Protein AF-A0A2C9M417-F1 (afdb_monomer)

Secondary structure (DSSP, 8-state):
----------------SS-----HHHHHHT-HHHHHHHHHHHHTT-HHHHHHHHHHHHHHHHHHHHTT-HHHHHHHHHHHHHHTTT-B-TTSSB-HHHHHHHHHHHHHHHHHHHHHTT-HHHHHHHHHHHHHHHHHHHH-TTS-HHHHHHHHHHHHHHHHHHHHTTTTHHHHHHHHHHTTT--S-GGGS-TTT--HHHHHHHHHHHHHHHHHHHHSTTTTTSTHHHHHHHHHHHHHHHHHHHB-TTSSBPHHHHHHHHHTHHHHT--TTS-HHHHHHHHHHHHHHHHT----HHHHHHHHHHHHHHHHHHHHHT---SS-HHHHHHHHHHHHHHHTTS-TTT-HHHHHHHHHHHHHHHHHHHT-HHHHHTTPPPPHHHHHIIIIIHHHTT---S-HHHHHHHHHTHHHHHHTS-TTT-HHHHHHHHHHHHHHHHHHHHSHHHHTTTPPPPHHHHHIIIIIGGGGSS-S--SSHHHHHHHHHHHHHHHHHHHHHHHHHTT-

Solvent-accessible surface area (backbone atoms only — not comparable to full-atom values): 27777 Å² total; per-residue (Å²): 145,86,90,86,85,88,88,81,89,88,81,89,81,88,81,92,85,66,85,83,69,83,49,62,67,41,52,63,43,68,29,70,71,51,52,54,48,44,50,56,31,52,74,71,65,38,53,67,63,35,12,46,52,49,28,56,31,49,52,46,24,52,58,39,24,76,75,72,30,48,72,62,25,54,54,50,50,54,51,54,40,57,75,50,51,58,23,44,39,92,85,20,40,65,28,76,54,23,47,53,51,52,56,29,50,54,32,51,53,50,30,53,50,23,51,75,66,70,35,52,81,68,19,35,67,34,44,55,53,27,44,54,41,42,53,54,50,66,71,37,84,86,43,37,66,70,58,46,50,55,41,50,54,51,43,53,47,47,51,48,51,34,19,54,71,28,54,72,40,72,37,29,24,52,46,22,59,34,40,63,88,59,72,68,57,66,94,74,47,52,75,88,74,54,62,46,54,61,49,21,44,52,50,48,50,21,52,50,45,46,53,51,37,66,76,30,80,70,23,52,95,46,82,59,37,59,56,50,51,52,49,49,52,52,50,59,60,56,41,57,62,51,17,40,98,86,31,36,47,12,73,37,47,50,50,50,47,60,31,39,51,58,50,74,70,57,52,98,78,53,52,64,60,59,53,33,34,27,52,43,49,26,51,56,47,54,40,65,54,82,50,55,77,70,52,42,52,55,53,49,50,53,45,51,52,47,55,52,48,43,68,74,65,67,49,61,87,51,69,56,57,66,58,57,49,53,57,36,49,54,45,54,68,52,50,75,75,37,36,65,88,80,37,45,72,60,27,35,52,51,46,52,38,32,49,44,30,49,54,51,50,66,72,30,73,65,24,58,72,65,66,66,76,83,47,75,65,60,50,46,40,65,61,59,50,23,61,78,53,73,43,76,62,74,50,65,66,51,49,48,49,61,35,45,52,38,55,60,62,42,70,72,38,55,55,86,85,38,45,66,62,28,37,52,46,48,51,50,38,51,48,37,49,50,53,52,54,67,33,75,82,30,56,73,68,68,70,78,85,48,73,53,59,51,42,46,60,71,62,49,45,62,72,56,71,60,82,91,71,88,83,60,59,71,62,57,53,52,52,52,54,51,55,60,52,45,52,73,53,48,56,62,51,52,59,53,63,75,73,109

Foldseek 3Di:
DPDDDDDDDDDDDDDDDDPPPPLVQLCVLVDPVLLVVLVVCVVVLVLLVSLVSLLSSLVSLVVSVVVVCVVSSVVSNVVSCVSSQVLHDNVSGGDPLVVLLSVLVVLLVVLVVCVVVVVLLVNLVSLVVSVVSLVVSLPDPSGRPVSNLVSVLSNLLSLLVNLCVQNVHQLSVQLSVLCVVVSDDVSPVPLQPDPLLVNLVSLVSSLVSLVVSLVDPRLPPDPCNVVSVVVSVVSVVVCVQQADPVSGGDQLSVQLNVLCVQVVPDDPPDDLQSNLLSLVSSLLSNLQGPGDDVVVVVSVVSNVVSLVVCVVSVHDDRDALVRLVVVLCVLVVVCVVDDCVNPVVVLLSSLLSSLSSVLSSVPRPRCVVVVHQDDPSNLCSLQPRCVSNVHDRPALVVLVVSLLSLVVVLVPDDCVVCVPVNQVSLVSSQSSVVSSCPPPRNVVVPDDQDPSNCCSVPPVNVSNPDPDDPPCVVVSVVVVVVVVVVVVVVVVVVVVVVVD

Mean predicted aligned error: 18.1 Å

pLDDT: mean 72.39, std 15.04, range [20.12, 96.06]

Structure (mmCIF, N/CA/C/O backbone):
data_AF-A0A2C9M417-F1
#
_entry.id   AF-A0A2C9M417-F1
#
loop_
_atom_site.group_PDB
_atom_site.id
_atom_site.type_symbol
_atom_site.label_atom_id
_atom_site.label_alt_id
_atom_site.label_comp_id
_atom_site.label_asym_id
_atom_site.label_entity_id
_atom_site.label_seq_id
_atom_site.pdbx_PDB_ins_code
_atom_site.Cartn_x
_atom_site.Cartn_y
_atom_site.Cartn_z
_atom_site.occupancy
_atom_site.B_iso_or_equiv
_atom_site.auth_seq_id
_atom_site.auth_comp_id
_atom_site.auth_asym_id
_atom_site.auth_atom_id
_atom_site.pdbx_PDB_model_num
ATOM 1 N N . MET A 1 1 ? -10.517 -16.502 7.198 1.00 24.38 1 MET A N 1
ATOM 2 C CA . MET A 1 1 ? -10.208 -17.843 6.632 1.00 24.38 1 MET A CA 1
ATOM 3 C C . MET A 1 1 ? -10.449 -17.921 5.109 1.00 24.38 1 MET A C 1
ATOM 5 O O . MET A 1 1 ? -10.807 -18.972 4.595 1.00 24.38 1 MET A O 1
ATOM 9 N N . LYS A 1 2 ? -10.212 -16.823 4.371 1.00 20.30 2 LYS A N 1
ATOM 10 C CA . LYS A 1 2 ? -10.256 -16.731 2.901 1.00 20.30 2 LYS A CA 1
ATOM 11 C C . LYS A 1 2 ? -9.278 -15.626 2.466 1.00 20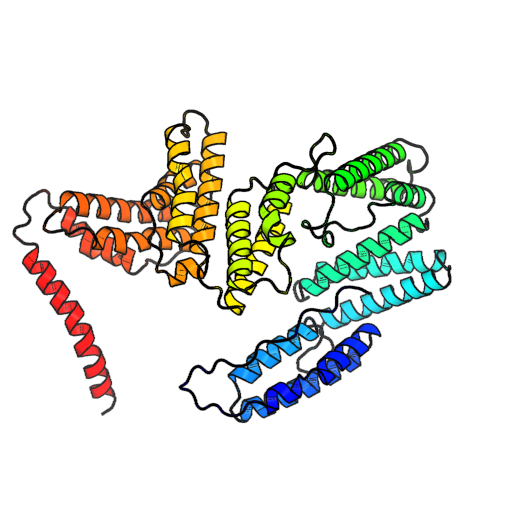.30 2 LYS A C 1
ATOM 13 O O . LYS A 1 2 ? -9.690 -14.486 2.347 1.00 20.30 2 LYS A O 1
ATOM 18 N N . ALA A 1 3 ? -7.986 -15.950 2.373 1.00 20.12 3 ALA A N 1
ATOM 19 C CA . ALA A 1 3 ? -6.925 -15.073 1.836 1.00 20.12 3 ALA A CA 1
ATOM 20 C C . ALA A 1 3 ? -5.618 -15.865 1.591 1.00 20.12 3 ALA A C 1
ATOM 22 O O . ALA A 1 3 ? -4.527 -15.404 1.896 1.00 20.12 3 ALA A O 1
ATOM 23 N N . PHE A 1 4 ? -5.718 -17.120 1.141 1.00 24.12 4 PHE A N 1
ATOM 24 C CA . PHE A 1 4 ? -4.565 -18.028 1.073 1.00 24.12 4 PHE A CA 1
ATOM 25 C C . PHE A 1 4 ? -4.633 -18.927 -0.163 1.00 24.12 4 PHE A C 1
ATOM 27 O O . PHE A 1 4 ? -4.678 -20.139 -0.037 1.00 24.12 4 PHE A O 1
ATOM 34 N N . PHE A 1 5 ? -4.697 -18.350 -1.362 1.00 24.25 5 PHE A N 1
ATOM 35 C CA . PHE A 1 5 ? -4.548 -19.104 -2.612 1.00 24.25 5 PHE A CA 1
ATOM 36 C C . PHE A 1 5 ? -4.200 -18.137 -3.745 1.00 24.25 5 PHE A C 1
ATOM 38 O O . PHE A 1 5 ? -5.106 -17.519 -4.284 1.00 24.25 5 PHE A O 1
ATOM 45 N N . LEU A 1 6 ? -2.905 -17.982 -4.056 1.00 22.14 6 LEU A N 1
ATOM 46 C CA . LEU A 1 6 ? -2.375 -17.535 -5.360 1.00 22.14 6 LEU A CA 1
ATOM 47 C C . LEU A 1 6 ? -0.840 -17.444 -5.301 1.00 22.14 6 LEU A C 1
ATOM 49 O O . LEU A 1 6 ? -0.272 -16.366 -5.270 1.00 22.14 6 LEU A O 1
ATOM 53 N N . LEU A 1 7 ? -0.161 -18.591 -5.247 1.00 21.53 7 LEU A N 1
ATOM 54 C CA . LEU A 1 7 ? 1.272 -18.707 -5.552 1.00 21.53 7 LEU A CA 1
ATOM 55 C C . LEU A 1 7 ? 1.539 -20.138 -6.031 1.00 21.53 7 LEU A C 1
ATOM 57 O O . LEU A 1 7 ? 2.024 -20.990 -5.291 1.00 21.53 7 LEU A O 1
ATOM 61 N N . ALA A 1 8 ? 1.160 -20.423 -7.272 1.00 21.44 8 ALA A N 1
ATOM 62 C CA . ALA A 1 8 ? 1.625 -21.606 -7.974 1.00 21.44 8 ALA A CA 1
ATOM 63 C C . ALA A 1 8 ? 1.770 -21.279 -9.463 1.00 21.44 8 ALA A C 1
ATOM 65 O O . ALA A 1 8 ? 0.874 -20.683 -10.045 1.00 21.44 8 ALA A O 1
ATOM 66 N N . THR A 1 9 ? 2.910 -21.719 -10.005 1.00 24.69 9 THR A N 1
ATOM 67 C CA . THR A 1 9 ? 3.371 -21.766 -11.404 1.00 24.69 9 THR A CA 1
ATOM 68 C C . THR A 1 9 ? 4.043 -20.519 -11.973 1.00 24.69 9 THR A C 1
ATOM 70 O O . THR A 1 9 ? 3.366 -19.623 -12.446 1.00 24.69 9 THR A O 1
ATOM 73 N N . PHE A 1 10 ? 5.381 -20.551 -12.053 1.00 23.00 10 PHE A N 1
ATOM 74 C CA . PHE A 1 10 ? 6.086 -20.400 -13.333 1.00 23.00 10 PHE A CA 1
ATOM 75 C C . PHE A 1 10 ? 7.415 -21.165 -13.323 1.00 23.00 10 PHE A C 1
ATOM 77 O O . PHE A 1 10 ? 8.277 -20.970 -12.467 1.00 23.00 10 PHE A O 1
ATOM 84 N N . ALA A 1 11 ? 7.529 -22.077 -14.286 1.00 23.00 11 ALA A N 1
ATOM 85 C CA . ALA A 1 11 ? 8.719 -22.825 -14.635 1.00 23.00 11 ALA A CA 1
ATOM 86 C C . ALA A 1 11 ? 9.490 -22.084 -15.742 1.00 23.00 11 ALA A C 1
ATOM 88 O O . ALA A 1 11 ? 8.888 -21.598 -16.693 1.00 23.00 11 ALA A O 1
ATOM 89 N N . VAL A 1 12 ? 10.818 -22.069 -15.592 1.00 28.91 12 VAL A N 1
ATOM 90 C CA . VAL A 1 12 ? 11.850 -22.237 -16.631 1.00 28.91 12 VAL A CA 1
ATOM 91 C C . VAL A 1 12 ? 11.709 -21.406 -17.916 1.00 28.91 12 VAL A C 1
ATOM 93 O O . VAL A 1 12 ? 11.075 -21.828 -18.876 1.00 28.91 12 VAL A O 1
ATOM 96 N N . VAL A 1 13 ? 12.493 -20.323 -18.002 1.00 24.86 13 VAL A N 1
ATOM 97 C CA . VAL A 1 13 ? 13.153 -19.925 -19.258 1.00 24.86 13 VAL A CA 1
ATOM 98 C C . VAL A 1 13 ? 14.623 -19.628 -18.964 1.00 24.86 13 VAL A C 1
ATOM 100 O O . VAL A 1 13 ? 14.970 -18.653 -18.301 1.00 24.86 13 VAL A O 1
ATOM 103 N N . CYS A 1 14 ? 15.480 -20.526 -19.448 1.00 25.39 14 CYS A N 1
ATOM 104 C CA . CYS A 1 14 ? 16.924 -20.370 -19.520 1.00 25.39 14 CYS A CA 1
ATOM 105 C C . CYS A 1 14 ? 17.295 -19.153 -20.378 1.00 25.39 14 CYS A C 1
ATOM 107 O O . CYS A 1 14 ? 16.946 -19.104 -21.555 1.00 25.39 14 CYS A O 1
ATOM 109 N N . VAL A 1 15 ? 18.105 -18.247 -19.828 1.00 28.05 15 VAL A N 1
ATOM 110 C CA . VAL A 1 15 ? 18.990 -17.392 -20.626 1.00 28.05 15 VAL A CA 1
ATOM 111 C C . VAL A 1 15 ? 20.409 -17.910 -20.431 1.00 28.05 15 VAL A C 1
ATOM 113 O O . VAL A 1 15 ? 21.020 -17.805 -19.371 1.00 28.05 15 VAL A O 1
ATOM 116 N N . THR A 1 16 ? 20.886 -18.563 -21.479 1.00 34.84 16 THR A N 1
ATOM 117 C CA . THR A 1 16 ? 22.217 -19.134 -21.659 1.00 34.84 16 THR A CA 1
ATOM 118 C C . THR A 1 16 ? 23.288 -18.044 -21.682 1.00 34.84 16 THR A C 1
ATOM 120 O O . THR A 1 16 ? 23.299 -17.268 -22.632 1.00 34.84 16 THR A O 1
ATOM 123 N N . TYR A 1 17 ? 24.164 -18.000 -20.668 1.00 30.88 17 TYR A N 1
ATOM 124 C CA . TYR A 1 17 ? 25.644 -17.908 -20.772 1.00 30.88 17 TYR A CA 1
ATOM 125 C C . TYR A 1 17 ? 26.335 -17.575 -19.428 1.00 30.88 17 TYR A C 1
ATOM 127 O O . TYR A 1 17 ? 27.280 -16.801 -19.370 1.00 30.88 17 TYR A O 1
ATOM 135 N N . ILE A 1 18 ? 25.912 -18.190 -18.324 1.00 34.50 18 ILE A N 1
ATOM 136 C CA . ILE A 1 18 ? 26.755 -18.395 -17.135 1.00 34.50 18 ILE A CA 1
ATOM 137 C C . ILE A 1 18 ? 26.418 -19.812 -16.682 1.00 34.50 18 ILE A C 1
ATOM 139 O O . ILE A 1 18 ? 25.244 -20.168 -16.680 1.00 34.50 18 ILE A O 1
ATOM 143 N N . GLN A 1 19 ? 27.426 -20.646 -16.431 1.00 37.09 19 GLN A N 1
ATOM 144 C CA . GLN A 1 19 ? 27.278 -22.058 -16.068 1.00 37.09 19 GLN A CA 1
ATOM 145 C C . GLN A 1 19 ? 26.049 -22.277 -15.167 1.00 37.09 19 GLN A C 1
ATOM 147 O O . GLN A 1 19 ? 26.009 -21.760 -14.053 1.00 37.09 19 GLN A O 1
ATOM 152 N N . CYS A 1 20 ? 25.037 -23.011 -15.651 1.00 41.44 20 CYS A N 1
ATOM 153 C CA . CYS A 1 20 ? 23.908 -23.449 -14.833 1.00 41.44 20 CYS A CA 1
ATOM 154 C C . CYS A 1 20 ? 24.423 -24.480 -13.825 1.00 41.44 20 CYS A C 1
ATOM 156 O O . CYS A 1 20 ? 24.275 -25.684 -14.018 1.00 41.44 20 CYS A O 1
ATOM 158 N N . GLN A 1 21 ? 25.083 -24.010 -12.770 1.00 57.06 21 GLN A N 1
ATOM 159 C CA . GLN A 1 21 ? 25.206 -24.786 -11.551 1.00 57.06 21 GLN A CA 1
ATOM 160 C C . GLN A 1 21 ? 23.784 -25.082 -11.079 1.00 57.06 21 GLN A C 1
ATOM 162 O O . GLN A 1 21 ? 22.958 -24.175 -10.957 1.00 57.06 21 GLN A O 1
ATOM 167 N N . ASP A 1 22 ? 23.482 -26.364 -10.892 1.00 68.88 22 ASP A N 1
ATOM 168 C CA . ASP A 1 22 ? 22.203 -26.801 -10.356 1.00 68.88 22 ASP A CA 1
ATOM 169 C C . ASP A 1 22 ? 22.069 -26.284 -8.917 1.00 68.88 22 ASP A C 1
ATOM 171 O O . ASP A 1 22 ? 22.584 -26.867 -7.964 1.00 68.88 22 ASP A O 1
ATOM 175 N N . CYS A 1 23 ? 21.400 -25.142 -8.770 1.00 77.31 23 CYS A N 1
ATOM 176 C CA . CYS A 1 23 ? 21.118 -24.521 -7.482 1.00 77.31 23 CYS A CA 1
ATOM 177 C C . CYS A 1 23 ? 19.840 -25.068 -6.828 1.00 77.31 23 CYS A C 1
ATOM 179 O O . CYS A 1 23 ? 19.308 -24.444 -5.908 1.00 77.31 23 CYS A O 1
ATOM 181 N N . SER A 1 24 ? 19.374 -26.254 -7.241 1.00 79.25 24 SER A N 1
ATOM 182 C CA . SER A 1 24 ? 18.340 -27.032 -6.547 1.00 79.25 24 SER A CA 1
ATOM 183 C C . SER A 1 24 ? 18.539 -27.117 -5.018 1.00 79.25 24 SER A C 1
ATOM 185 O O . SER A 1 24 ? 17.549 -26.947 -4.297 1.00 79.25 24 SER A O 1
ATOM 187 N N . PRO A 1 25 ? 19.774 -27.235 -4.471 1.00 79.31 25 PRO A N 1
ATOM 188 C CA . PRO A 1 25 ? 19.990 -27.211 -3.023 1.00 79.31 25 PRO A CA 1
ATOM 189 C C . PRO A 1 25 ? 19.482 -25.939 -2.324 1.00 79.31 25 PRO A C 1
ATOM 191 O O . PRO A 1 25 ? 18.963 -26.029 -1.217 1.00 79.31 25 PRO A O 1
ATOM 194 N N . VAL A 1 26 ? 19.558 -24.766 -2.969 1.00 79.00 26 VAL A N 1
ATOM 195 C CA . VAL A 1 26 ? 19.036 -23.505 -2.405 1.00 79.00 26 VAL A CA 1
ATOM 196 C C . VAL A 1 26 ? 17.510 -23.550 -2.300 1.00 79.00 26 VAL A C 1
ATOM 198 O O . VAL A 1 26 ? 16.939 -23.160 -1.282 1.00 79.00 26 VAL A O 1
ATOM 201 N N . ASN A 1 27 ? 16.839 -24.075 -3.328 1.00 76.75 27 ASN A N 1
ATOM 202 C CA . ASN A 1 27 ? 15.381 -24.207 -3.341 1.00 76.75 27 ASN A CA 1
ATOM 203 C C . ASN A 1 27 ? 14.887 -25.221 -2.301 1.00 76.75 27 ASN A C 1
ATOM 205 O O . ASN A 1 27 ? 13.821 -25.025 -1.718 1.00 76.75 27 ASN A O 1
ATOM 209 N N . ALA A 1 28 ? 15.672 -26.265 -2.019 1.00 83.75 28 ALA A N 1
ATOM 210 C CA . ALA A 1 28 ? 15.373 -27.218 -0.956 1.00 83.75 28 ALA A CA 1
ATOM 211 C C . ALA A 1 28 ? 15.391 -26.564 0.441 1.00 83.75 28 ALA A C 1
ATOM 213 O O . ALA A 1 28 ? 14.575 -26.931 1.287 1.00 83.75 28 ALA A O 1
ATOM 214 N N . CYS A 1 29 ? 16.242 -25.553 0.672 1.00 85.31 29 CYS A N 1
ATOM 215 C CA . CYS A 1 29 ? 16.312 -24.837 1.953 1.00 85.31 29 CYS A CA 1
ATOM 216 C C . CYS A 1 29 ? 15.024 -24.054 2.290 1.00 85.31 29 CYS A C 1
ATOM 218 O O . CYS A 1 29 ? 14.712 -23.873 3.464 1.00 85.31 29 CYS A O 1
ATOM 220 N N . ILE A 1 30 ? 14.274 -23.587 1.280 1.00 84.44 30 ILE A N 1
ATOM 221 C CA . ILE A 1 30 ? 13.048 -22.770 1.436 1.00 84.44 30 ILE A CA 1
ATOM 222 C C . ILE A 1 30 ? 11.840 -23.352 0.684 1.00 84.44 30 ILE A C 1
ATOM 224 O O . ILE A 1 30 ? 10.972 -22.619 0.185 1.00 84.44 30 ILE A O 1
ATOM 228 N N . GLY A 1 31 ? 11.792 -24.683 0.599 1.00 84.00 31 GLY A N 1
ATOM 229 C CA . GLY A 1 31 ? 10.712 -25.423 -0.048 1.00 84.00 31 GLY A CA 1
ATOM 230 C C . GLY A 1 31 ? 9.345 -25.228 0.622 1.00 84.00 31 GLY A C 1
ATOM 231 O O . GLY A 1 31 ? 9.222 -24.642 1.701 1.00 84.00 31 GLY A O 1
ATOM 232 N N . ASN A 1 32 ? 8.291 -25.745 -0.012 1.00 80.06 32 ASN A N 1
ATOM 233 C CA . ASN A 1 32 ? 6.907 -25.578 0.456 1.00 80.06 32 ASN A CA 1
ATOM 234 C C . ASN A 1 32 ? 6.691 -26.078 1.892 1.00 80.06 32 ASN A C 1
ATOM 236 O O . ASN A 1 32 ? 6.024 -25.405 2.676 1.00 80.06 32 ASN A O 1
ATOM 240 N N . ASP A 1 33 ? 7.317 -27.196 2.266 1.00 84.25 33 ASP A N 1
ATOM 241 C CA . ASP A 1 33 ? 7.216 -27.750 3.621 1.00 84.25 33 ASP A CA 1
ATOM 242 C C . ASP A 1 33 ? 7.772 -26.793 4.680 1.00 84.25 33 ASP A C 1
ATOM 244 O O . ASP A 1 33 ? 7.178 -26.627 5.749 1.00 84.25 33 ASP A O 1
ATOM 248 N N . PHE A 1 34 ? 8.884 -26.116 4.372 1.00 86.88 34 PHE A N 1
ATOM 249 C CA . PHE A 1 34 ? 9.465 -25.099 5.243 1.00 86.88 34 PHE A CA 1
ATOM 250 C C . PHE A 1 34 ? 8.529 -23.894 5.383 1.00 86.88 34 PHE A C 1
ATOM 252 O O . PHE A 1 34 ? 8.258 -23.446 6.496 1.00 86.88 34 PHE A O 1
ATOM 259 N N . ARG A 1 35 ? 7.968 -23.406 4.270 1.00 82.94 35 ARG A N 1
ATOM 260 C CA . ARG A 1 35 ? 7.026 -22.273 4.275 1.00 82.94 35 ARG A CA 1
ATOM 261 C C . ARG A 1 35 ? 5.786 -22.570 5.114 1.00 82.94 35 ARG A C 1
ATOM 263 O O . ARG A 1 35 ? 5.403 -21.759 5.955 1.00 82.94 35 ARG A O 1
ATOM 270 N N . GLU A 1 36 ? 5.198 -23.752 4.950 1.00 81.38 36 GLU A N 1
ATOM 271 C CA . GLU A 1 36 ? 4.053 -24.190 5.754 1.00 81.38 36 GLU A CA 1
ATOM 272 C C . GLU A 1 36 ? 4.429 -24.447 7.222 1.00 81.38 36 GLU A C 1
ATOM 274 O O . GLU A 1 36 ? 3.603 -24.274 8.121 1.00 81.38 36 GLU A O 1
ATOM 279 N N . LYS A 1 37 ? 5.677 -24.827 7.518 1.00 87.12 37 LYS A N 1
ATOM 280 C CA . LYS A 1 37 ? 6.178 -24.921 8.898 1.00 87.12 37 LYS A CA 1
ATOM 281 C C . LYS A 1 37 ? 6.259 -23.545 9.565 1.00 87.12 37 LYS A C 1
ATOM 283 O O . LYS A 1 37 ? 5.712 -23.392 10.657 1.00 87.12 37 LYS A O 1
ATOM 288 N N . ILE A 1 38 ? 6.879 -22.559 8.909 1.00 84.50 38 ILE A N 1
ATOM 289 C CA . ILE A 1 38 ? 6.964 -21.174 9.403 1.00 84.50 38 ILE A CA 1
ATOM 290 C C . ILE A 1 38 ? 5.561 -20.623 9.643 1.00 84.50 38 ILE A C 1
ATOM 292 O O . ILE A 1 38 ? 5.245 -20.210 10.753 1.00 84.50 38 ILE A O 1
ATOM 296 N N . LYS A 1 39 ? 4.679 -20.735 8.646 1.00 78.88 39 LYS A N 1
ATOM 297 C CA . LYS A 1 39 ? 3.292 -20.270 8.729 1.00 78.88 39 LYS A CA 1
ATOM 298 C C . LYS A 1 39 ? 2.526 -20.884 9.901 1.00 78.88 39 LYS A C 1
ATOM 300 O O . LYS A 1 39 ? 1.895 -20.148 10.655 1.00 78.88 39 LYS A O 1
ATOM 305 N N . ARG A 1 40 ? 2.594 -22.208 10.092 1.00 78.81 40 ARG A N 1
ATOM 306 C CA . ARG A 1 40 ? 1.922 -22.881 11.220 1.00 78.81 40 ARG A CA 1
ATOM 307 C C . ARG A 1 40 ? 2.427 -22.385 12.572 1.00 78.81 40 ARG A C 1
ATOM 309 O O . ARG A 1 40 ? 1.617 -22.160 13.464 1.00 78.81 40 ARG A O 1
ATOM 316 N N . LYS A 1 41 ? 3.739 -22.185 12.722 1.00 85.44 41 LYS A N 1
ATOM 317 C CA . LYS A 1 41 ? 4.331 -21.665 13.964 1.00 85.44 41 LYS A CA 1
ATOM 318 C C . LYS A 1 41 ? 3.961 -20.203 14.218 1.00 85.44 41 LYS A C 1
ATOM 320 O O . LYS A 1 41 ? 3.574 -19.866 15.332 1.00 85.44 41 LYS A O 1
ATOM 325 N N . SER A 1 42 ? 3.987 -19.359 13.185 1.00 79.06 42 SER A N 1
ATOM 326 C CA . SER A 1 42 ? 3.528 -17.968 13.273 1.00 79.06 42 SER A CA 1
ATOM 327 C C . SER A 1 42 ? 2.053 -17.878 13.681 1.00 79.06 42 SER A C 1
ATOM 329 O O . SER A 1 42 ? 1.700 -17.044 14.508 1.00 79.06 42 SER A O 1
ATOM 331 N N . GLN A 1 43 ? 1.192 -18.769 13.172 1.00 75.31 43 GLN A N 1
ATOM 332 C CA . GLN A 1 43 ? -0.237 -18.809 13.523 1.00 75.31 43 GLN A CA 1
ATOM 333 C C . GLN A 1 43 ? -0.502 -19.126 15.001 1.00 75.31 43 GLN A C 1
ATOM 335 O O . GLN A 1 43 ? -1.503 -18.669 15.549 1.00 75.31 43 GLN A O 1
ATOM 340 N N . VAL A 1 44 ? 0.384 -19.880 15.654 1.00 78.62 44 VAL A N 1
ATOM 341 C CA . VAL A 1 44 ? 0.312 -20.157 17.100 1.00 78.62 44 VAL A CA 1
ATOM 342 C C . VAL A 1 44 ? 1.199 -19.219 17.926 1.00 78.62 44 VAL A C 1
ATOM 344 O O . VAL A 1 44 ? 1.390 -19.455 19.113 1.00 78.62 44 VAL A O 1
ATOM 347 N N . ALA A 1 45 ? 1.709 -18.144 17.315 1.00 81.00 45 ALA A N 1
ATOM 348 C CA . ALA A 1 45 ? 2.599 -17.154 17.921 1.00 81.00 45 ALA A CA 1
ATOM 349 C C . ALA A 1 45 ? 3.917 -17.713 18.491 1.00 81.00 45 ALA A C 1
ATOM 351 O O . ALA A 1 45 ? 4.526 -17.095 19.360 1.00 81.00 45 ALA A O 1
ATOM 352 N N . ASP A 1 46 ? 4.420 -18.835 17.970 1.00 86.94 46 ASP A N 1
ATOM 353 C CA . ASP A 1 46 ? 5.728 -19.384 18.354 1.00 86.94 46 ASP A CA 1
ATOM 354 C C . ASP A 1 46 ? 6.863 -18.728 17.545 1.00 86.94 46 ASP A C 1
ATOM 356 O O . ASP A 1 46 ? 7.583 -19.356 16.761 1.00 86.94 46 ASP A O 1
ATOM 360 N N . PHE A 1 47 ? 6.985 -17.408 17.699 1.00 88.38 47 PHE A N 1
ATOM 361 C CA . PHE A 1 47 ? 7.982 -16.583 17.017 1.00 88.38 47 PHE A CA 1
ATOM 362 C C . PHE A 1 47 ? 9.438 -16.982 17.328 1.00 88.38 47 PHE A C 1
ATOM 364 O O . PHE A 1 47 ? 10.249 -17.003 16.397 1.00 88.38 47 PHE A O 1
ATOM 371 N N . PRO A 1 48 ? 9.810 -17.373 18.565 1.00 92.06 48 PRO A N 1
ATOM 372 C CA . PRO A 1 48 ? 11.141 -17.915 18.829 1.00 92.06 48 PRO A CA 1
ATOM 373 C C . PRO A 1 48 ? 11.457 -19.152 17.978 1.00 92.06 48 PRO A C 1
ATOM 375 O O . PRO A 1 48 ? 12.528 -19.225 17.372 1.00 92.06 48 PRO A O 1
ATOM 378 N N . ALA A 1 49 ? 10.524 -20.104 17.852 1.00 90.94 49 ALA A N 1
ATOM 379 C CA . ALA A 1 49 ? 10.753 -21.282 17.021 1.00 90.94 49 ALA A CA 1
ATOM 380 C C . ALA A 1 49 ? 10.730 -20.978 15.515 1.00 90.94 49 ALA A C 1
ATOM 382 O O . ALA A 1 49 ? 11.363 -21.715 14.753 1.00 90.94 49 ALA A O 1
ATOM 383 N N . VAL A 1 50 ? 10.024 -19.925 15.082 1.00 90.75 50 VAL A N 1
ATOM 384 C CA . VAL A 1 50 ? 10.116 -19.377 13.716 1.00 90.75 50 VAL A CA 1
ATOM 385 C C . VAL A 1 50 ? 11.528 -18.861 13.446 1.00 90.75 50 VAL A C 1
ATOM 387 O O . VAL A 1 50 ? 12.097 -19.196 12.411 1.00 90.75 50 VAL A O 1
ATOM 390 N N . CYS A 1 51 ? 12.132 -18.112 14.373 1.00 94.44 51 CYS A N 1
ATOM 391 C CA . CYS A 1 51 ? 13.473 -17.563 14.162 1.00 94.44 51 CYS A CA 1
ATOM 392 C C . CYS A 1 51 ? 14.585 -18.623 14.214 1.00 94.44 51 CYS A C 1
ATOM 394 O O . CYS A 1 51 ? 15.565 -18.521 13.475 1.00 94.44 51 CYS A O 1
ATOM 396 N N . ILE A 1 52 ? 14.399 -19.703 14.978 1.00 95.06 52 ILE A N 1
ATOM 397 C CA . ILE A 1 52 ? 15.282 -20.878 14.907 1.00 95.06 52 ILE A CA 1
ATOM 398 C C . ILE A 1 52 ? 15.208 -21.530 13.517 1.00 95.06 52 ILE A C 1
ATOM 400 O O . ILE A 1 52 ? 16.237 -21.820 12.908 1.00 95.06 52 ILE A O 1
ATOM 404 N N . ASP A 1 53 ? 14.001 -21.738 12.984 1.00 91.50 53 ASP A N 1
ATOM 405 C CA . ASP A 1 53 ? 13.829 -22.297 11.638 1.00 91.50 53 ASP A CA 1
ATOM 406 C C . ASP A 1 53 ? 14.385 -21.359 10.556 1.00 91.50 53 ASP A C 1
ATOM 408 O O . ASP A 1 53 ? 15.045 -21.822 9.625 1.00 91.50 53 ASP A O 1
ATOM 412 N N . TYR A 1 54 ? 14.191 -20.046 10.712 1.00 93.62 54 TYR A N 1
ATOM 413 C CA . TYR A 1 54 ? 14.800 -19.017 9.870 1.00 93.62 54 TYR A CA 1
ATOM 414 C C . TYR A 1 54 ? 16.325 -19.154 9.839 1.00 93.62 54 TYR A C 1
ATOM 416 O O . TYR A 1 54 ? 16.909 -19.195 8.760 1.00 93.62 54 TYR A O 1
ATOM 424 N N . LYS A 1 55 ? 16.975 -19.294 11.001 1.00 96.06 55 LYS A N 1
ATOM 425 C CA . LYS A 1 55 ? 18.431 -19.468 11.081 1.00 96.06 55 LYS A CA 1
ATOM 426 C C . LYS A 1 55 ? 18.905 -20.721 10.362 1.00 96.06 55 LYS A C 1
ATOM 428 O O . LYS A 1 55 ? 19.856 -20.650 9.592 1.00 96.06 55 LYS A O 1
ATOM 433 N N . ASN A 1 56 ? 18.220 -21.843 10.571 1.00 93.69 56 ASN A N 1
ATOM 434 C CA . ASN A 1 56 ? 18.564 -23.105 9.918 1.00 93.69 56 ASN A CA 1
ATOM 435 C C . ASN A 1 56 ? 18.460 -22.998 8.387 1.00 93.69 56 ASN A C 1
ATOM 437 O O . ASN A 1 56 ? 19.337 -23.481 7.670 1.00 93.69 56 ASN A O 1
ATOM 441 N N . ALA A 1 57 ? 17.419 -22.331 7.877 1.00 92.69 57 ALA A N 1
ATOM 442 C CA . ALA A 1 57 ? 17.276 -22.073 6.446 1.00 92.69 57 ALA A CA 1
ATOM 443 C C . ALA A 1 57 ? 18.346 -21.102 5.927 1.00 92.69 57 ALA A C 1
ATOM 445 O O . ALA A 1 57 ? 18.919 -21.339 4.866 1.00 92.69 57 ALA A O 1
ATOM 446 N N . LEU A 1 58 ? 18.663 -20.048 6.683 1.00 93.56 58 LEU A N 1
ATOM 447 C CA . LEU A 1 58 ? 19.706 -19.087 6.330 1.00 93.56 58 LEU A CA 1
ATOM 448 C C . LEU A 1 58 ? 21.089 -19.753 6.253 1.00 93.56 58 LEU A C 1
ATOM 450 O O . LEU A 1 58 ? 21.823 -19.523 5.295 1.00 93.56 58 LEU A O 1
ATOM 454 N N . ASP A 1 59 ? 21.425 -20.621 7.208 1.00 94.06 59 ASP A N 1
ATOM 455 C CA . ASP A 1 59 ? 22.675 -21.390 7.203 1.00 94.06 59 ASP A CA 1
ATOM 456 C C . ASP A 1 59 ? 22.754 -22.340 6.005 1.00 94.06 59 ASP A C 1
ATOM 458 O O . ASP A 1 59 ? 23.791 -22.419 5.346 1.00 94.06 59 ASP A O 1
ATOM 462 N N . CYS A 1 60 ? 21.641 -23.003 5.674 1.00 92.19 60 CYS A N 1
ATOM 463 C CA . CYS A 1 60 ? 21.516 -23.841 4.481 1.00 92.19 60 CYS A CA 1
ATOM 464 C C . CYS A 1 60 ? 21.763 -23.033 3.192 1.00 92.19 60 CYS A C 1
ATOM 466 O O . CYS A 1 60 ? 22.565 -23.439 2.347 1.00 92.19 60 CYS A O 1
ATOM 468 N N . ILE A 1 61 ? 21.143 -21.852 3.061 1.00 90.44 61 ILE A N 1
ATOM 469 C CA . ILE A 1 61 ? 21.320 -20.971 1.897 1.00 90.44 61 ILE A CA 1
ATOM 470 C C . ILE A 1 61 ? 22.762 -20.460 1.803 1.00 90.44 61 ILE A C 1
ATOM 472 O O . ILE A 1 61 ? 23.344 -20.459 0.716 1.00 90.44 61 ILE A O 1
ATOM 476 N N . ASN A 1 62 ? 23.359 -20.046 2.922 1.00 91.62 62 ASN A N 1
ATOM 477 C CA . ASN A 1 62 ? 24.737 -19.559 2.956 1.00 91.62 62 ASN A CA 1
ATOM 478 C C . ASN A 1 62 ? 25.725 -20.659 2.548 1.00 91.62 62 ASN A C 1
ATOM 480 O O . ASN A 1 62 ? 26.611 -20.409 1.730 1.00 91.62 62 ASN A O 1
ATOM 484 N N . ALA A 1 63 ? 25.533 -21.889 3.035 1.00 89.69 63 ALA A N 1
ATOM 485 C CA . ALA A 1 63 ? 26.348 -23.037 2.643 1.00 89.69 63 ALA A CA 1
ATOM 486 C C . ALA A 1 63 ? 26.251 -23.324 1.133 1.00 89.69 63 ALA A C 1
ATOM 488 O O . ALA A 1 63 ? 27.272 -23.510 0.470 1.00 89.69 63 ALA A O 1
ATOM 489 N N . ALA A 1 64 ? 25.043 -23.285 0.563 1.00 85.06 64 ALA A N 1
ATOM 490 C CA . ALA A 1 64 ? 24.840 -23.459 -0.875 1.00 85.06 64 ALA A CA 1
ATOM 491 C C . ALA A 1 64 ? 25.404 -22.287 -1.708 1.00 85.06 64 ALA A C 1
ATOM 493 O O . ALA A 1 64 ? 25.917 -22.490 -2.808 1.00 85.06 64 ALA A O 1
ATOM 494 N N . SER A 1 65 ? 25.369 -21.061 -1.180 1.00 85.75 65 SER A N 1
ATOM 495 C CA . SER A 1 65 ? 25.907 -19.869 -1.854 1.00 85.75 65 SER A CA 1
ATOM 496 C C . SER A 1 65 ? 27.430 -19.917 -1.984 1.00 85.75 65 SER A C 1
ATOM 498 O O . SER A 1 65 ? 27.966 -19.561 -3.034 1.00 85.75 65 SER A O 1
ATOM 500 N N . VAL A 1 66 ? 28.128 -20.421 -0.958 1.00 85.50 66 VAL A N 1
ATOM 501 C CA . VAL A 1 66 ? 29.581 -20.673 -1.002 1.00 85.50 66 VAL A CA 1
ATOM 502 C C . VAL A 1 66 ? 29.937 -21.715 -2.070 1.00 85.50 66 VAL A C 1
ATOM 504 O O . VAL A 1 66 ? 31.005 -21.631 -2.670 1.00 85.50 66 VAL A O 1
ATOM 507 N N . ALA A 1 67 ? 29.027 -22.642 -2.383 1.00 80.69 67 ALA A N 1
ATOM 508 C CA . ALA A 1 67 ? 29.201 -23.641 -3.439 1.00 80.69 67 ALA A CA 1
ATOM 509 C C . ALA A 1 67 ? 28.962 -23.107 -4.873 1.00 80.69 67 ALA A C 1
ATOM 511 O O . ALA A 1 67 ? 28.969 -23.892 -5.819 1.00 80.69 67 ALA A O 1
ATOM 512 N N . GLY A 1 68 ? 28.776 -21.791 -5.050 1.00 82.69 68 GLY A N 1
ATOM 513 C CA . GLY A 1 68 ? 28.640 -21.127 -6.356 1.00 82.69 68 GLY A CA 1
ATOM 514 C C . GLY A 1 68 ? 27.229 -20.624 -6.689 1.00 82.69 68 GLY A C 1
ATOM 515 O O . GLY A 1 68 ? 27.031 -19.956 -7.699 1.00 82.69 68 GLY A O 1
ATOM 516 N N . CYS A 1 69 ? 26.246 -20.838 -5.810 1.00 85.31 69 CYS A N 1
ATOM 517 C CA . CYS A 1 69 ? 24.851 -20.431 -6.024 1.00 85.31 69 CYS A CA 1
ATOM 518 C C . CYS A 1 69 ? 24.511 -19.015 -5.530 1.00 85.31 69 CYS A C 1
ATOM 520 O O . CYS A 1 69 ? 23.429 -18.788 -4.996 1.00 85.31 69 CYS A O 1
ATOM 522 N N . GLN A 1 70 ? 25.410 -18.046 -5.702 1.00 83.25 70 GLN A N 1
ATOM 523 C CA . GLN A 1 70 ? 25.301 -16.711 -5.090 1.00 83.25 70 GLN A CA 1
ATOM 524 C C . GLN A 1 70 ? 24.012 -15.961 -5.473 1.00 83.25 70 GLN A C 1
ATOM 526 O O . GLN A 1 70 ? 23.306 -15.471 -4.596 1.00 83.25 70 GLN A O 1
ATOM 531 N N . VAL A 1 71 ? 23.661 -15.921 -6.766 1.00 75.31 71 VAL A N 1
ATOM 532 C CA . VAL A 1 71 ? 22.459 -15.214 -7.258 1.00 75.31 71 VAL A CA 1
ATOM 533 C C . VAL A 1 71 ? 21.173 -15.849 -6.714 1.00 75.31 71 VAL A C 1
ATOM 535 O O . VAL A 1 71 ? 20.291 -15.147 -6.220 1.00 75.31 71 VAL A O 1
ATOM 538 N N . ALA A 1 72 ? 21.084 -17.184 -6.753 1.00 77.06 72 ALA A N 1
ATOM 539 C CA . ALA A 1 72 ? 19.951 -17.923 -6.195 1.00 77.06 72 ALA A CA 1
ATOM 540 C C . ALA A 1 72 ? 19.869 -17.760 -4.668 1.00 77.06 72 ALA A C 1
ATOM 542 O O . ALA A 1 72 ? 18.780 -17.601 -4.117 1.00 77.06 7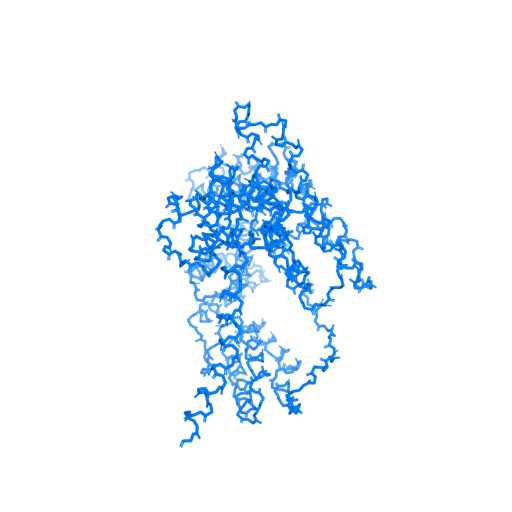2 ALA A O 1
ATOM 543 N N . GLY A 1 73 ? 21.020 -17.743 -3.993 1.00 82.88 73 GLY A N 1
ATOM 544 C CA . GLY A 1 73 ? 21.134 -17.532 -2.558 1.00 82.88 73 GLY A CA 1
ATOM 545 C C . GLY A 1 73 ? 20.607 -16.172 -2.117 1.00 82.88 73 GLY A C 1
ATOM 546 O O . GLY A 1 73 ? 19.784 -16.110 -1.209 1.00 82.88 73 GLY A O 1
ATOM 547 N N . SER A 1 74 ? 20.988 -15.086 -2.796 1.00 82.75 74 SER A N 1
ATOM 548 C CA . SER A 1 74 ? 20.474 -13.744 -2.487 1.00 82.75 74 SER A CA 1
ATOM 549 C C . SER A 1 74 ? 18.949 -13.661 -2.616 1.00 82.75 74 SER A C 1
ATOM 551 O O . SER A 1 74 ? 18.289 -13.167 -1.704 1.00 82.75 74 SER A O 1
ATOM 553 N N . ALA A 1 75 ? 18.370 -14.205 -3.693 1.00 79.31 75 ALA A N 1
ATOM 554 C CA . ALA A 1 75 ? 16.916 -14.235 -3.875 1.00 79.31 75 ALA A CA 1
ATOM 555 C C . ALA A 1 75 ? 16.202 -15.077 -2.796 1.00 79.31 75 ALA A C 1
ATOM 557 O O . ALA A 1 75 ? 15.135 -14.698 -2.297 1.00 79.31 75 ALA A O 1
ATOM 558 N N . ALA A 1 76 ? 16.800 -16.206 -2.400 1.00 85.31 76 ALA A N 1
ATOM 559 C CA . ALA A 1 76 ? 16.284 -17.056 -1.334 1.00 85.31 76 ALA A CA 1
ATOM 560 C C . ALA A 1 76 ? 16.342 -16.370 0.039 1.00 85.31 76 ALA A C 1
ATOM 562 O O . ALA A 1 76 ? 15.371 -16.459 0.790 1.00 85.31 76 ALA A O 1
ATOM 563 N N . ILE A 1 77 ? 17.416 -15.630 0.341 1.00 89.19 77 ILE A N 1
ATOM 564 C CA . ILE A 1 77 ? 17.533 -14.819 1.563 1.00 89.19 77 ILE A CA 1
ATOM 565 C C . ILE A 1 77 ? 16.438 -13.754 1.592 1.00 89.19 77 ILE A C 1
ATOM 567 O O . ILE A 1 77 ? 15.707 -13.682 2.574 1.00 89.19 77 ILE A O 1
ATOM 571 N N . THR A 1 78 ? 16.249 -12.986 0.512 1.00 86.62 78 THR A N 1
ATOM 572 C CA . THR A 1 78 ? 15.162 -11.993 0.434 1.00 86.62 78 THR A CA 1
ATOM 573 C C . THR A 1 78 ? 13.798 -12.636 0.671 1.00 86.62 78 THR A C 1
ATOM 575 O O . THR A 1 78 ? 12.990 -12.121 1.440 1.00 86.62 78 THR A O 1
ATOM 578 N N . THR A 1 79 ? 13.548 -13.799 0.065 1.00 85.25 79 THR A N 1
ATOM 579 C CA . THR A 1 79 ? 12.294 -14.534 0.261 1.00 85.25 79 THR A CA 1
ATOM 580 C C . THR A 1 79 ? 12.113 -14.974 1.712 1.00 85.25 79 THR A C 1
ATOM 582 O O . THR A 1 79 ? 11.029 -14.828 2.270 1.00 85.25 79 THR A O 1
ATOM 585 N N . LEU A 1 80 ? 13.171 -15.492 2.334 1.00 87.38 80 LEU A N 1
ATOM 586 C CA . LEU A 1 80 ? 13.172 -15.931 3.723 1.00 87.38 80 LEU A CA 1
ATOM 587 C C . LEU A 1 80 ? 12.937 -14.757 4.691 1.00 87.38 80 LEU A C 1
ATOM 589 O O . LEU A 1 80 ? 12.142 -14.883 5.619 1.00 87.38 80 LEU A O 1
ATOM 593 N N . THR A 1 81 ? 13.573 -13.609 4.449 1.00 86.69 81 THR A N 1
ATOM 594 C CA . THR A 1 81 ? 13.377 -12.366 5.211 1.00 86.69 81 THR A CA 1
ATOM 595 C C . THR A 1 81 ? 11.956 -11.817 5.067 1.00 86.69 81 THR A C 1
ATOM 597 O O . THR A 1 81 ? 11.374 -11.368 6.053 1.00 86.69 81 THR A O 1
ATOM 600 N N . ASN A 1 82 ? 11.369 -11.890 3.869 1.00 83.19 82 ASN A N 1
ATOM 601 C CA . ASN A 1 82 ? 9.989 -11.464 3.636 1.00 83.19 82 ASN A CA 1
ATOM 602 C C . ASN A 1 82 ? 8.976 -12.416 4.291 1.00 83.19 82 ASN A C 1
ATOM 604 O O . ASN A 1 82 ? 7.993 -11.953 4.857 1.00 83.19 82 ASN A O 1
ATOM 608 N N . LEU A 1 83 ? 9.225 -13.733 4.280 1.00 84.31 83 LEU A N 1
ATOM 609 C CA . LEU A 1 83 ? 8.362 -14.726 4.939 1.00 84.31 83 LEU A CA 1
ATOM 610 C C . LEU A 1 83 ? 8.246 -14.509 6.450 1.00 84.31 83 LEU A C 1
ATOM 612 O O . LEU A 1 83 ? 7.222 -14.844 7.039 1.00 84.31 83 LEU A O 1
ATOM 616 N N . THR A 1 84 ? 9.295 -13.979 7.077 1.00 87.81 84 T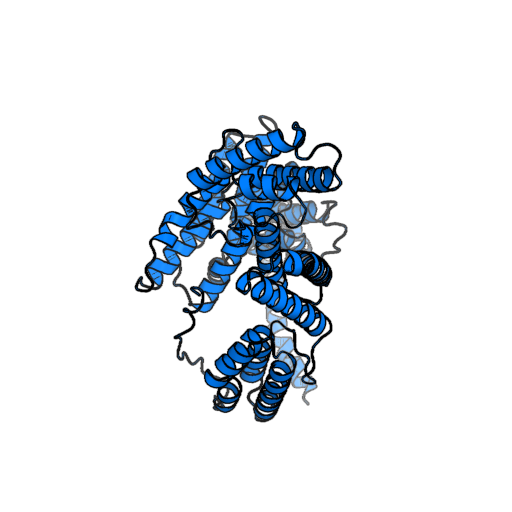HR A N 1
ATOM 617 C CA . THR A 1 84 ? 9.287 -13.625 8.498 1.00 87.81 84 THR A CA 1
ATOM 618 C C . THR A 1 84 ? 8.981 -12.152 8.735 1.00 87.81 84 THR A C 1
ATOM 620 O O . THR A 1 84 ? 9.068 -11.715 9.872 1.00 87.81 84 THR A O 1
ATOM 623 N N . HIS A 1 85 ? 8.649 -11.360 7.707 1.00 84.81 85 HIS A N 1
ATOM 624 C CA . HIS A 1 85 ? 8.429 -9.912 7.828 1.00 84.81 85 HIS A CA 1
ATOM 625 C C . HIS A 1 85 ? 9.543 -9.193 8.611 1.00 84.81 85 HIS A C 1
ATOM 627 O O . HIS A 1 85 ? 9.280 -8.292 9.406 1.00 84.81 85 HIS A O 1
ATOM 633 N N . LYS A 1 86 ? 10.801 -9.632 8.441 1.00 86.88 86 LYS A N 1
ATOM 634 C CA . LYS A 1 86 ? 11.975 -9.111 9.171 1.00 86.88 86 LYS A CA 1
ATOM 635 C C . LYS A 1 86 ? 11.889 -9.223 10.705 1.00 86.88 86 LYS A C 1
ATOM 637 O O . LYS A 1 86 ? 12.669 -8.586 11.415 1.00 86.88 86 LYS A O 1
ATOM 642 N N . THR A 1 87 ? 11.007 -10.063 11.250 1.00 89.62 87 THR A N 1
ATOM 643 C CA . THR A 1 87 ? 10.931 -10.283 12.704 1.00 89.62 87 THR A CA 1
ATOM 644 C C . THR A 1 87 ? 12.118 -11.085 13.230 1.00 89.62 87 THR A C 1
ATOM 646 O O . THR A 1 87 ? 12.382 -11.059 14.427 1.00 89.62 87 THR A O 1
ATOM 649 N N . CYS A 1 88 ? 12.836 -11.801 12.361 1.00 93.19 88 CYS A N 1
ATOM 650 C CA . CYS A 1 88 ? 13.967 -12.646 12.735 1.00 93.19 88 CYS A CA 1
ATOM 651 C C . CYS A 1 88 ? 15.297 -12.082 12.231 1.00 93.19 88 CYS A C 1
ATOM 653 O O . CYS A 1 88 ? 15.442 -11.748 11.054 1.00 93.19 88 CYS A O 1
ATOM 655 N N . GLY A 1 89 ? 16.273 -12.010 13.132 1.00 92.94 89 GLY A N 1
ATOM 656 C CA . GLY A 1 89 ? 17.646 -11.629 12.844 1.00 92.94 89 GLY A CA 1
ATOM 657 C C . GLY A 1 89 ? 18.470 -12.783 12.262 1.00 92.94 89 GLY A C 1
ATOM 658 O O . GLY A 1 89 ? 18.088 -13.954 12.358 1.00 92.94 89 GLY A O 1
ATOM 659 N N . PRO A 1 90 ? 19.642 -12.482 11.674 1.00 92.81 90 PRO A N 1
ATOM 660 C CA . PRO A 1 90 ? 20.545 -13.489 11.113 1.00 92.81 90 PRO A CA 1
ATOM 661 C C . PRO A 1 90 ? 21.145 -14.432 12.166 1.00 92.81 90 PRO A C 1
ATOM 663 O O . PRO A 1 90 ? 21.721 -15.454 11.810 1.00 92.81 90 PRO A O 1
ATOM 666 N N . ASP A 1 91 ? 21.017 -14.114 13.453 1.00 94.31 91 ASP A N 1
ATOM 667 C CA . ASP A 1 91 ? 21.412 -14.956 14.583 1.00 94.31 91 ASP A CA 1
ATOM 668 C C . ASP A 1 91 ? 20.316 -15.950 15.012 1.00 94.31 91 ASP A C 1
ATOM 670 O O . ASP A 1 91 ? 20.543 -16.764 15.907 1.00 94.31 91 ASP A O 1
ATOM 674 N N . GLY A 1 92 ? 19.142 -15.911 14.373 1.00 93.62 92 GLY A N 1
ATOM 675 C CA . GLY A 1 92 ? 17.999 -16.751 14.722 1.00 93.62 92 GLY A CA 1
ATOM 676 C C . GLY A 1 92 ? 17.201 -16.264 15.922 1.00 93.62 92 GLY A C 1
ATOM 677 O O . GLY A 1 92 ? 16.397 -17.025 16.460 1.00 93.62 92 GLY A O 1
ATOM 678 N N . LYS A 1 93 ? 17.408 -15.017 16.353 1.00 95.62 93 LYS A N 1
ATOM 679 C CA . LYS A 1 93 ? 16.627 -14.386 17.419 1.00 95.62 93 LYS A CA 1
ATOM 680 C C . LYS A 1 93 ? 15.635 -13.386 16.848 1.00 95.62 93 LYS A C 1
ATOM 682 O O . LYS A 1 93 ? 15.694 -13.026 15.674 1.00 95.62 93 LYS A O 1
ATOM 687 N N . LEU A 1 94 ? 14.708 -12.946 17.693 1.00 92.56 94 LEU A N 1
ATOM 688 C CA . LEU A 1 94 ? 13.813 -11.852 17.346 1.00 92.56 94 LEU A CA 1
ATOM 689 C C . LEU A 1 94 ? 14.605 -10.548 17.235 1.00 92.56 94 LEU A C 1
ATOM 691 O O . LEU A 1 94 ? 15.461 -10.262 18.072 1.00 92.56 94 LEU A O 1
ATOM 695 N N . THR A 1 95 ? 14.300 -9.763 16.207 1.00 92.19 95 THR A N 1
ATOM 696 C CA . THR A 1 95 ? 14.728 -8.362 16.120 1.00 92.19 95 THR A CA 1
ATOM 697 C C . THR A 1 95 ? 13.973 -7.519 17.154 1.00 92.19 95 THR A C 1
ATOM 699 O O . THR A 1 95 ? 13.041 -8.015 17.790 1.00 92.19 95 THR A O 1
ATOM 702 N N . GLY A 1 96 ? 14.336 -6.240 17.321 1.00 88.06 96 GLY A N 1
ATOM 703 C CA . GLY A 1 96 ? 13.564 -5.316 18.166 1.00 88.06 96 GLY A CA 1
ATOM 704 C C . GLY A 1 96 ? 12.089 -5.289 17.753 1.00 88.06 96 GLY A C 1
ATOM 705 O O . GLY A 1 96 ? 11.217 -5.627 18.549 1.00 88.06 96 GLY A O 1
ATOM 706 N N . CYS A 1 97 ? 11.837 -5.064 16.459 1.00 87.81 97 CYS A N 1
ATOM 707 C CA . CYS A 1 97 ? 10.498 -5.174 15.884 1.00 87.81 97 CYS A CA 1
ATOM 708 C C . CYS A 1 97 ? 9.860 -6.556 16.118 1.00 87.81 97 CYS A C 1
ATOM 710 O O . CYS A 1 97 ? 8.701 -6.652 16.510 1.00 87.81 97 CYS A O 1
ATOM 712 N N . GLY A 1 98 ? 10.610 -7.645 15.912 1.00 88.88 98 GLY A N 1
ATOM 713 C CA . GLY A 1 98 ? 10.102 -9.000 16.129 1.00 88.88 98 GLY A CA 1
ATOM 714 C C . GLY A 1 98 ? 9.648 -9.261 17.566 1.00 88.88 98 GLY A C 1
ATOM 715 O O . GLY A 1 98 ? 8.657 -9.962 17.775 1.00 88.88 98 GLY A O 1
ATOM 716 N N . TYR A 1 99 ? 10.334 -8.680 18.552 1.00 89.69 99 TYR A N 1
ATOM 717 C CA . TYR A 1 99 ? 9.944 -8.770 19.956 1.00 89.69 99 TYR A CA 1
ATOM 718 C C . TYR A 1 99 ? 8.654 -7.995 20.234 1.00 89.69 99 TYR A C 1
ATOM 720 O O . TYR A 1 99 ? 7.739 -8.545 20.850 1.00 89.69 99 TYR A O 1
ATOM 728 N N . ASP A 1 100 ? 8.548 -6.763 19.737 1.00 87.56 100 ASP A N 1
ATOM 729 C CA . ASP A 1 100 ? 7.353 -5.932 19.914 1.00 87.56 100 ASP A CA 1
ATOM 730 C C . ASP A 1 100 ? 6.122 -6.595 19.277 1.00 87.56 100 ASP A C 1
ATOM 732 O O . ASP A 1 100 ? 5.075 -6.736 19.913 1.00 87.56 100 ASP A O 1
ATOM 736 N N . VAL A 1 101 ? 6.272 -7.105 18.051 1.00 86.56 101 VAL A N 1
ATOM 737 C CA . VAL A 1 101 ? 5.222 -7.838 17.326 1.00 86.56 101 VAL A CA 1
ATOM 738 C C . VAL A 1 101 ? 4.787 -9.069 18.109 1.00 86.56 101 VAL A C 1
ATOM 740 O O . VAL A 1 101 ? 3.590 -9.303 18.272 1.00 86.56 101 VAL A O 1
ATOM 743 N N . TYR A 1 102 ? 5.737 -9.846 18.630 1.00 86.69 102 TYR A N 1
ATOM 744 C CA . TYR A 1 102 ? 5.429 -11.013 19.448 1.00 86.69 102 TYR A CA 1
ATOM 745 C C . TYR A 1 102 ? 4.586 -10.640 20.678 1.00 86.69 102 TYR A C 1
ATOM 747 O O . TYR A 1 102 ? 3.568 -11.284 20.939 1.00 86.69 102 TYR A O 1
ATOM 755 N N . GLN A 1 103 ? 4.942 -9.565 21.389 1.00 86.75 103 GLN A N 1
ATOM 756 C CA . GLN A 1 103 ? 4.157 -9.086 22.531 1.00 86.75 103 GLN A CA 1
ATOM 757 C C . GLN A 1 103 ? 2.742 -8.658 22.120 1.00 86.75 103 GLN A C 1
ATOM 759 O O . GLN A 1 103 ? 1.777 -9.023 22.797 1.00 86.75 103 GLN A O 1
ATOM 764 N N . CYS A 1 104 ? 2.598 -7.945 21.001 1.00 87.81 104 CYS A N 1
ATOM 765 C CA . CYS A 1 104 ? 1.297 -7.566 20.445 1.00 87.81 104 CYS A CA 1
ATOM 766 C C . CYS A 1 104 ? 0.438 -8.794 20.120 1.00 87.81 104 CYS A C 1
ATOM 768 O O . CYS A 1 104 ? -0.727 -8.854 20.512 1.00 87.81 104 CYS A O 1
ATOM 770 N N . VAL A 1 105 ? 1.002 -9.799 19.445 1.00 85.12 105 VAL A N 1
ATOM 771 C CA . VAL A 1 105 ? 0.266 -11.014 19.066 1.00 85.12 105 VAL A CA 1
ATOM 772 C C . VAL A 1 105 ? -0.210 -11.786 20.300 1.00 85.12 105 VAL A C 1
ATOM 774 O O . VAL A 1 105 ? -1.337 -12.281 20.304 1.00 85.12 105 VAL A O 1
ATOM 777 N N . LEU A 1 106 ? 0.579 -11.834 21.379 1.00 84.88 106 LEU A N 1
ATOM 778 C CA . LEU A 1 106 ? 0.124 -12.421 22.644 1.00 84.88 106 LEU A CA 1
ATOM 779 C C . LEU A 1 106 ? -1.082 -11.671 23.233 1.00 84.88 106 LEU A C 1
ATOM 781 O O . LEU A 1 106 ? -2.020 -12.308 23.714 1.00 84.88 106 LEU A O 1
ATOM 785 N N . GLN A 1 107 ? -1.102 -10.332 23.174 1.00 84.81 107 GLN A N 1
ATOM 786 C CA . GLN A 1 107 ? -2.282 -9.566 23.601 1.00 84.81 107 GLN A CA 1
ATOM 787 C C . GLN A 1 107 ? -3.500 -9.893 22.722 1.00 84.81 107 GLN A C 1
ATOM 789 O O . GLN A 1 107 ? -4.577 -10.141 23.256 1.00 84.81 107 GLN A O 1
ATOM 794 N N . ALA A 1 108 ? -3.327 -9.975 21.398 1.00 82.25 108 ALA A N 1
ATOM 795 C CA . ALA A 1 108 ? -4.394 -10.354 20.468 1.00 82.25 108 ALA A CA 1
ATOM 796 C C . ALA A 1 108 ? -4.986 -11.739 20.778 1.00 82.25 108 ALA A C 1
ATOM 798 O O . ALA A 1 108 ? -6.204 -11.907 20.795 1.00 82.25 108 ALA A O 1
ATOM 799 N N . GLN A 1 109 ? -4.142 -12.734 21.064 1.00 83.25 109 GLN A N 1
ATOM 800 C CA . GLN A 1 109 ? -4.598 -14.076 21.436 1.00 83.25 109 GLN A CA 1
ATOM 801 C C . GLN A 1 109 ? -5.405 -14.074 22.738 1.00 83.25 109 GLN A C 1
ATOM 803 O O . GLN A 1 109 ? -6.434 -14.745 22.810 1.00 83.25 109 GLN A O 1
ATOM 808 N N . ASN A 1 110 ? -4.977 -13.298 23.737 1.00 84.88 110 ASN A N 1
ATOM 809 C CA . ASN A 1 110 ? -5.714 -13.151 24.992 1.00 84.88 110 ASN A CA 1
ATOM 810 C C . ASN A 1 110 ? -7.085 -12.497 24.767 1.00 84.88 110 ASN A C 1
ATOM 812 O O . ASN A 1 110 ? -8.080 -13.012 25.267 1.00 84.88 110 ASN A O 1
ATOM 816 N N . ILE A 1 111 ? -7.159 -11.443 23.942 1.00 79.62 111 ILE A N 1
ATOM 817 C CA . ILE A 1 111 ? -8.431 -10.804 23.555 1.00 79.62 111 ILE A CA 1
ATOM 818 C C . ILE A 1 111 ? -9.371 -11.828 22.909 1.00 79.62 111 ILE A C 1
ATOM 820 O O . ILE A 1 111 ? -10.518 -11.975 23.327 1.00 79.62 111 ILE A O 1
ATOM 824 N N . LEU A 1 112 ? -8.881 -12.575 21.913 1.00 79.12 112 LEU A N 1
ATOM 825 C CA . LEU A 1 112 ? -9.672 -13.588 21.210 1.00 79.12 112 LEU A CA 1
ATOM 826 C C . LEU A 1 112 ? -10.148 -14.709 22.143 1.00 79.12 112 LEU A C 1
ATOM 828 O O . LEU A 1 112 ? -11.274 -15.189 22.004 1.00 79.12 112 LEU A O 1
ATOM 832 N N . LEU A 1 113 ? -9.305 -15.136 23.086 1.00 83.69 113 LEU A N 1
ATOM 833 C CA . LEU A 1 113 ? -9.658 -16.150 24.076 1.00 83.69 113 LEU A CA 1
ATOM 834 C C . LEU A 1 113 ? -10.740 -15.642 25.037 1.00 83.69 113 LEU A C 1
ATOM 836 O O . LEU A 1 113 ? -11.713 -16.356 25.284 1.00 83.69 113 LEU A O 1
ATOM 840 N N . ASP A 1 114 ? -10.602 -14.416 25.539 1.00 84.56 114 ASP A N 1
ATOM 841 C CA . ASP A 1 114 ? -11.578 -13.797 26.435 1.00 84.56 114 ASP A CA 1
ATOM 842 C C . ASP A 1 114 ? -12.925 -13.587 25.735 1.00 84.56 114 ASP A C 1
ATOM 844 O O . ASP A 1 114 ? -13.964 -13.951 26.292 1.00 84.56 114 ASP A O 1
ATOM 848 N N . TYR A 1 115 ? -12.927 -13.112 24.483 1.00 75.62 115 TYR A N 1
ATOM 849 C CA . TYR A 1 115 ? -14.149 -13.015 23.681 1.00 75.62 115 TYR A CA 1
ATOM 850 C C . TYR A 1 115 ? -14.792 -14.378 23.431 1.00 75.62 115 TYR A C 1
ATOM 852 O O . TYR A 1 115 ? -15.998 -14.526 23.624 1.00 75.62 115 TYR A O 1
ATOM 860 N N . LYS A 1 116 ? -14.007 -15.405 23.080 1.00 80.12 116 LYS A N 1
ATOM 861 C CA . LYS A 1 116 ? -14.516 -16.775 22.895 1.00 80.12 116 LYS A CA 1
ATOM 862 C C . LYS A 1 116 ? -15.171 -17.330 24.165 1.00 80.12 116 LYS A C 1
ATOM 864 O O . LYS A 1 116 ? -16.116 -18.111 24.074 1.00 80.12 116 LYS A O 1
ATOM 869 N N . ASN A 1 117 ? -14.686 -16.920 25.333 1.00 85.12 117 ASN A N 1
ATOM 870 C CA . ASN A 1 117 ? -15.216 -17.321 26.633 1.00 85.12 117 ASN A CA 1
ATOM 871 C C . ASN A 1 117 ? -16.331 -16.392 27.151 1.00 85.12 117 ASN A C 1
ATOM 873 O O . ASN A 1 117 ? -16.736 -16.525 28.305 1.00 85.12 117 ASN A O 1
ATOM 877 N N . ASN A 1 118 ? -16.832 -15.459 26.328 1.00 80.50 118 ASN A N 1
ATOM 878 C CA . ASN A 1 118 ? -17.802 -14.422 26.704 1.00 80.50 118 ASN A CA 1
ATOM 879 C C . ASN A 1 118 ? -17.356 -13.548 27.895 1.00 80.50 118 ASN A C 1
ATOM 881 O O . ASN A 1 118 ? -18.185 -12.944 28.574 1.00 80.50 118 ASN A O 1
ATOM 885 N N . ASN A 1 119 ? -16.050 -13.447 28.154 1.00 84.25 119 ASN A N 1
ATOM 886 C CA . ASN A 1 119 ? -15.482 -12.653 29.240 1.00 84.25 119 ASN A CA 1
ATOM 887 C C . ASN A 1 119 ? -15.076 -11.256 28.750 1.00 84.25 119 ASN A C 1
ATOM 889 O O . ASN A 1 119 ? -13.930 -10.827 28.877 1.00 84.25 119 ASN A O 1
ATOM 893 N N . VAL A 1 120 ? -16.040 -10.544 28.166 1.00 75.50 120 VAL A N 1
ATOM 894 C CA . VAL A 1 120 ? -15.851 -9.221 27.552 1.00 75.50 120 VAL A CA 1
ATOM 895 C C . VAL A 1 120 ? -15.109 -8.258 28.478 1.00 75.50 120 VAL A C 1
ATOM 897 O O . VAL A 1 120 ? -14.145 -7.627 28.061 1.00 75.50 120 VAL A O 1
ATOM 900 N N . THR A 1 121 ? -15.515 -8.169 29.746 1.00 76.56 121 THR A N 1
ATOM 901 C CA . THR A 1 121 ? -14.914 -7.259 30.733 1.00 76.56 121 THR A CA 1
ATOM 902 C C . THR A 1 121 ? -13.428 -7.522 30.979 1.00 76.56 121 THR A C 1
ATOM 904 O O . THR A 1 121 ? -12.699 -6.583 31.292 1.00 76.56 121 THR A O 1
ATOM 907 N N . ALA A 1 122 ? -12.963 -8.766 30.820 1.00 79.69 122 ALA A N 1
ATOM 908 C CA . ALA A 1 122 ? -11.541 -9.093 30.899 1.00 79.69 122 ALA A CA 1
ATOM 909 C C . ALA A 1 122 ? -10.783 -8.733 29.610 1.00 79.69 122 ALA A C 1
ATOM 911 O O . ALA A 1 122 ? -9.638 -8.292 29.700 1.00 79.69 122 ALA A O 1
ATOM 912 N N . ALA A 1 123 ? -11.434 -8.816 28.443 1.00 78.38 123 ALA A N 1
ATOM 913 C CA . ALA A 1 123 ? -10.838 -8.452 27.156 1.00 78.38 123 ALA A CA 1
ATOM 914 C C . ALA A 1 123 ? -10.546 -6.942 27.045 1.00 78.38 123 ALA A C 1
ATOM 916 O O . ALA A 1 123 ? -9.523 -6.542 26.490 1.00 78.38 123 ALA A O 1
ATOM 917 N N . CYS A 1 124 ? -11.405 -6.089 27.612 1.00 79.00 124 CYS A N 1
ATOM 918 C CA . CYS A 1 124 ? -11.324 -4.626 27.497 1.00 79.00 124 CYS A CA 1
ATOM 919 C C . CYS A 1 124 ? -9.946 -4.009 27.841 1.00 79.00 124 CYS A C 1
ATOM 921 O O . CYS A 1 124 ? -9.393 -3.277 27.015 1.00 79.00 124 CYS A O 1
ATOM 923 N N . PRO A 1 125 ? -9.328 -4.286 29.009 1.00 80.31 125 PRO A N 1
ATOM 924 C CA . PRO A 1 125 ? -7.986 -3.781 29.311 1.00 80.31 125 PRO A CA 1
ATOM 925 C C . PRO A 1 125 ? -6.899 -4.360 28.392 1.00 80.31 125 PRO A C 1
ATOM 927 O O . PRO A 1 125 ? -5.855 -3.730 28.211 1.00 80.31 125 PRO A O 1
ATOM 930 N N . VAL A 1 126 ? -7.118 -5.542 27.808 1.00 82.75 126 VAL A N 1
ATOM 931 C CA . VAL A 1 126 ? -6.175 -6.179 26.879 1.00 82.75 126 VAL A CA 1
ATOM 932 C C . VAL A 1 126 ? -6.221 -5.499 25.506 1.00 82.75 126 VAL A C 1
ATOM 934 O O . VAL A 1 126 ? -5.163 -5.272 24.924 1.00 82.75 126 VAL A O 1
ATOM 937 N N . VAL A 1 127 ? -7.394 -5.057 25.034 1.00 80.69 127 VAL A N 1
ATOM 938 C CA . VAL A 1 127 ? -7.537 -4.250 23.800 1.00 80.69 127 VAL A CA 1
ATOM 939 C C . VAL A 1 127 ? -6.741 -2.946 23.887 1.00 80.69 127 VAL A C 1
ATOM 941 O O . VAL A 1 127 ? -6.035 -2.579 22.944 1.00 80.69 127 VAL A O 1
ATOM 944 N N . THR A 1 128 ? -6.772 -2.271 25.039 1.00 80.88 128 THR A N 1
ATOM 945 C CA . THR A 1 128 ? -5.958 -1.066 25.261 1.00 80.88 128 THR A CA 1
ATOM 946 C C . THR A 1 128 ? -4.461 -1.382 25.216 1.00 80.88 128 THR A C 1
ATOM 948 O O . THR A 1 128 ? -3.703 -0.656 24.579 1.00 80.88 128 THR A O 1
ATOM 951 N N . LYS A 1 129 ? -4.019 -2.489 25.833 1.00 83.50 129 LYS A N 1
ATOM 952 C CA . LYS A 1 129 ? -2.612 -2.930 25.765 1.00 83.50 129 LYS A CA 1
ATOM 953 C C . LYS A 1 129 ? -2.186 -3.275 24.339 1.00 83.50 129 LYS A C 1
ATOM 955 O O . LYS A 1 129 ? -1.086 -2.898 23.939 1.00 83.50 129 LYS A O 1
ATOM 960 N N . PHE A 1 130 ? -3.050 -3.949 23.580 1.00 86.25 130 PHE A N 1
ATOM 961 C CA . PHE A 1 130 ? -2.821 -4.234 22.166 1.00 86.25 130 PHE A CA 1
ATOM 962 C C . PHE A 1 130 ? -2.667 -2.937 21.368 1.00 86.25 130 PHE A C 1
ATOM 964 O O . PHE A 1 130 ? -1.683 -2.787 20.656 1.00 86.25 130 PHE A O 1
ATOM 971 N N . SER A 1 131 ? -3.566 -1.969 21.563 1.00 82.00 131 SER A N 1
ATOM 972 C CA . SER A 1 131 ? -3.510 -0.665 20.887 1.00 82.00 131 SER A CA 1
ATOM 973 C C . SER A 1 131 ? -2.215 0.089 21.202 1.00 82.00 131 SER A C 1
ATOM 975 O O . SER A 1 131 ? -1.552 0.601 20.304 1.00 82.00 131 SER A O 1
ATOM 977 N N . THR A 1 132 ? -1.792 0.132 22.468 1.00 84.19 132 THR A N 1
ATOM 978 C CA . THR A 1 132 ? -0.508 0.746 22.848 1.00 84.19 132 THR A CA 1
ATOM 979 C C . THR A 1 132 ? 0.669 0.062 22.155 1.00 84.19 132 THR A C 1
ATOM 981 O O . THR A 1 132 ? 1.562 0.736 21.645 1.00 84.19 132 THR A O 1
ATOM 984 N N . CYS A 1 133 ? 0.655 -1.270 22.106 1.00 87.56 133 CYS A N 1
ATOM 985 C CA . CYS A 1 133 ? 1.688 -2.051 21.439 1.00 87.56 133 CYS A CA 1
ATOM 986 C C . CYS A 1 133 ? 1.704 -1.800 19.915 1.00 87.56 133 CYS A C 1
ATOM 988 O O . CYS A 1 133 ? 2.762 -1.527 19.351 1.00 87.56 133 CYS A O 1
ATOM 990 N N . ALA A 1 134 ? 0.540 -1.789 19.259 1.00 83.69 134 ALA A N 1
ATOM 991 C CA . ALA A 1 134 ? 0.412 -1.514 17.828 1.00 83.69 134 ALA A CA 1
ATOM 992 C C . ALA A 1 134 ? 0.915 -0.105 17.465 1.00 83.69 134 ALA A C 1
ATOM 994 O O . ALA A 1 134 ? 1.663 0.056 16.502 1.00 83.69 134 ALA A O 1
ATOM 995 N N . ASN A 1 135 ? 0.598 0.907 18.281 1.00 81.38 135 ASN A N 1
ATOM 996 C CA . ASN A 1 135 ? 1.094 2.272 18.080 1.00 81.38 135 ASN A CA 1
ATOM 997 C C . ASN A 1 135 ? 2.616 2.386 18.256 1.00 81.38 135 ASN A C 1
ATOM 999 O O . ASN A 1 135 ? 3.260 3.119 17.506 1.00 81.38 135 ASN A O 1
ATOM 1003 N N . ALA A 1 136 ? 3.204 1.647 19.203 1.00 82.50 136 ALA A N 1
ATOM 1004 C CA . ALA A 1 136 ? 4.657 1.593 19.364 1.00 82.50 136 ALA A CA 1
ATOM 1005 C C . ALA A 1 136 ? 5.341 0.983 18.126 1.00 82.50 136 ALA A C 1
ATOM 1007 O O . ALA A 1 136 ? 6.323 1.536 17.637 1.00 82.50 136 ALA A O 1
ATOM 1008 N N . ILE A 1 137 ? 4.772 -0.091 17.567 1.00 84.69 137 ILE A N 1
ATOM 1009 C CA . ILE A 1 137 ? 5.256 -0.713 16.325 1.00 84.69 137 ILE A CA 1
ATOM 1010 C C . ILE A 1 137 ? 5.089 0.222 15.126 1.00 84.69 137 ILE A C 1
ATOM 1012 O O . ILE A 1 137 ? 6.004 0.350 14.320 1.00 84.69 137 ILE A O 1
ATOM 1016 N N . LYS A 1 138 ? 3.958 0.926 15.019 1.00 82.31 138 LYS A N 1
ATOM 1017 C CA . LYS A 1 138 ? 3.709 1.901 13.947 1.00 82.31 138 LYS A CA 1
ATOM 1018 C C . LYS A 1 138 ? 4.727 3.045 13.952 1.00 82.31 138 LYS A C 1
ATOM 1020 O O . LYS A 1 138 ? 5.096 3.542 12.893 1.00 82.31 138 LYS A O 1
ATOM 1025 N N . ALA A 1 139 ? 5.176 3.464 15.134 1.00 81.19 139 ALA A N 1
ATOM 1026 C CA . ALA A 1 139 ? 6.221 4.472 15.282 1.00 81.19 139 ALA A CA 1
ATOM 1027 C C . ALA A 1 139 ? 7.636 3.924 15.007 1.00 81.19 139 ALA A C 1
ATOM 1029 O O . ALA A 1 139 ? 8.568 4.709 14.827 1.00 81.19 139 ALA A O 1
ATOM 1030 N N . ASN A 1 140 ? 7.808 2.599 14.971 1.00 81.88 140 ASN A N 1
ATOM 1031 C CA . ASN A 1 140 ? 9.085 1.949 14.724 1.00 81.88 140 ASN A CA 1
ATOM 1032 C C . ASN A 1 140 ? 9.332 1.785 13.213 1.00 81.88 140 ASN A C 1
ATOM 1034 O O . ASN A 1 140 ? 8.756 0.920 12.553 1.00 81.88 140 ASN A O 1
ATOM 1038 N N . THR A 1 141 ? 10.239 2.595 12.666 1.00 80.00 141 THR A N 1
ATOM 1039 C CA . THR A 1 141 ? 10.602 2.578 11.239 1.00 80.00 141 THR A CA 1
ATOM 1040 C C . THR A 1 141 ? 11.391 1.338 10.809 1.00 80.00 141 THR A C 1
ATOM 1042 O O . THR A 1 141 ? 11.586 1.130 9.612 1.00 80.00 141 THR A O 1
ATOM 1045 N N . GLU A 1 142 ? 11.842 0.504 11.749 1.00 81.69 142 GLU A N 1
ATOM 1046 C CA . GLU A 1 142 ? 12.524 -0.760 11.451 1.00 81.69 142 GLU A CA 1
ATOM 1047 C C . GLU A 1 142 ? 11.546 -1.890 11.093 1.00 81.69 142 GLU A C 1
ATOM 1049 O O . GLU A 1 142 ? 11.956 -2.910 10.530 1.00 81.69 142 GLU A O 1
ATOM 1054 N N . CYS A 1 143 ? 10.260 -1.726 11.412 1.00 81.69 143 CYS A N 1
ATOM 1055 C CA . CYS A 1 143 ? 9.242 -2.731 11.152 1.00 81.69 143 CYS A CA 1
ATOM 1056 C C . CYS A 1 143 ? 8.822 -2.789 9.679 1.00 81.69 143 CYS A C 1
ATOM 1058 O O . CYS A 1 143 ? 8.749 -1.783 8.975 1.00 81.69 143 CYS A O 1
ATOM 1060 N N . ASP A 1 144 ? 8.519 -4.001 9.208 1.00 82.88 144 ASP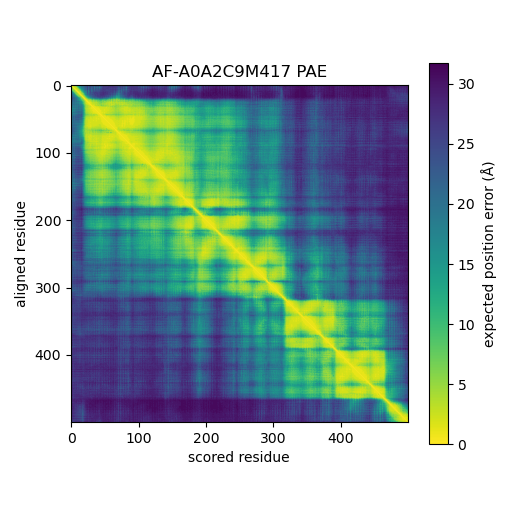 A N 1
ATOM 1061 C CA . ASP A 1 144 ? 7.997 -4.225 7.862 1.00 82.88 144 ASP A CA 1
ATOM 1062 C C . ASP A 1 144 ? 6.633 -3.542 7.674 1.00 82.88 144 ASP A C 1
ATOM 1064 O O . ASP A 1 144 ? 5.721 -3.724 8.480 1.00 82.88 144 ASP A O 1
ATOM 1068 N N . ALA A 1 145 ? 6.471 -2.780 6.589 1.00 74.00 145 ALA A N 1
ATOM 1069 C CA . ALA A 1 145 ? 5.254 -2.004 6.345 1.00 74.00 145 ALA A CA 1
ATOM 1070 C C . ALA A 1 145 ? 4.000 -2.888 6.213 1.00 74.00 145 ALA A C 1
ATOM 1072 O O . ALA A 1 145 ? 2.932 -2.507 6.688 1.00 74.00 145 ALA A O 1
ATOM 1073 N N . GLY A 1 146 ? 4.127 -4.088 5.631 1.00 71.31 146 GLY A N 1
ATOM 1074 C CA . GLY A 1 146 ? 3.013 -5.035 5.517 1.00 71.31 146 GLY A CA 1
ATOM 1075 C C . GLY A 1 146 ? 2.565 -5.585 6.875 1.00 71.31 146 GLY A C 1
ATOM 1076 O O . GLY A 1 146 ? 1.370 -5.767 7.121 1.00 71.31 146 GLY A O 1
ATOM 1077 N N . LEU A 1 147 ? 3.517 -5.791 7.787 1.00 76.06 147 LEU A N 1
ATOM 1078 C CA . LEU A 1 147 ? 3.236 -6.177 9.168 1.00 76.06 147 LEU A CA 1
ATOM 1079 C C . LEU A 1 147 ? 2.570 -5.044 9.957 1.00 76.06 147 LEU A C 1
ATOM 1081 O O . LEU A 1 147 ? 1.597 -5.293 10.667 1.00 76.06 147 LEU A O 1
ATOM 1085 N N . VAL A 1 148 ? 3.054 -3.807 9.800 1.00 74.62 148 VAL A N 1
ATOM 1086 C CA . VAL A 1 148 ? 2.438 -2.615 10.406 1.00 74.62 148 VAL A CA 1
ATOM 1087 C C . VAL A 1 148 ? 0.993 -2.458 9.928 1.00 74.62 148 VAL A C 1
ATOM 1089 O O . VAL A 1 148 ? 0.107 -2.276 10.758 1.00 74.62 148 VAL A O 1
ATOM 1092 N N . ALA A 1 149 ? 0.735 -2.600 8.625 1.00 69.12 149 ALA A N 1
ATOM 1093 C CA . ALA A 1 149 ? -0.619 -2.552 8.070 1.00 69.12 149 ALA A CA 1
ATOM 1094 C C . ALA A 1 149 ? -1.531 -3.631 8.683 1.00 69.12 149 ALA A C 1
ATOM 1096 O O . ALA A 1 149 ? -2.605 -3.319 9.187 1.00 69.12 149 ALA A O 1
ATOM 1097 N N . SER A 1 150 ? -1.056 -4.880 8.760 1.00 73.19 150 SER A N 1
ATOM 1098 C CA . SER A 1 150 ? -1.824 -5.987 9.356 1.00 73.19 150 SER A CA 1
ATOM 1099 C C . SER A 1 150 ? -2.146 -5.765 10.844 1.00 73.19 150 SER A C 1
ATOM 1101 O O . SER A 1 150 ? -3.189 -6.200 11.332 1.00 73.19 150 SER A O 1
ATOM 1103 N N . LEU A 1 151 ? -1.247 -5.111 11.588 1.00 75.56 151 LEU A N 1
ATOM 1104 C CA . LEU A 1 151 ? -1.466 -4.759 12.994 1.00 75.56 151 LEU A CA 1
ATOM 1105 C C . LEU A 1 151 ? -2.481 -3.628 13.159 1.00 75.56 151 LEU A C 1
ATOM 1107 O O . LEU A 1 151 ? -3.274 -3.683 14.095 1.00 75.56 151 LEU A O 1
ATOM 1111 N N . ILE A 1 152 ? -2.473 -2.642 12.258 1.00 69.62 152 ILE A N 1
ATOM 1112 C CA . ILE A 1 152 ? -3.478 -1.572 12.220 1.00 69.62 152 ILE A CA 1
ATOM 1113 C C . ILE A 1 152 ? -4.863 -2.178 11.980 1.00 69.62 152 ILE A C 1
ATOM 1115 O O . ILE A 1 152 ? -5.777 -1.903 12.755 1.00 69.62 152 ILE A O 1
ATOM 1119 N N . ASP A 1 153 ? -4.996 -3.078 11.002 1.00 67.31 153 ASP A N 1
ATOM 1120 C CA . ASP A 1 153 ? -6.267 -3.752 10.715 1.00 67.31 153 ASP A CA 1
ATOM 1121 C C . ASP A 1 153 ? -6.783 -4.520 11.947 1.00 67.31 153 ASP A C 1
ATOM 1123 O O . ASP A 1 153 ? -7.953 -4.418 12.328 1.00 67.31 153 ASP A O 1
ATOM 1127 N N . ALA A 1 154 ? -5.898 -5.262 12.625 1.00 71.81 154 ALA A N 1
ATOM 1128 C CA . ALA A 1 154 ? -6.241 -5.982 13.849 1.00 71.81 154 ALA A CA 1
ATOM 1129 C C . ALA A 1 154 ? -6.626 -5.036 15.003 1.00 71.81 154 ALA A C 1
ATOM 1131 O O . ALA A 1 154 ? -7.561 -5.325 15.751 1.00 71.81 154 ALA A O 1
ATOM 1132 N N . GLU A 1 155 ? -5.936 -3.901 15.152 1.00 78.81 155 GLU A N 1
ATOM 1133 C CA . GLU A 1 155 ? -6.244 -2.885 16.165 1.00 78.81 155 GLU A CA 1
ATOM 1134 C C . GLU A 1 155 ? -7.637 -2.302 15.941 1.00 78.81 155 GLU A C 1
ATOM 1136 O O . GLU A 1 155 ? -8.424 -2.216 16.886 1.00 78.81 155 GLU A O 1
ATOM 1141 N N . THR A 1 156 ? -7.958 -1.952 14.695 1.00 70.44 156 THR A N 1
ATOM 1142 C CA . THR A 1 156 ? -9.277 -1.458 14.298 1.00 70.44 156 THR A CA 1
ATOM 1143 C C . THR A 1 156 ? -10.362 -2.478 14.637 1.00 70.44 156 THR A C 1
ATOM 1145 O O . THR A 1 156 ? -11.353 -2.120 15.279 1.00 70.44 156 THR A O 1
ATOM 1148 N N . MET A 1 157 ? -10.159 -3.754 14.285 1.00 71.81 157 MET A N 1
ATOM 1149 C CA . MET A 1 157 ? -11.105 -4.827 14.609 1.00 71.81 157 MET A CA 1
ATOM 1150 C C . MET A 1 157 ? -11.343 -4.946 16.118 1.00 71.81 157 MET A C 1
ATOM 1152 O O . MET A 1 157 ? -12.489 -4.911 16.563 1.00 71.81 157 MET A O 1
ATOM 1156 N N . PHE A 1 158 ? -10.279 -5.024 16.924 1.00 76.94 158 PHE A N 1
ATOM 1157 C CA . PHE A 1 158 ? -10.421 -5.155 18.376 1.00 76.94 158 PHE A CA 1
ATOM 1158 C C . PHE A 1 158 ? -11.043 -3.920 19.029 1.00 76.94 158 PHE A C 1
ATOM 1160 O O . PHE A 1 158 ? -11.817 -4.055 19.975 1.00 76.94 158 PHE A O 1
ATOM 1167 N N . LYS A 1 159 ? -10.747 -2.715 18.529 1.00 76.50 159 LYS A N 1
ATOM 1168 C CA . LYS A 1 159 ? -11.410 -1.486 18.979 1.00 76.50 159 LYS A CA 1
ATOM 1169 C C . LYS A 1 159 ? -12.900 -1.517 18.668 1.00 76.50 159 LYS A C 1
ATOM 1171 O O . LYS A 1 159 ? -13.698 -1.178 19.536 1.00 76.50 159 LYS A O 1
ATOM 1176 N N . GLN A 1 160 ? -13.280 -1.941 17.466 1.00 73.38 160 GLN A N 1
ATOM 1177 C CA . GLN A 1 160 ? -14.681 -2.039 17.073 1.00 73.38 160 GLN A CA 1
ATOM 1178 C C . GLN A 1 160 ? -15.433 -3.077 17.916 1.00 73.38 160 GLN A C 1
ATOM 1180 O O . GLN A 1 160 ? -16.526 -2.781 18.401 1.00 73.38 160 GLN A O 1
ATOM 1185 N N . ASP A 1 161 ? -14.836 -4.243 18.161 1.00 74.38 161 ASP A N 1
ATOM 1186 C CA . ASP A 1 161 ? -15.407 -5.251 19.057 1.00 74.38 161 ASP A CA 1
ATOM 1187 C C . ASP A 1 161 ? -15.548 -4.699 20.480 1.00 74.38 161 ASP A C 1
ATOM 1189 O O . ASP A 1 161 ? -16.619 -4.796 21.074 1.00 74.38 161 ASP A O 1
ATOM 1193 N N . ALA A 1 162 ? -14.521 -4.026 21.006 1.00 76.00 162 ALA A N 1
ATOM 1194 C CA . ALA A 1 162 ? -14.574 -3.396 22.323 1.00 76.00 162 ALA A CA 1
ATOM 1195 C C . ALA A 1 162 ? -15.683 -2.335 22.428 1.00 76.00 162 ALA A C 1
ATOM 1197 O O . ALA A 1 162 ? -16.371 -2.260 23.451 1.00 76.00 162 ALA A O 1
ATOM 1198 N N . LEU A 1 163 ? -15.885 -1.528 21.381 1.00 77.00 163 LEU A N 1
ATOM 1199 C CA . LEU A 1 163 ? -16.993 -0.578 21.309 1.00 77.00 163 LEU A CA 1
ATOM 1200 C C . LEU A 1 163 ? -18.334 -1.317 21.345 1.00 77.00 163 LEU A C 1
ATOM 1202 O O . LEU A 1 163 ? -19.153 -1.027 22.211 1.00 77.00 163 LEU A O 1
ATOM 1206 N N . LEU A 1 164 ? -18.539 -2.313 20.478 1.00 75.06 164 LEU A N 1
ATOM 1207 C CA . LEU A 1 164 ? -19.782 -3.092 20.403 1.00 75.06 164 LEU A CA 1
ATOM 1208 C C . LEU A 1 164 ? -20.127 -3.797 21.714 1.00 75.06 164 LEU A C 1
ATOM 1210 O O . LEU A 1 164 ? -21.292 -3.868 22.103 1.00 75.06 164 LEU A O 1
ATOM 1214 N N . THR A 1 165 ? -19.117 -4.292 22.419 1.00 75.75 165 THR A N 1
ATOM 1215 C CA . THR A 1 165 ? -19.304 -4.992 23.685 1.00 75.75 165 THR A CA 1
ATOM 1216 C C . THR A 1 165 ? -19.392 -4.050 24.892 1.00 75.75 165 THR A C 1
ATOM 1218 O O . THR A 1 165 ? -19.552 -4.515 26.018 1.00 75.75 165 THR A O 1
ATOM 1221 N N . GLY A 1 166 ? -19.284 -2.731 24.689 1.00 74.00 166 GLY A N 1
ATOM 1222 C CA . GLY A 1 166 ? -19.408 -1.723 25.745 1.00 74.00 166 GLY A CA 1
ATOM 1223 C C . GLY A 1 166 ? -18.217 -1.658 26.702 1.00 74.00 166 GLY A C 1
ATOM 1224 O O . GLY A 1 166 ? -18.374 -1.253 27.853 1.00 74.00 166 GLY A O 1
ATOM 1225 N N . CYS A 1 167 ? -17.023 -2.036 26.242 1.00 75.12 167 CYS A N 1
ATOM 1226 C CA . CYS A 1 167 ? -15.816 -2.114 27.067 1.00 75.12 167 CYS A CA 1
ATOM 1227 C C . CYS A 1 167 ? -15.433 -0.809 27.767 1.00 75.12 167 CYS A C 1
ATOM 1229 O O . CYS A 1 167 ? -14.832 -0.835 28.839 1.00 75.12 167 CYS A O 1
ATOM 1231 N N . TYR A 1 168 ? -15.793 0.324 27.169 1.00 73.62 168 TYR A N 1
ATOM 1232 C CA . TYR A 1 168 ? -15.530 1.659 27.707 1.00 73.62 168 TYR A CA 1
ATOM 1233 C C . TYR A 1 168 ? -16.826 2.339 28.175 1.00 73.62 168 TYR A C 1
ATOM 1235 O O . TYR A 1 168 ? -16.977 3.555 28.121 1.00 73.62 168 TYR A O 1
ATOM 1243 N N . GLY A 1 169 ? -17.799 1.534 28.611 1.00 79.50 169 GLY A N 1
ATOM 1244 C CA . GLY A 1 169 ? -19.062 2.002 29.162 1.00 79.50 169 GLY A CA 1
ATOM 1245 C C . GLY A 1 169 ? -20.151 2.299 28.120 1.00 79.50 169 GLY A C 1
ATOM 1246 O O . GLY A 1 169 ? -20.019 1.973 26.936 1.00 79.50 169 GLY A O 1
ATOM 1247 N N . PRO A 1 170 ? -21.267 2.912 28.561 1.00 82.25 170 PRO A N 1
ATOM 1248 C CA . PRO A 1 170 ? -22.463 3.101 27.737 1.00 82.25 170 PRO A CA 1
ATOM 1249 C C . PRO A 1 170 ? -22.244 3.970 26.494 1.00 82.25 170 PRO A C 1
ATOM 1251 O O . PRO A 1 170 ? -22.828 3.689 25.449 1.00 82.25 170 PRO A O 1
ATOM 1254 N N . CYS A 1 171 ? -21.390 4.997 26.582 1.00 82.19 171 CYS A N 1
ATOM 1255 C CA . CYS A 1 171 ? -21.045 5.828 25.429 1.00 82.19 171 CYS A CA 1
ATOM 1256 C C . CYS A 1 171 ? -20.359 5.000 24.336 1.00 82.19 171 CYS A C 1
ATOM 1258 O O . CYS A 1 171 ? -20.771 5.044 23.181 1.00 82.19 171 CYS A O 1
ATOM 1260 N N . ALA A 1 172 ? -19.378 4.173 24.698 1.00 78.94 172 ALA A N 1
ATOM 1261 C CA . ALA A 1 172 ? -18.689 3.303 23.752 1.00 78.94 172 ALA A CA 1
ATOM 1262 C C . ALA A 1 172 ? -19.609 2.258 23.114 1.00 78.94 172 ALA A C 1
ATOM 1264 O O . ALA A 1 172 ? -19.547 2.074 21.901 1.00 78.94 172 ALA A O 1
ATOM 1265 N N . ALA A 1 173 ? -20.513 1.660 23.897 1.00 82.56 173 ALA A N 1
ATOM 1266 C CA . ALA A 1 173 ? -21.560 0.781 23.372 1.00 82.56 173 ALA A CA 1
ATOM 1267 C C . ALA A 1 173 ? -22.436 1.494 22.332 1.00 82.56 173 ALA A C 1
ATOM 1269 O O . ALA A 1 173 ? -22.726 0.951 21.266 1.00 82.56 173 ALA A O 1
ATOM 1270 N N . ALA A 1 174 ? -22.837 2.735 22.615 1.00 84.38 174 ALA A N 1
ATOM 1271 C CA . ALA A 1 174 ? -23.633 3.530 21.692 1.00 84.38 174 ALA A CA 1
ATOM 1272 C C . ALA A 1 174 ? -22.862 3.865 20.403 1.00 84.38 174 ALA A C 1
ATOM 1274 O O . ALA A 1 174 ? -23.428 3.758 19.317 1.00 84.38 174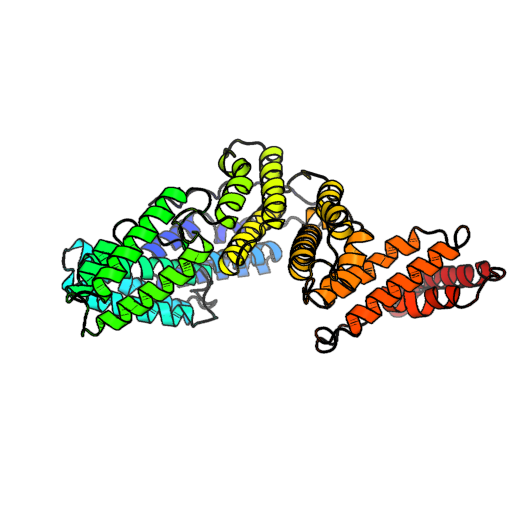 ALA A O 1
ATOM 1275 N N . ILE A 1 175 ? -21.572 4.201 20.505 1.00 80.75 175 ILE A N 1
ATOM 1276 C CA . ILE A 1 175 ? -20.701 4.435 19.343 1.00 80.75 175 ILE A CA 1
ATOM 1277 C C . ILE A 1 175 ? -20.568 3.159 18.512 1.00 80.75 175 ILE A C 1
ATOM 1279 O O . ILE A 1 175 ? -20.786 3.207 17.305 1.00 80.75 175 ILE A O 1
ATOM 1283 N N . GLY A 1 176 ? -20.281 2.020 19.149 1.00 77.94 176 GLY A N 1
ATOM 1284 C CA . GLY A 1 176 ? -20.188 0.724 18.477 1.00 77.94 176 GLY A CA 1
ATOM 1285 C C . GLY A 1 176 ? -21.472 0.370 17.732 1.00 77.94 176 GLY A C 1
ATOM 1286 O O . GLY A 1 176 ? -21.420 -0.063 16.586 1.00 77.94 176 GLY A O 1
ATOM 1287 N N . ASN A 1 177 ? -22.633 0.626 18.340 1.00 83.75 177 ASN A N 1
ATOM 1288 C CA . ASN A 1 177 ? -23.930 0.436 17.689 1.00 83.75 177 ASN A CA 1
ATOM 1289 C C . ASN A 1 177 ? -24.137 1.380 16.497 1.00 83.75 177 ASN A C 1
ATOM 1291 O O . ASN A 1 177 ? -24.694 0.958 15.487 1.00 83.75 177 ASN A O 1
ATOM 1295 N N . CYS A 1 178 ? -23.682 2.635 16.583 1.00 83.38 178 CYS A N 1
ATOM 1296 C CA . CYS A 1 178 ? -23.719 3.559 15.448 1.00 83.38 178 CYS A CA 1
ATOM 1297 C C . CYS A 1 178 ? -22.834 3.089 14.288 1.00 83.38 178 CYS A C 1
ATOM 1299 O O . CYS A 1 178 ? -23.188 3.318 13.135 1.00 83.38 178 CYS A O 1
ATOM 1301 N N . THR A 1 179 ? -21.697 2.451 14.576 1.00 76.31 179 THR A N 1
ATOM 1302 C CA . THR A 1 179 ? -20.747 1.952 13.568 1.00 76.31 179 THR A CA 1
ATOM 1303 C C . THR A 1 179 ? -20.973 0.484 13.193 1.00 76.31 179 THR A C 1
ATOM 1305 O O . THR A 1 179 ? -20.218 -0.079 12.397 1.00 76.31 179 THR A O 1
ATOM 1308 N N . LEU A 1 180 ? -22.025 -0.151 13.719 1.00 72.56 180 LEU A N 1
ATOM 1309 C CA . LEU A 1 180 ? -22.387 -1.526 13.399 1.00 72.56 180 LEU A CA 1
ATOM 1310 C C . LEU A 1 180 ? -22.714 -1.636 11.900 1.00 72.56 180 LEU A C 1
ATOM 1312 O O . LEU A 1 180 ? -23.668 -1.036 11.415 1.00 72.56 180 LEU A O 1
ATOM 1316 N N . GLY A 1 181 ? -21.905 -2.399 11.163 1.00 61.41 181 GLY A N 1
ATOM 1317 C CA . GLY A 1 181 ? -22.007 -2.529 9.701 1.00 61.41 181 GLY A CA 1
ATOM 1318 C C . GLY A 1 181 ? -20.988 -1.703 8.905 1.00 61.41 181 GLY A C 1
ATOM 1319 O O . GLY A 1 181 ? -20.775 -1.997 7.736 1.00 61.41 181 GLY A O 1
ATOM 1320 N N . LEU A 1 182 ? -20.286 -0.761 9.546 1.00 66.50 182 LEU A N 1
ATOM 1321 C CA . LEU A 1 182 ? -19.084 -0.099 9.004 1.00 66.50 182 LEU A CA 1
ATOM 1322 C C . LEU A 1 182 ? -17.784 -0.747 9.475 1.00 66.50 182 LEU A C 1
ATOM 1324 O O . LEU A 1 182 ? -16.706 -0.251 9.178 1.00 66.50 182 LEU A O 1
ATOM 1328 N N . ALA A 1 183 ? -17.893 -1.838 10.232 1.00 48.38 183 ALA A N 1
ATOM 1329 C CA . ALA A 1 183 ? -16.785 -2.511 10.902 1.00 48.38 183 ALA A CA 1
ATOM 1330 C C . ALA A 1 183 ? -15.671 -3.019 9.965 1.00 48.38 183 ALA A C 1
ATOM 1332 O O . ALA A 1 183 ? -14.624 -3.442 10.444 1.00 48.38 183 ALA A O 1
ATOM 1333 N N . THR A 1 184 ? -15.869 -3.000 8.647 1.00 48.16 184 THR A N 1
ATOM 1334 C CA . THR A 1 184 ? -14.767 -3.169 7.699 1.00 48.16 184 THR A CA 1
ATOM 1335 C C . THR A 1 184 ? -13.965 -1.878 7.594 1.00 48.16 184 THR A C 1
ATOM 1337 O O . THR A 1 184 ? -14.452 -0.889 7.045 1.00 48.16 184 THR A O 1
ATOM 1340 N N . ASP A 1 185 ? -12.726 -1.925 8.080 1.00 47.97 185 ASP A N 1
ATOM 1341 C CA . ASP A 1 185 ? -11.701 -0.938 7.752 1.00 47.97 185 ASP A CA 1
ATOM 1342 C C . ASP A 1 185 ? -11.622 -0.772 6.226 1.00 47.97 185 ASP A C 1
ATOM 1344 O O . ASP A 1 185 ? -11.595 -1.764 5.488 1.00 47.97 185 ASP A O 1
ATOM 1348 N N . ILE A 1 186 ? -11.614 0.473 5.747 1.00 47.59 186 ILE A N 1
ATOM 1349 C CA . ILE A 1 186 ? -11.458 0.747 4.317 1.00 47.59 186 ILE A CA 1
ATOM 1350 C C . ILE A 1 186 ? -10.042 0.369 3.856 1.00 47.59 186 ILE A C 1
ATOM 1352 O O . ILE A 1 186 ? -9.883 0.012 2.691 1.00 47.59 186 ILE A O 1
ATOM 1356 N N . SER A 1 187 ? -9.042 0.320 4.753 1.00 40.62 187 SER A N 1
ATOM 1357 C CA . SER A 1 187 ? -7.711 -0.240 4.444 1.00 40.62 187 SER A CA 1
ATOM 1358 C C . SER A 1 187 ? -7.788 -1.672 3.889 1.00 40.62 187 SER A C 1
ATOM 1360 O O . SER A 1 187 ? -6.983 -2.055 3.040 1.00 40.62 187 SER A O 1
ATOM 1362 N N . GLY A 1 188 ? -8.789 -2.446 4.328 1.00 43.69 188 GLY A N 1
ATOM 1363 C CA . GLY A 1 188 ? -9.089 -3.800 3.863 1.00 43.69 188 GLY A CA 1
ATOM 1364 C C . GLY A 1 188 ? -10.233 -3.878 2.849 1.00 43.69 188 GLY A C 1
ATOM 1365 O O . GLY A 1 188 ? -10.527 -4.964 2.335 1.00 43.69 188 GLY A O 1
ATOM 1366 N N . LEU A 1 189 ? -10.894 -2.756 2.542 1.00 55.34 189 LEU A N 1
ATOM 1367 C CA . LEU A 1 189 ? -11.877 -2.703 1.471 1.00 55.34 189 LEU A CA 1
ATOM 1368 C C . LEU A 1 189 ? -11.137 -2.735 0.141 1.00 55.34 189 LEU A C 1
ATOM 1370 O O . LEU A 1 189 ? -10.520 -1.766 -0.297 1.00 55.34 189 LEU A O 1
ATOM 1374 N N . TYR A 1 190 ? -11.267 -3.860 -0.553 1.00 58.91 190 TYR A N 1
ATOM 1375 C CA . TYR A 1 190 ? -10.921 -3.924 -1.960 1.00 58.91 190 TYR A CA 1
ATOM 1376 C C . TYR A 1 190 ? -11.778 -2.895 -2.688 1.00 58.91 190 TYR A C 1
ATOM 1378 O O . TYR A 1 190 ? -12.967 -3.121 -2.908 1.00 58.91 190 TYR A O 1
ATOM 1386 N N . ILE A 1 191 ? -11.165 -1.775 -3.085 1.00 61.16 191 ILE A N 1
ATOM 1387 C CA . ILE A 1 191 ? -11.821 -0.690 -3.829 1.00 61.16 191 ILE A CA 1
ATOM 1388 C C . ILE A 1 191 ? -12.642 -1.224 -5.009 1.00 61.16 191 ILE A C 1
ATOM 1390 O O . ILE A 1 191 ? -13.662 -0.661 -5.399 1.00 61.16 191 ILE A O 1
ATOM 1394 N N . THR A 1 192 ? -12.188 -2.349 -5.545 1.00 57.38 192 THR A N 1
ATOM 1395 C CA . THR A 1 192 ? -12.719 -3.074 -6.687 1.00 57.38 192 THR A CA 1
ATOM 1396 C C . THR A 1 192 ? -13.976 -3.905 -6.393 1.00 57.38 192 THR A C 1
ATOM 1398 O O . THR A 1 192 ? -14.696 -4.250 -7.325 1.00 57.38 192 THR A O 1
ATOM 1401 N N . GLN A 1 193 ? -14.254 -4.236 -5.129 1.00 60.97 193 GLN A N 1
ATOM 1402 C CA . GLN A 1 193 ? -15.362 -5.106 -4.699 1.00 60.97 193 GLN A CA 1
ATOM 1403 C C . GLN A 1 193 ? -16.358 -4.401 -3.770 1.00 60.97 193 GLN A C 1
ATOM 1405 O O . GLN A 1 193 ? -17.432 -4.935 -3.484 1.00 60.97 193 GLN A O 1
ATOM 1410 N N . THR A 1 194 ? -16.027 -3.201 -3.302 1.00 68.44 194 THR A N 1
ATOM 1411 C CA . THR A 1 194 ? -16.895 -2.415 -2.429 1.00 68.44 194 THR A CA 1
ATOM 1412 C C . THR A 1 194 ? -18.062 -1.824 -3.213 1.00 68.44 194 THR A C 1
ATOM 1414 O O . THR A 1 194 ? -17.881 -1.102 -4.194 1.00 68.44 194 THR A O 1
ATOM 1417 N N . ASN A 1 195 ? -19.291 -2.057 -2.742 1.00 81.00 195 ASN A N 1
ATOM 1418 C CA . ASN A 1 195 ? -20.438 -1.266 -3.179 1.00 81.00 195 ASN A CA 1
ATOM 1419 C C . ASN A 1 195 ? -20.355 0.119 -2.526 1.00 81.00 195 ASN A C 1
ATOM 1421 O O . ASN A 1 195 ? -20.897 0.349 -1.444 1.00 81.00 195 ASN A O 1
ATOM 1425 N N . TRP A 1 196 ? -19.648 1.030 -3.191 1.00 82.44 196 TRP A N 1
ATOM 1426 C CA . TRP A 1 196 ? -19.365 2.367 -2.679 1.00 82.44 196 TRP A CA 1
ATOM 1427 C C . TRP A 1 196 ? -20.616 3.184 -2.370 1.00 82.44 196 TRP A C 1
ATOM 1429 O O . TRP A 1 196 ? -20.608 3.989 -1.444 1.00 82.44 196 TRP A O 1
ATOM 1439 N N . THR A 1 197 ? -21.708 2.974 -3.109 1.00 84.31 197 THR A N 1
ATOM 1440 C CA . THR A 1 197 ? -22.974 3.659 -2.834 1.00 84.31 197 THR A CA 1
ATOM 1441 C C . THR A 1 197 ? -23.527 3.254 -1.474 1.00 84.31 197 THR A C 1
ATOM 1443 O O . THR A 1 197 ? -23.830 4.125 -0.663 1.00 84.31 197 THR A O 1
ATOM 1446 N N . ASN A 1 198 ? -23.613 1.951 -1.195 1.00 82.19 198 ASN A N 1
ATOM 1447 C CA . ASN A 1 198 ? -24.072 1.469 0.109 1.00 82.19 198 ASN A CA 1
ATOM 1448 C C . ASN A 1 198 ? -23.098 1.867 1.219 1.00 82.19 198 ASN A C 1
ATOM 1450 O O . ASN A 1 198 ? -23.536 2.349 2.259 1.00 82.19 198 ASN A O 1
ATOM 1454 N N . PHE A 1 199 ? -21.792 1.748 0.959 1.00 83.56 199 PHE A N 1
ATOM 1455 C CA . PHE A 1 199 ? -20.751 2.172 1.889 1.00 83.56 199 PHE A CA 1
ATOM 1456 C C . PHE A 1 199 ? -20.931 3.640 2.310 1.00 83.56 199 PHE A C 1
ATOM 1458 O O . PHE A 1 199 ? -21.027 3.924 3.500 1.00 83.56 199 PHE A O 1
ATOM 1465 N N . CYS A 1 200 ? -21.052 4.568 1.353 1.00 86.06 200 CYS A N 1
ATOM 1466 C CA . CYS A 1 200 ? -21.218 5.988 1.660 1.00 86.06 200 CYS A CA 1
ATOM 1467 C C . CYS A 1 200 ? -22.535 6.276 2.390 1.00 86.06 200 CYS A C 1
ATOM 1469 O O . CYS A 1 200 ? -22.551 7.058 3.340 1.00 86.06 200 CYS A O 1
ATOM 1471 N N . ILE A 1 201 ? -23.631 5.616 2.007 1.00 85.31 201 ILE A N 1
ATOM 1472 C CA . ILE A 1 201 ? -24.915 5.750 2.705 1.00 85.31 201 ILE A CA 1
ATOM 1473 C C . ILE A 1 201 ? -24.779 5.326 4.172 1.00 85.31 201 ILE A C 1
ATOM 1475 O O . ILE A 1 201 ? -25.210 6.055 5.068 1.00 85.31 201 ILE A O 1
ATOM 1479 N N . ASP A 1 202 ? -24.190 4.162 4.430 1.00 82.19 202 ASP A N 1
ATOM 1480 C CA . ASP A 1 202 ? -24.074 3.624 5.783 1.00 82.19 202 ASP A CA 1
ATOM 1481 C C . ASP A 1 202 ? -23.060 4.416 6.618 1.00 82.19 202 ASP A C 1
ATOM 1483 O O . ASP A 1 202 ? -23.323 4.706 7.787 1.00 82.19 202 ASP A O 1
ATOM 1487 N N . ALA A 1 203 ? -21.984 4.902 5.998 1.00 82.44 203 ALA A N 1
ATOM 1488 C CA . ALA A 1 203 ? -21.005 5.775 6.632 1.00 82.44 203 ALA A CA 1
ATOM 1489 C C . ALA A 1 203 ? -21.621 7.096 7.108 1.00 82.44 203 ALA A C 1
ATOM 1491 O O . ALA A 1 203 ? -21.446 7.492 8.262 1.00 82.44 203 ALA A O 1
ATOM 1492 N N . TYR A 1 204 ? -22.417 7.756 6.262 1.00 84.69 204 TYR A N 1
ATOM 1493 C CA . TYR A 1 204 ? -23.108 8.987 6.650 1.00 84.69 204 TYR A CA 1
ATOM 1494 C C . TYR A 1 204 ? -24.192 8.750 7.710 1.00 84.69 204 TYR A C 1
ATOM 1496 O O . TYR A 1 204 ? -24.385 9.607 8.580 1.00 84.69 204 TYR A O 1
ATOM 1504 N N . LYS A 1 205 ? -24.877 7.596 7.696 1.00 84.81 205 LYS A N 1
ATOM 1505 C CA . LYS A 1 205 ? -25.806 7.218 8.777 1.00 84.81 205 LYS A CA 1
ATOM 1506 C C . LYS A 1 205 ? -25.078 7.080 10.111 1.00 84.81 205 LYS A C 1
ATOM 1508 O O . LYS A 1 205 ? -25.543 7.642 11.102 1.00 84.81 205 LYS A O 1
ATOM 1513 N N . ALA A 1 206 ? -23.937 6.396 10.142 1.00 83.19 206 ALA A N 1
ATOM 1514 C CA . ALA A 1 206 ? -23.153 6.256 11.365 1.00 83.19 206 ALA A CA 1
ATOM 1515 C C . ALA A 1 206 ? -22.587 7.588 11.846 1.00 83.19 206 ALA A C 1
ATOM 1517 O O . ALA A 1 206 ? -22.678 7.893 13.034 1.00 83.19 206 ALA A O 1
ATOM 1518 N N . LEU A 1 207 ? -22.084 8.423 10.932 1.00 83.62 207 LEU A N 1
ATOM 1519 C CA . LEU A 1 207 ? -21.622 9.771 11.253 1.00 83.62 207 LEU A CA 1
ATOM 1520 C C . LEU A 1 207 ? -22.748 10.608 11.877 1.00 83.62 207 LEU A C 1
ATOM 1522 O O . LEU A 1 207 ? -22.533 11.300 12.871 1.00 83.62 207 LEU A O 1
ATOM 1526 N N . SER A 1 208 ? -23.963 10.525 11.326 1.00 86.12 208 SER A N 1
ATOM 1527 C CA . SER A 1 208 ? -25.144 11.190 11.884 1.00 86.12 208 SER A CA 1
ATOM 1528 C C . SER A 1 208 ? -25.503 10.652 13.274 1.00 86.12 208 SER A C 1
ATOM 1530 O O . SER A 1 208 ? -25.692 11.436 14.204 1.00 86.12 208 SER A O 1
ATOM 1532 N N . CYS A 1 209 ? -25.510 9.328 13.445 1.00 87.25 209 CYS A N 1
ATOM 1533 C CA . CYS A 1 209 ? -25.746 8.662 14.727 1.00 87.25 209 CYS A CA 1
ATOM 1534 C C . CYS A 1 209 ? -24.731 9.115 15.792 1.00 87.25 209 CYS A C 1
ATOM 1536 O O . CYS A 1 209 ? -25.116 9.582 16.862 1.00 87.25 209 CYS A O 1
ATOM 1538 N N . MET A 1 210 ? -23.433 9.110 15.472 1.00 83.31 210 MET A N 1
ATOM 1539 C CA . MET A 1 210 ? -22.370 9.580 16.366 1.00 83.31 210 MET A CA 1
ATOM 1540 C C . MET A 1 210 ? -22.490 11.076 16.704 1.00 83.31 210 MET A C 1
ATOM 1542 O O . MET A 1 210 ? -22.279 11.467 17.853 1.00 83.31 210 MET A O 1
ATOM 1546 N N . LYS A 1 211 ? -22.879 11.929 15.743 1.00 85.06 211 LYS A N 1
ATOM 1547 C CA . LYS A 1 211 ? -23.142 13.360 15.997 1.00 85.06 211 LYS A CA 1
ATOM 1548 C C . LYS A 1 211 ? -24.285 13.556 17.001 1.00 85.06 211 LYS A C 1
ATOM 1550 O O . LYS A 1 211 ? -24.185 14.431 17.860 1.00 85.06 211 LYS A O 1
ATOM 1555 N N . GLN A 1 212 ? -25.328 12.725 16.943 1.00 87.25 212 GLN A N 1
ATOM 1556 C CA . GLN A 1 212 ? -26.420 12.745 17.923 1.00 87.25 212 GLN A CA 1
ATOM 1557 C C . GLN A 1 212 ? -25.959 12.300 19.316 1.00 87.25 212 GLN A C 1
ATOM 1559 O O . GLN A 1 212 ? -26.401 12.880 20.304 1.00 87.25 212 GLN A O 1
ATOM 1564 N N . LEU A 1 213 ? -25.032 11.338 19.412 1.00 84.19 213 LEU A N 1
ATOM 1565 C CA . LEU A 1 213 ? -24.444 10.934 20.696 1.00 84.19 213 LEU A CA 1
ATOM 1566 C C . LEU A 1 213 ? -23.617 12.051 21.337 1.00 84.19 213 LEU A C 1
ATOM 1568 O O . LEU A 1 213 ? -23.697 12.242 22.547 1.00 84.19 213 LEU A O 1
ATOM 1572 N N . ASN A 1 214 ? -22.867 12.812 20.532 1.00 77.06 214 ASN A N 1
ATOM 1573 C CA . ASN A 1 214 ? -22.086 13.958 21.006 1.00 77.06 214 ASN A CA 1
ATOM 1574 C C . ASN A 1 214 ? -22.984 15.114 21.489 1.00 77.06 214 ASN A C 1
ATOM 1576 O O . ASN A 1 214 ? -22.621 15.836 22.412 1.00 77.06 214 ASN A O 1
ATOM 1580 N N . ALA A 1 215 ? -24.160 15.285 20.878 1.00 75.00 215 ALA A N 1
ATOM 1581 C CA . ALA A 1 215 ? -25.162 16.262 21.308 1.00 75.00 215 ALA A CA 1
ATOM 1582 C C . ALA A 1 215 ? -26.046 15.766 22.475 1.00 75.00 215 ALA A C 1
ATOM 1584 O O . ALA A 1 215 ? -26.716 16.570 23.123 1.00 75.00 215 ALA A O 1
ATOM 1585 N N . GLY A 1 216 ? -26.081 14.454 22.722 1.00 76.81 216 GLY A N 1
ATOM 1586 C CA . GLY A 1 216 ? -26.930 13.803 23.717 1.00 76.81 216 GLY A CA 1
ATOM 1587 C C . GLY A 1 216 ? -26.239 13.531 25.057 1.00 76.81 216 GLY A C 1
ATOM 1588 O O . GLY A 1 216 ? -25.022 13.619 25.200 1.00 76.81 216 GLY A O 1
ATOM 1589 N N . SER A 1 217 ? -27.027 13.136 26.061 1.00 72.62 217 SER A N 1
ATOM 1590 C CA . SER A 1 217 ? -26.545 12.864 27.427 1.00 72.62 217 SER A CA 1
ATOM 1591 C C . SER A 1 217 ? -25.734 11.571 27.581 1.00 72.62 217 SER A C 1
ATOM 1593 O O . SER A 1 217 ? -25.113 11.376 28.619 1.00 72.62 217 SER A O 1
ATOM 1595 N N . VAL A 1 218 ? -25.737 10.683 26.580 1.00 79.69 218 VAL A N 1
ATOM 1596 C CA . VAL A 1 218 ? -25.095 9.357 26.664 1.00 79.69 218 VAL A CA 1
ATOM 1597 C C . VAL A 1 218 ? -23.568 9.461 26.688 1.00 79.69 218 VAL A C 1
ATOM 1599 O O . VAL A 1 218 ? -22.916 8.692 27.388 1.00 79.69 218 VAL A O 1
ATOM 1602 N N . CYS A 1 219 ? -23.006 10.416 25.943 1.00 78.44 219 CYS A N 1
ATOM 1603 C CA . CYS A 1 219 ? -21.562 10.648 25.870 1.00 78.44 219 CYS A CA 1
ATOM 1604 C C . CYS A 1 219 ? -21.127 11.972 26.514 1.00 78.44 219 CYS A C 1
ATOM 1606 O O . CYS A 1 219 ? -19.949 12.134 26.831 1.00 78.44 219 CYS A O 1
ATOM 1608 N N . ALA A 1 220 ? -22.046 12.916 26.736 1.00 74.19 220 ALA A N 1
ATOM 1609 C CA . ALA A 1 220 ? -21.720 14.224 27.296 1.00 74.19 220 ALA A CA 1
ATOM 1610 C C . ALA A 1 220 ? -21.095 14.132 28.703 1.00 74.19 220 ALA A C 1
ATOM 1612 O O . ALA A 1 220 ? -21.627 13.478 29.595 1.00 74.19 220 ALA A O 1
ATOM 1613 N N . GLY A 1 221 ? -19.973 14.834 28.909 1.00 68.12 221 GLY A N 1
ATOM 1614 C CA . GLY A 1 221 ? -19.301 14.946 30.214 1.00 68.12 221 GLY A CA 1
ATOM 1615 C C . GLY A 1 221 ? -18.442 13.743 30.620 1.00 68.12 221 GLY A C 1
ATOM 1616 O O . GLY A 1 221 ? -17.930 13.718 31.737 1.00 68.12 221 GLY A O 1
ATOM 1617 N N . THR A 1 222 ? -18.269 12.768 29.729 1.00 71.50 222 THR A N 1
ATOM 1618 C CA . THR A 1 222 ? -17.438 11.578 29.951 1.00 71.50 222 THR A CA 1
ATOM 1619 C C . THR A 1 222 ? -16.061 11.733 29.289 1.00 71.50 222 THR A C 1
ATOM 1621 O O . THR A 1 222 ? -15.911 12.525 28.353 1.00 71.50 222 THR A O 1
ATOM 1624 N N . SER A 1 223 ? -15.041 10.995 29.744 1.00 68.38 223 SER A N 1
ATOM 1625 C CA . SER A 1 223 ? -13.724 10.940 29.074 1.00 68.38 223 SER A CA 1
ATOM 1626 C C . SER A 1 223 ? -13.839 10.457 27.625 1.00 68.38 223 SER A C 1
ATOM 1628 O O . SER A 1 223 ? -13.054 10.834 26.756 1.00 68.38 223 SER A O 1
ATOM 1630 N N . GLU A 1 224 ? -14.876 9.676 27.345 1.00 67.19 224 GLU A N 1
ATOM 1631 C CA . GLU A 1 224 ? -15.193 9.076 26.059 1.00 67.19 224 GLU A CA 1
ATOM 1632 C C . GLU A 1 224 ? -15.762 10.100 25.060 1.00 67.19 224 GLU A C 1
ATOM 1634 O O . GLU A 1 224 ? -15.738 9.851 23.856 1.00 67.19 224 GLU A O 1
ATOM 1639 N N . ALA A 1 225 ? -16.187 11.290 25.510 1.00 68.31 225 ALA A N 1
ATOM 1640 C CA . ALA A 1 225 ? -16.584 12.386 24.620 1.00 68.31 225 ALA A CA 1
ATOM 1641 C C . ALA A 1 225 ? -15.424 12.853 23.725 1.00 68.31 225 ALA A C 1
ATOM 1643 O O . ALA A 1 225 ? -15.626 13.166 22.552 1.00 68.31 225 ALA A O 1
ATOM 1644 N N . GLN A 1 226 ? -14.196 12.871 24.257 1.00 68.00 226 GLN A N 1
ATOM 1645 C CA . GLN A 1 226 ? -13.002 13.216 23.478 1.00 68.00 226 GLN A CA 1
ATOM 1646 C C . GLN A 1 226 ? -12.669 12.128 22.454 1.00 68.00 226 GLN A C 1
ATOM 1648 O O . GLN A 1 226 ? -12.319 12.440 21.317 1.00 68.00 226 GLN A O 1
ATOM 1653 N N . VAL A 1 227 ? -12.846 10.856 22.829 1.00 66.44 227 VAL A N 1
ATOM 1654 C CA . VAL A 1 227 ? -12.682 9.711 21.921 1.00 66.44 227 VAL A CA 1
ATOM 1655 C C . VAL A 1 227 ? -13.705 9.783 20.786 1.00 66.44 227 VAL A C 1
ATOM 1657 O O . VAL A 1 227 ? -13.338 9.638 19.623 1.00 66.44 227 VAL A O 1
ATOM 1660 N N . LEU A 1 228 ? -14.967 10.099 21.096 1.00 70.00 228 LEU A N 1
ATOM 1661 C CA . LEU A 1 228 ? -16.020 10.308 20.101 1.00 70.00 228 LEU A CA 1
ATOM 1662 C C . LEU A 1 228 ? -15.702 11.467 19.150 1.00 70.00 228 LEU A C 1
ATOM 1664 O O . LEU A 1 228 ? -15.888 11.335 17.945 1.00 70.00 228 LEU A O 1
ATOM 1668 N N . GLN A 1 229 ? -15.208 12.597 19.660 1.00 69.38 229 GLN A N 1
ATOM 1669 C CA . GLN A 1 229 ? -14.830 13.735 18.817 1.00 69.38 229 GLN A CA 1
ATOM 1670 C C . GLN A 1 229 ? -13.646 13.417 17.901 1.00 69.38 229 GLN A C 1
ATOM 1672 O O . GLN A 1 229 ? -13.683 13.774 16.724 1.00 69.38 229 GLN A O 1
ATOM 1677 N N . ALA A 1 230 ? -12.632 12.709 18.406 1.00 68.62 230 ALA A N 1
ATOM 1678 C CA . ALA A 1 230 ? -11.515 12.241 17.591 1.00 68.62 230 ALA A CA 1
ATOM 1679 C C . ALA A 1 230 ? -11.986 11.261 16.502 1.00 68.62 230 ALA A C 1
ATOM 1681 O O . ALA A 1 230 ? -11.597 11.401 15.343 1.00 68.62 230 ALA A O 1
ATOM 1682 N N . GLN A 1 231 ? -12.885 10.333 16.845 1.00 68.94 231 GLN A N 1
ATOM 1683 C CA . GLN A 1 231 ? -13.466 9.381 15.898 1.00 68.94 231 GLN A CA 1
ATOM 1684 C C . GLN A 1 231 ? -14.315 10.083 14.828 1.00 68.94 231 GLN A C 1
ATOM 1686 O O . GLN A 1 231 ? -14.205 9.765 13.647 1.00 68.94 231 GLN A O 1
ATOM 1691 N N . LEU A 1 232 ? -15.124 11.072 15.222 1.00 72.00 232 LEU A N 1
ATOM 1692 C CA . LEU A 1 232 ? -15.913 11.903 14.310 1.00 72.00 232 LEU A CA 1
ATOM 1693 C C . LEU A 1 232 ? -15.021 12.690 13.349 1.00 72.00 232 LEU A C 1
ATOM 1695 O O . LEU A 1 232 ? -15.306 12.717 12.158 1.00 72.00 232 LEU A O 1
ATOM 1699 N N . ALA A 1 233 ? -13.954 13.320 13.847 1.00 72.00 233 ALA A N 1
ATOM 1700 C CA . ALA A 1 233 ? -13.025 14.080 13.015 1.00 72.00 233 ALA A CA 1
ATOM 1701 C C . ALA A 1 233 ? -12.265 13.171 12.041 1.00 72.00 233 ALA A C 1
ATOM 1703 O O . ALA A 1 233 ? -12.134 13.511 10.868 1.00 72.00 233 ALA A O 1
ATOM 1704 N N . SER A 1 234 ? -11.815 12.003 12.511 1.00 69.38 234 SER A N 1
ATOM 1705 C CA . SER A 1 234 ? -11.153 11.002 11.675 1.00 69.38 234 SER A CA 1
ATOM 1706 C C . SER A 1 234 ? -12.089 10.475 10.587 1.00 69.38 234 SER A C 1
ATOM 1708 O O . SER A 1 234 ? -11.713 10.507 9.421 1.00 69.38 234 SER A O 1
ATOM 1710 N N . GLN A 1 235 ? -13.324 10.084 10.924 1.00 71.56 235 GLN A N 1
ATOM 1711 C CA . GLN A 1 235 ? -14.287 9.635 9.915 1.00 71.56 235 GLN A CA 1
ATOM 1712 C C . GLN A 1 235 ? -14.710 10.754 8.957 1.00 71.56 235 GLN A C 1
ATOM 1714 O O . GLN A 1 235 ? -14.846 10.497 7.770 1.00 71.56 235 GLN A O 1
ATOM 1719 N N . ASP A 1 236 ? -14.905 11.991 9.422 1.00 71.94 236 ASP A N 1
ATOM 1720 C CA . ASP A 1 236 ? -15.306 13.110 8.554 1.00 71.94 236 ASP A CA 1
ATOM 1721 C C . ASP A 1 236 ? -14.184 13.540 7.598 1.00 71.94 236 ASP A C 1
ATOM 1723 O O . ASP A 1 236 ? -14.462 13.912 6.461 1.00 71.94 236 ASP A O 1
ATOM 1727 N N . ALA A 1 237 ? -12.921 13.489 8.036 1.00 71.00 237 ALA A N 1
ATOM 1728 C CA . ALA A 1 237 ? -11.773 13.695 7.156 1.00 71.00 237 ALA A CA 1
ATOM 1729 C C . ALA A 1 237 ? -11.688 12.576 6.114 1.00 71.00 237 ALA A C 1
ATOM 1731 O O . ALA A 1 237 ? -11.631 12.854 4.924 1.00 71.00 237 ALA A O 1
ATOM 1732 N N . TYR A 1 238 ? -11.784 11.329 6.567 1.00 70.69 238 TYR A N 1
ATOM 1733 C CA . TYR A 1 238 ? -11.621 10.156 5.722 1.00 70.69 238 TYR A CA 1
ATOM 1734 C C . TYR A 1 238 ? -12.751 9.978 4.702 1.00 70.69 238 TYR A C 1
ATOM 1736 O O . TYR A 1 238 ? -12.518 9.643 3.546 1.00 70.69 238 TYR A O 1
ATOM 1744 N N . LEU A 1 239 ? -14.001 10.252 5.088 1.00 77.56 239 LEU A N 1
ATOM 1745 C CA . LEU A 1 239 ? -15.139 10.127 4.179 1.00 77.56 239 LEU A CA 1
ATOM 1746 C C . LEU A 1 239 ? -15.109 11.136 3.037 1.00 77.56 239 LEU A C 1
ATOM 1748 O O . LEU A 1 239 ? -15.738 10.854 2.027 1.00 77.56 239 LEU A O 1
ATOM 1752 N N . LYS A 1 240 ? -14.391 12.259 3.146 1.00 76.81 240 LYS A N 1
ATOM 1753 C CA . LYS A 1 240 ? -14.294 13.239 2.048 1.00 76.81 240 LYS A CA 1
ATOM 1754 C C . LYS A 1 240 ? -13.575 12.676 0.828 1.00 76.81 240 LYS A C 1
ATOM 1756 O O . LYS A 1 240 ? -13.953 13.002 -0.295 1.00 76.81 240 LYS A O 1
ATOM 1761 N N . ASP A 1 241 ? -12.613 11.783 1.044 1.00 72.69 241 ASP A N 1
ATOM 1762 C CA . ASP A 1 241 ? -11.888 11.124 -0.039 1.00 72.69 241 ASP A CA 1
ATOM 1763 C C . ASP A 1 241 ? -12.800 10.151 -0.809 1.00 72.69 241 ASP A C 1
ATOM 1765 O O . ASP A 1 241 ? -12.813 10.119 -2.045 1.00 72.69 241 ASP A O 1
ATOM 1769 N N . TYR A 1 242 ? -13.629 9.386 -0.092 1.00 79.75 242 TYR A N 1
ATOM 1770 C CA . TYR A 1 242 ? -14.432 8.303 -0.674 1.00 79.75 242 TYR A CA 1
ATOM 1771 C C . TYR A 1 242 ? -15.860 8.694 -1.042 1.00 79.75 242 TYR A C 1
ATOM 1773 O O . TYR A 1 242 ? -16.456 8.090 -1.937 1.00 79.75 242 TYR A O 1
ATOM 1781 N N . CYS A 1 243 ? -16.414 9.692 -0.366 1.00 86.19 243 CYS A N 1
ATOM 1782 C CA . CYS A 1 243 ? -17.812 10.068 -0.437 1.00 86.19 243 CYS A CA 1
ATOM 1783 C C . CYS A 1 243 ? -17.964 11.587 -0.572 1.00 86.19 243 CYS A C 1
ATOM 1785 O O . CYS A 1 243 ? -17.275 12.374 0.070 1.00 86.19 243 CYS A O 1
ATOM 1787 N N . ASP A 1 244 ? -18.902 12.021 -1.405 1.00 85.44 244 ASP A N 1
ATOM 1788 C CA . ASP A 1 244 ? -19.289 13.421 -1.474 1.00 85.44 244 ASP A CA 1
ATOM 1789 C C . ASP A 1 244 ? -20.197 13.817 -0.300 1.00 85.44 244 ASP A C 1
ATOM 1791 O O . ASP A 1 244 ? -20.756 12.980 0.413 1.00 85.44 244 ASP A O 1
ATOM 1795 N N . ALA A 1 245 ? -20.408 15.126 -0.138 1.00 80.81 245 ALA A N 1
ATOM 1796 C CA . ALA A 1 245 ? -21.238 15.692 0.927 1.00 80.81 245 ALA A CA 1
ATOM 1797 C C . ALA A 1 245 ? -22.705 15.210 0.925 1.00 80.81 245 ALA A C 1
ATOM 1799 O O . ALA A 1 245 ? -23.421 15.440 1.899 1.00 80.81 245 ALA A O 1
ATOM 1800 N N . SER A 1 246 ? -23.167 14.571 -0.155 1.00 82.12 246 SER A N 1
ATOM 1801 C CA . SER A 1 246 ? -24.512 14.004 -0.275 1.00 82.12 246 SER A CA 1
ATOM 1802 C C . SER A 1 246 ? -24.583 12.516 0.088 1.00 82.12 246 SER A C 1
ATOM 1804 O O . SER A 1 246 ? -25.651 11.913 -0.027 1.00 82.12 246 SER A O 1
ATOM 1806 N N . GLY A 1 247 ? -23.471 11.921 0.532 1.00 80.81 247 GLY A N 1
ATOM 1807 C CA . GLY A 1 247 ? -23.385 10.500 0.858 1.00 80.81 247 GLY A CA 1
ATOM 1808 C C . GLY A 1 247 ? -23.339 9.594 -0.367 1.00 80.81 247 GLY A C 1
ATOM 1809 O O . GLY A 1 247 ? -23.730 8.430 -0.285 1.00 80.81 247 GLY A O 1
ATOM 1810 N N . ARG A 1 248 ? -22.878 10.111 -1.510 1.00 87.31 248 ARG A N 1
ATOM 1811 C CA . ARG A 1 248 ? -22.612 9.324 -2.723 1.00 87.31 248 ARG A CA 1
ATOM 1812 C C . ARG A 1 248 ? -21.111 9.091 -2.875 1.00 87.31 248 ARG A C 1
ATOM 1814 O O . ARG A 1 248 ? -20.344 9.846 -2.291 1.00 87.31 248 ARG A O 1
ATOM 1821 N N . PRO A 1 249 ? -20.669 8.101 -3.667 1.00 86.12 249 PRO A N 1
ATOM 1822 C CA . PRO A 1 249 ? -19.249 7.927 -3.953 1.00 86.12 249 PRO A CA 1
ATOM 1823 C C . PRO A 1 249 ? -18.646 9.195 -4.564 1.00 86.12 249 PRO A C 1
ATOM 1825 O O . PRO A 1 249 ? -19.271 9.832 -5.417 1.00 86.12 249 PRO A O 1
ATOM 1828 N N . SER A 1 250 ? -17.434 9.552 -4.146 1.00 86.19 250 SER A N 1
ATOM 1829 C CA . SER A 1 250 ? -16.708 10.693 -4.700 1.00 86.19 250 SER A CA 1
ATOM 1830 C C . SER A 1 250 ? -16.424 10.485 -6.193 1.00 86.19 250 SER A C 1
ATOM 1832 O O . SER A 1 250 ? -16.390 9.360 -6.696 1.00 86.19 250 SER A O 1
ATOM 1834 N N . GLN A 1 251 ? -16.180 11.573 -6.930 1.00 82.38 251 GLN A N 1
ATOM 1835 C CA . GLN A 1 251 ? -15.865 11.486 -8.365 1.00 82.38 251 GLN A CA 1
ATOM 1836 C C . GLN A 1 251 ? -14.602 10.655 -8.637 1.00 82.38 251 GLN A C 1
ATOM 1838 O O . GLN A 1 251 ? -14.539 9.957 -9.647 1.00 82.38 251 GLN A O 1
ATOM 1843 N N . CYS A 1 252 ? -13.620 10.686 -7.728 1.00 82.25 252 CYS A N 1
ATOM 1844 C CA . CYS A 1 252 ? -12.434 9.835 -7.822 1.00 82.25 252 CYS A CA 1
ATOM 1845 C C . CYS A 1 252 ? -12.807 8.353 -7.668 1.00 82.25 252 CYS A C 1
ATOM 1847 O O . CYS A 1 252 ? -12.406 7.554 -8.506 1.00 82.25 252 CYS A O 1
ATOM 1849 N N . VAL A 1 253 ? -13.621 7.983 -6.672 1.00 82.75 253 VAL A N 1
ATOM 1850 C CA . VAL A 1 253 ? -14.057 6.589 -6.472 1.00 82.75 253 VAL A CA 1
ATOM 1851 C C . VAL A 1 253 ? -14.894 6.077 -7.645 1.00 82.75 253 VAL A C 1
ATOM 1853 O O . VAL A 1 253 ? -14.683 4.956 -8.108 1.00 82.75 253 VAL A O 1
ATOM 1856 N N . VAL A 1 254 ? -15.810 6.898 -8.171 1.00 83.50 254 VAL A N 1
ATOM 1857 C CA . VAL A 1 254 ? -16.582 6.554 -9.378 1.00 83.50 254 VAL A CA 1
ATOM 1858 C C . VAL A 1 254 ? -15.643 6.320 -10.560 1.00 83.50 254 VAL A C 1
ATOM 1860 O O . VAL A 1 254 ? -15.730 5.280 -11.208 1.00 83.50 254 VAL A O 1
ATOM 1863 N N . GLY A 1 255 ? -14.716 7.249 -10.811 1.00 81.75 255 GLY A N 1
ATOM 1864 C CA . GLY A 1 255 ? -13.744 7.121 -11.893 1.00 81.75 255 GLY A CA 1
ATOM 1865 C C . GLY A 1 255 ? -12.837 5.901 -11.730 1.00 81.75 255 GLY A C 1
ATOM 1866 O O . GLY A 1 255 ? -12.614 5.175 -12.691 1.00 81.75 255 GLY A O 1
ATOM 1867 N N . LEU A 1 256 ? -12.383 5.609 -10.512 1.00 81.00 256 LEU A N 1
ATOM 1868 C CA . LEU A 1 256 ? -11.549 4.447 -10.210 1.00 81.00 256 LEU A CA 1
ATOM 1869 C C . LEU A 1 256 ? -12.300 3.129 -10.426 1.00 81.00 256 LEU A C 1
ATOM 1871 O O . LEU A 1 256 ? -11.751 2.203 -11.020 1.00 81.00 256 LEU A O 1
ATOM 1875 N N . SER A 1 257 ? -13.570 3.061 -10.018 1.00 79.75 257 SER A N 1
ATOM 1876 C CA . SER A 1 257 ? -14.446 1.919 -10.303 1.00 79.75 257 SER A CA 1
ATOM 1877 C C . SER A 1 257 ? -14.610 1.699 -11.812 1.00 79.75 257 SER A C 1
ATOM 1879 O O . SER A 1 257 ? -14.497 0.569 -12.287 1.00 79.75 257 SER A O 1
ATOM 1881 N N . MET A 1 258 ? -14.773 2.781 -12.584 1.00 82.00 258 MET A N 1
ATOM 1882 C CA . MET A 1 258 ? -14.822 2.714 -14.048 1.00 82.00 258 MET A CA 1
ATOM 1883 C C . MET A 1 258 ? -13.498 2.233 -14.653 1.00 82.00 258 MET A C 1
ATOM 1885 O O . MET A 1 258 ? -13.515 1.346 -15.501 1.00 82.00 258 MET A O 1
ATOM 1889 N N . CYS A 1 259 ? -12.357 2.754 -14.190 1.00 80.69 259 CYS A N 1
ATOM 1890 C CA . CYS A 1 259 ? -11.031 2.326 -14.652 1.00 80.69 259 CYS A CA 1
ATOM 1891 C C . CYS A 1 259 ? -10.758 0.846 -14.386 1.00 80.69 259 CYS A C 1
ATOM 1893 O O . CYS A 1 259 ? -10.005 0.199 -15.107 1.00 80.69 259 CYS A O 1
ATOM 1895 N N . ASN A 1 260 ? -11.358 0.314 -13.329 1.00 76.69 260 ASN A N 1
ATOM 1896 C CA . ASN A 1 260 ? -11.149 -1.041 -12.862 1.00 76.69 260 ASN A CA 1
ATOM 1897 C C . ASN A 1 260 ? -12.137 -2.059 -13.462 1.00 76.69 260 ASN A C 1
ATOM 1899 O O . ASN A 1 260 ? -12.010 -3.257 -13.208 1.00 76.69 260 ASN A O 1
ATOM 1903 N N . ALA A 1 261 ? -13.105 -1.616 -14.270 1.00 80.12 261 ALA A N 1
ATOM 1904 C CA . ALA A 1 261 ? -14.132 -2.486 -14.840 1.00 80.12 261 ALA A CA 1
ATOM 1905 C C . ALA A 1 261 ? -13.536 -3.662 -15.636 1.00 80.12 261 ALA A C 1
ATOM 1907 O O . ALA A 1 261 ? -13.975 -4.800 -15.473 1.00 80.12 261 ALA A O 1
ATOM 1908 N N . ASP A 1 262 ? -12.495 -3.415 -16.435 1.00 77.50 262 ASP A N 1
ATOM 1909 C CA . ASP A 1 262 ? -11.832 -4.456 -17.230 1.00 77.50 262 ASP A CA 1
ATOM 1910 C C . ASP A 1 262 ? -11.107 -5.481 -16.347 1.00 77.50 262 ASP A C 1
ATOM 1912 O O . ASP A 1 262 ? -11.124 -6.675 -16.638 1.00 77.50 262 ASP A O 1
ATOM 1916 N N . ILE A 1 263 ? -10.522 -5.030 -15.234 1.00 76.25 263 ILE A N 1
ATOM 1917 C CA . ILE A 1 263 ? -9.760 -5.877 -14.309 1.00 76.25 263 ILE A CA 1
ATOM 1918 C C . ILE A 1 263 ? -10.668 -6.815 -13.521 1.00 76.25 263 ILE A C 1
ATOM 1920 O O . ILE A 1 263 ? -10.349 -7.991 -13.375 1.00 76.25 263 ILE A O 1
ATOM 1924 N N . VAL A 1 264 ? -11.815 -6.333 -13.036 1.00 75.50 264 VAL A N 1
ATOM 1925 C CA . VAL A 1 264 ? -12.762 -7.170 -12.267 1.00 75.50 264 VAL A CA 1
ATOM 1926 C C . VAL A 1 264 ? -13.354 -8.283 -13.127 1.00 75.50 264 VAL A C 1
ATOM 1928 O O . VAL A 1 264 ? -13.707 -9.342 -12.613 1.00 75.50 264 VAL A O 1
ATOM 1931 N N . ASN A 1 265 ? -13.428 -8.060 -14.438 1.00 76.38 265 ASN A N 1
ATOM 1932 C CA . ASN A 1 265 ? -13.917 -9.044 -15.394 1.00 76.38 265 ASN A CA 1
ATOM 1933 C C . ASN A 1 265 ? -12.837 -10.043 -15.846 1.00 76.38 265 ASN A C 1
ATOM 1935 O O . ASN A 1 265 ? -13.149 -10.973 -16.595 1.00 76.38 265 ASN A O 1
ATOM 1939 N N . LEU A 1 266 ? -11.582 -9.895 -15.402 1.00 74.62 266 LEU A N 1
ATOM 1940 C CA . LEU A 1 266 ? -10.545 -10.884 -15.676 1.00 74.62 266 LEU A CA 1
ATOM 1941 C C . LEU A 1 266 ? -10.822 -12.175 -14.906 1.00 74.62 266 LEU A C 1
ATOM 1943 O O . LEU A 1 266 ? -11.004 -12.188 -13.689 1.00 74.62 266 LEU A O 1
ATOM 1947 N N . SER A 1 267 ? -10.783 -13.292 -15.626 1.00 72.75 267 SER A N 1
ATOM 1948 C CA . SER A 1 267 ? -10.761 -14.617 -15.020 1.00 72.75 267 SER A CA 1
ATOM 1949 C C . SER A 1 267 ? -9.312 -15.091 -14.865 1.00 72.75 267 SER A C 1
ATOM 1951 O O . SER A 1 267 ? -8.464 -14.723 -15.681 1.00 72.75 267 SER A O 1
ATOM 1953 N N . PRO A 1 268 ? -9.002 -15.972 -13.897 1.00 60.22 268 PRO A N 1
ATOM 1954 C CA . PRO A 1 268 ? -7.695 -16.633 -13.827 1.00 60.22 268 PRO A CA 1
ATOM 1955 C C . PRO A 1 268 ? -7.313 -17.403 -15.107 1.00 60.22 268 PRO A C 1
ATOM 1957 O O . PRO A 1 268 ? -6.149 -17.733 -15.304 1.00 60.22 268 PRO A O 1
ATOM 1960 N N . GLN A 1 269 ? -8.294 -17.717 -15.959 1.00 68.19 269 GLN A N 1
ATOM 1961 C CA . GLN A 1 269 ? -8.140 -18.410 -17.237 1.00 68.19 269 GLN A CA 1
ATOM 1962 C C . GLN A 1 269 ? -7.960 -17.456 -18.424 1.00 68.19 269 GLN A C 1
ATOM 1964 O O . GLN A 1 269 ? -7.705 -17.925 -19.533 1.00 68.19 269 GLN A O 1
ATOM 1969 N N . SER A 1 270 ? -8.112 -16.143 -18.221 1.00 76.00 270 SER A N 1
ATOM 1970 C CA . SER A 1 270 ? -7.897 -15.152 -19.273 1.00 76.00 270 SER A CA 1
ATOM 1971 C C . SER A 1 270 ? -6.462 -15.266 -19.780 1.00 76.00 270 SER A C 1
ATOM 1973 O O . SER A 1 270 ? -5.536 -15.457 -18.993 1.00 76.00 270 SER A O 1
ATOM 1975 N N . ASP A 1 271 ? -6.257 -15.167 -21.089 1.00 77.31 271 ASP A N 1
ATOM 1976 C CA . ASP A 1 271 ? -4.913 -15.245 -21.647 1.00 77.31 271 ASP A CA 1
ATOM 1977 C C . ASP A 1 271 ? -4.066 -14.040 -21.205 1.00 77.31 271 ASP A C 1
ATOM 1979 O O . ASP A 1 271 ? -4.589 -12.967 -20.887 1.00 77.31 271 ASP A O 1
ATOM 1983 N N . ILE A 1 272 ? -2.742 -14.218 -21.200 1.00 67.06 272 ILE A N 1
ATOM 1984 C CA . ILE A 1 272 ? -1.815 -13.198 -20.705 1.00 67.06 272 ILE A CA 1
ATOM 1985 C C . ILE A 1 272 ? -1.989 -11.861 -21.432 1.00 67.06 272 ILE A C 1
ATOM 1987 O O . ILE A 1 272 ? -1.949 -10.818 -20.796 1.00 67.06 272 ILE A O 1
ATOM 1991 N N . LYS A 1 273 ? -2.276 -11.861 -22.740 1.00 67.75 273 LYS A N 1
ATOM 1992 C CA . LYS A 1 273 ? -2.451 -10.624 -23.508 1.00 67.75 273 LYS A CA 1
ATOM 1993 C C . LYS A 1 273 ? -3.692 -9.862 -23.044 1.00 67.75 273 LYS A C 1
ATOM 1995 O O . LYS A 1 273 ? -3.622 -8.648 -22.893 1.00 67.75 273 LYS A O 1
ATOM 2000 N N . THR A 1 274 ? -4.794 -10.555 -22.767 1.00 72.44 274 THR A N 1
ATOM 2001 C CA . THR A 1 274 ? -6.008 -9.949 -22.198 1.00 72.44 274 THR A CA 1
ATOM 2002 C C . THR A 1 274 ? -5.769 -9.396 -20.789 1.00 72.44 274 THR A C 1
ATOM 2004 O O . THR A 1 274 ? -6.211 -8.290 -20.485 1.00 72.44 274 THR A O 1
ATOM 2007 N N . GLN A 1 275 ? -5.026 -10.115 -19.941 1.00 65.38 275 GLN A N 1
ATOM 2008 C CA . GLN A 1 275 ? -4.676 -9.630 -18.598 1.00 65.38 275 GLN A CA 1
ATOM 2009 C C . GLN A 1 275 ? -3.819 -8.356 -18.657 1.00 65.38 275 GLN A C 1
ATOM 2011 O O . GLN A 1 275 ? -4.119 -7.374 -17.979 1.00 65.38 275 GLN A O 1
ATOM 2016 N N . CYS A 1 276 ? -2.802 -8.337 -19.523 1.00 66.12 276 CYS A N 1
ATOM 2017 C CA . CYS A 1 276 ? -1.941 -7.172 -19.727 1.00 66.12 276 CYS A CA 1
ATOM 2018 C C . CYS A 1 276 ? -2.705 -5.990 -20.347 1.00 66.12 276 CYS A C 1
ATOM 2020 O O . CYS A 1 276 ? -2.446 -4.843 -20.003 1.00 66.12 276 CYS A O 1
ATOM 2022 N N . ALA A 1 277 ? -3.681 -6.250 -21.224 1.00 72.50 277 ALA A N 1
ATOM 2023 C CA . ALA A 1 277 ? -4.545 -5.216 -21.797 1.00 72.50 277 ALA A CA 1
ATOM 2024 C C . ALA A 1 277 ? -5.356 -4.484 -20.728 1.00 72.50 277 ALA A C 1
ATOM 2026 O O . ALA A 1 277 ? -5.394 -3.258 -20.693 1.00 72.50 277 ALA A O 1
ATOM 2027 N N . ALA A 1 278 ? -5.983 -5.250 -19.839 1.00 75.56 278 ALA A N 1
ATOM 2028 C CA . ALA A 1 278 ? -6.780 -4.704 -18.756 1.00 75.56 278 ALA A CA 1
ATOM 2029 C C . ALA A 1 278 ? -5.910 -3.952 -17.732 1.00 75.56 278 ALA A C 1
ATOM 2031 O O . ALA A 1 278 ? -6.308 -2.884 -17.271 1.00 75.56 278 ALA A O 1
ATOM 2032 N N . ALA A 1 279 ? -4.705 -4.453 -17.429 1.00 70.25 279 ALA A N 1
ATOM 2033 C CA . ALA A 1 279 ? -3.734 -3.747 -16.590 1.00 70.25 279 ALA A CA 1
ATOM 2034 C C . ALA A 1 279 ? -3.302 -2.409 -17.218 1.00 70.25 279 ALA A C 1
ATOM 2036 O O . ALA A 1 279 ? -3.369 -1.373 -16.558 1.00 70.25 279 ALA A O 1
ATOM 2037 N N . ALA A 1 280 ? -2.948 -2.405 -18.505 1.00 67.44 280 ALA A N 1
ATOM 2038 C CA . ALA A 1 280 ? -2.604 -1.202 -19.260 1.00 67.44 280 ALA A CA 1
ATOM 2039 C C . ALA A 1 280 ? -3.731 -0.155 -19.252 1.00 67.44 280 ALA A C 1
ATOM 2041 O O . ALA A 1 280 ? -3.492 1.004 -18.907 1.00 67.44 280 ALA A O 1
ATOM 2042 N N . ASN A 1 281 ? -4.961 -0.569 -19.572 1.00 75.19 281 ASN A N 1
ATOM 2043 C CA . ASN A 1 281 ? -6.137 0.304 -19.567 1.00 75.19 281 ASN A CA 1
ATOM 2044 C C . ASN A 1 281 ? -6.405 0.887 -18.176 1.00 75.19 281 ASN A C 1
ATOM 2046 O O . ASN A 1 281 ? -6.711 2.072 -18.045 1.00 75.19 281 ASN A O 1
ATOM 2050 N N . PHE A 1 282 ? -6.270 0.071 -17.127 1.00 78.62 282 PHE A N 1
ATOM 2051 C CA . PHE A 1 282 ? -6.423 0.523 -15.749 1.00 78.62 282 PHE A CA 1
ATOM 2052 C C . PHE A 1 282 ? -5.376 1.579 -15.388 1.00 78.62 282 PHE A C 1
ATOM 2054 O O . PHE A 1 282 ? -5.707 2.638 -14.850 1.00 78.62 282 PHE A O 1
ATOM 2061 N N . LEU A 1 283 ? -4.109 1.316 -15.702 1.00 69.94 283 LEU A N 1
ATOM 2062 C CA . LEU A 1 283 ? -3.020 2.239 -15.415 1.00 69.94 283 LEU A CA 1
ATOM 2063 C C . LEU A 1 283 ? -3.209 3.581 -16.138 1.00 69.94 283 LEU A C 1
ATOM 2065 O O . LEU A 1 283 ? -3.108 4.644 -15.521 1.00 69.94 283 LEU A O 1
ATOM 2069 N N . GLU A 1 284 ? -3.563 3.530 -17.420 1.00 70.81 284 GLU A N 1
ATOM 2070 C CA . GLU A 1 284 ? -3.848 4.713 -18.223 1.00 70.81 284 GLU A CA 1
ATOM 2071 C C . GLU A 1 284 ? -5.048 5.491 -17.670 1.00 70.81 284 GLU A C 1
ATOM 2073 O O . GLU A 1 284 ? -4.944 6.686 -17.390 1.00 70.81 284 GLU A O 1
ATOM 2078 N N . CYS A 1 285 ? -6.170 4.815 -17.433 1.00 77.12 285 CYS A N 1
ATOM 2079 C CA . CYS A 1 285 ? -7.379 5.444 -16.918 1.00 77.12 285 CYS A CA 1
ATOM 2080 C C . CYS A 1 285 ? -7.122 6.106 -15.557 1.00 77.12 285 CYS A C 1
ATOM 2082 O O . CYS A 1 285 ? -7.448 7.282 -15.364 1.00 77.12 285 CYS A O 1
ATOM 2084 N N . THR A 1 286 ? -6.439 5.411 -14.639 1.00 75.56 286 THR A N 1
ATOM 2085 C CA . THR A 1 286 ? -6.121 5.966 -13.317 1.00 75.56 286 THR A CA 1
ATOM 2086 C C . THR A 1 286 ? -5.162 7.150 -13.373 1.00 75.56 286 THR A C 1
ATOM 2088 O O . THR A 1 286 ? -5.210 7.985 -12.469 1.00 75.56 286 THR A O 1
ATOM 2091 N N . SER A 1 287 ? -4.300 7.269 -14.392 1.00 68.06 287 SER A N 1
ATOM 2092 C CA . SER A 1 287 ? -3.374 8.409 -14.567 1.00 68.06 287 SER A CA 1
ATOM 2093 C C . SER A 1 287 ? -4.089 9.758 -14.716 1.00 68.06 287 SER A C 1
ATOM 2095 O O . SER A 1 287 ? -3.553 10.793 -14.318 1.00 68.06 287 SER A O 1
ATOM 2097 N N . SER A 1 288 ? -5.331 9.728 -15.202 1.00 70.38 288 SER A N 1
ATOM 2098 C CA . SER A 1 288 ? -6.161 10.907 -15.466 1.00 70.38 288 SER A CA 1
ATOM 2099 C C . SER A 1 288 ? -7.125 11.278 -14.328 1.00 70.38 288 SER A C 1
ATOM 2101 O O . SER A 1 288 ? -7.817 12.297 -14.409 1.00 70.38 288 SER A O 1
ATOM 2103 N N . LEU A 1 289 ? -7.192 10.479 -13.255 1.00 73.62 289 LEU A N 1
ATOM 2104 C CA . LEU A 1 289 ? -8.177 10.688 -12.194 1.00 73.62 289 LEU A CA 1
ATOM 2105 C C . LEU A 1 289 ? -7.818 11.890 -11.298 1.00 73.62 289 LEU A C 1
ATOM 2107 O O . LEU A 1 289 ? -6.695 11.983 -10.788 1.00 73.62 289 LEU A O 1
ATOM 2111 N N . PRO A 1 290 ? -8.772 12.801 -11.028 1.00 66.88 290 PRO A N 1
ATOM 2112 C CA . PRO A 1 290 ? -8.578 13.928 -10.123 1.00 66.88 290 PRO A CA 1
ATOM 2113 C C . PRO A 1 290 ? -8.768 13.484 -8.662 1.00 66.88 290 PRO A C 1
ATOM 2115 O O . PRO A 1 290 ? -9.724 13.892 -8.009 1.00 66.88 290 PRO A O 1
ATOM 2118 N N . CYS A 1 291 ? -7.893 12.610 -8.168 1.00 67.75 291 CYS A N 1
ATOM 2119 C CA . CYS A 1 291 ? -7.961 12.098 -6.798 1.00 67.75 291 CYS A CA 1
ATOM 2120 C C . CYS A 1 291 ? -7.259 13.021 -5.787 1.00 67.75 291 CYS A C 1
ATOM 2122 O O . CYS A 1 291 ? -6.250 13.657 -6.113 1.00 67.75 291 CYS A O 1
ATOM 2124 N N . GLU A 1 292 ? -7.816 13.082 -4.572 1.00 59.78 292 GLU A N 1
ATOM 2125 C CA . GLU A 1 292 ? -7.246 13.754 -3.393 1.00 59.78 292 GLU A CA 1
ATOM 2126 C C . GLU A 1 292 ? -6.059 12.955 -2.806 1.00 59.78 292 GLU A C 1
ATOM 2128 O O . GLU A 1 292 ? -5.687 11.910 -3.341 1.00 59.78 292 GLU A O 1
ATOM 2133 N N . GLN A 1 293 ? -5.402 13.469 -1.758 1.00 57.06 293 GLN A N 1
ATOM 2134 C CA . GLN A 1 293 ? -4.113 12.957 -1.255 1.00 57.06 293 GLN A CA 1
ATOM 2135 C C . GLN A 1 293 ? -4.144 11.481 -0.816 1.00 57.06 293 GLN A C 1
ATOM 2137 O O . GLN A 1 293 ? -3.222 10.744 -1.161 1.00 57.06 293 GLN A O 1
ATOM 2142 N N . GLU A 1 294 ? -5.183 11.047 -0.099 1.00 59.03 294 GLU A N 1
ATOM 2143 C CA . GLU A 1 294 ? -5.305 9.671 0.415 1.00 59.03 294 GLU A CA 1
ATOM 2144 C C . GLU A 1 294 ? -5.575 8.665 -0.712 1.00 59.03 294 GLU A C 1
ATOM 2146 O O . GLU A 1 294 ? -4.907 7.641 -0.821 1.00 59.03 294 GLU A O 1
ATOM 2151 N N . LEU A 1 295 ? -6.489 8.972 -1.637 1.00 65.69 295 LEU A N 1
ATOM 2152 C CA . LEU A 1 295 ? -6.711 8.110 -2.805 1.00 65.69 295 LEU A CA 1
ATOM 2153 C C . LEU A 1 295 ? -5.534 8.139 -3.785 1.00 65.69 295 LEU A C 1
ATOM 2155 O O . LEU A 1 295 ? -5.323 7.164 -4.501 1.00 65.69 295 LEU A O 1
ATOM 2159 N N . ALA A 1 296 ? -4.745 9.216 -3.826 1.00 64.56 296 ALA A N 1
ATOM 2160 C CA . ALA A 1 296 ? -3.562 9.280 -4.676 1.00 64.56 296 ALA A CA 1
ATOM 2161 C C . ALA A 1 296 ? -2.500 8.244 -4.277 1.00 64.56 296 ALA A C 1
ATOM 2163 O O . ALA A 1 296 ? -1.910 7.636 -5.172 1.00 64.56 296 ALA A O 1
ATOM 2164 N N . SER A 1 297 ? -2.275 8.011 -2.977 1.00 61.75 297 SER A N 1
ATOM 2165 C CA . SER A 1 297 ? -1.347 6.967 -2.519 1.00 61.75 297 SER A CA 1
ATOM 2166 C C . SER A 1 297 ? -1.883 5.573 -2.840 1.00 61.75 297 SER A C 1
ATOM 2168 O O . SER A 1 297 ? -1.153 4.772 -3.415 1.00 61.75 297 SER A O 1
ATOM 2170 N N . VAL A 1 298 ? -3.172 5.316 -2.596 1.00 64.12 298 VAL A N 1
ATOM 2171 C CA . VAL A 1 298 ? -3.800 4.021 -2.910 1.00 64.12 298 VAL A CA 1
ATOM 2172 C C . VAL A 1 298 ? -3.759 3.726 -4.407 1.00 64.12 298 VAL A C 1
ATOM 2174 O O . VAL A 1 298 ? -3.375 2.631 -4.819 1.00 64.12 298 VAL A O 1
ATOM 2177 N N . VAL A 1 299 ? -4.101 4.708 -5.246 1.00 65.38 299 VAL A N 1
ATOM 2178 C CA . VAL A 1 299 ? -3.979 4.580 -6.701 1.00 65.38 299 VAL A CA 1
ATOM 2179 C C . VAL A 1 299 ? -2.528 4.285 -7.070 1.00 65.38 299 VAL A C 1
ATOM 2181 O O . VAL A 1 299 ? -2.290 3.370 -7.851 1.00 65.38 299 VAL A O 1
ATOM 2184 N N . GLN A 1 300 ? -1.551 4.990 -6.494 1.00 63.19 300 GLN A N 1
ATOM 2185 C CA . GLN A 1 300 ? -0.138 4.747 -6.781 1.00 63.19 300 GLN A CA 1
ATOM 2186 C C . GLN A 1 300 ? 0.329 3.349 -6.344 1.00 63.19 300 GLN A C 1
ATOM 2188 O O . GLN A 1 300 ? 1.063 2.705 -7.092 1.00 63.19 300 GLN A O 1
ATOM 2193 N N . ASP A 1 301 ? -0.131 2.840 -5.203 1.00 62.78 301 ASP A N 1
ATOM 2194 C CA . ASP A 1 301 ? 0.164 1.480 -4.748 1.00 62.78 301 ASP A CA 1
ATOM 2195 C C . ASP A 1 301 ? -0.434 0.431 -5.683 1.00 62.78 301 ASP A C 1
ATOM 2197 O O . ASP A 1 301 ? 0.264 -0.505 -6.082 1.00 62.78 301 ASP A O 1
ATOM 2201 N N . MET A 1 302 ? -1.684 0.619 -6.121 1.00 63.94 302 MET A N 1
ATOM 2202 C CA . MET A 1 302 ? -2.288 -0.233 -7.148 1.00 63.94 302 MET A CA 1
ATOM 2203 C C . MET A 1 302 ? -1.453 -0.208 -8.433 1.00 63.94 302 MET A C 1
ATOM 2205 O O . MET A 1 302 ? -1.170 -1.262 -9.002 1.00 63.94 302 MET A O 1
ATOM 2209 N N . ARG A 1 303 ? -0.982 0.969 -8.869 1.00 64.56 303 ARG A N 1
ATOM 2210 C CA . ARG A 1 303 ? -0.104 1.074 -10.045 1.00 64.56 303 ARG A CA 1
ATOM 2211 C C . ARG A 1 303 ? 1.204 0.317 -9.860 1.00 64.56 303 ARG A C 1
ATOM 2213 O O . ARG A 1 303 ? 1.588 -0.438 -10.747 1.00 64.56 303 ARG A O 1
ATOM 2220 N N . ASN A 1 304 ? 1.858 0.473 -8.712 1.00 61.91 304 ASN A N 1
ATOM 2221 C CA . ASN A 1 304 ? 3.108 -0.219 -8.402 1.00 61.91 304 ASN A CA 1
ATOM 2222 C C . ASN A 1 304 ? 2.917 -1.745 -8.406 1.00 61.91 304 ASN A C 1
ATOM 2224 O O . ASN A 1 304 ? 3.777 -2.476 -8.908 1.00 61.91 304 ASN A O 1
ATOM 2228 N N . GLN A 1 305 ? 1.785 -2.236 -7.886 1.00 59.88 305 GLN A N 1
ATOM 2229 C CA . GLN A 1 305 ? 1.431 -3.657 -7.925 1.00 59.88 305 GLN A CA 1
ATOM 2230 C C . GLN A 1 305 ? 1.275 -4.157 -9.366 1.00 59.88 305 GLN A C 1
ATOM 2232 O O . GLN A 1 305 ? 1.864 -5.183 -9.714 1.00 59.88 305 GLN A O 1
ATOM 2237 N N . PHE A 1 306 ? 0.567 -3.415 -10.224 1.00 63.75 306 PHE A N 1
ATOM 2238 C CA . PHE A 1 306 ? 0.426 -3.771 -11.640 1.00 63.75 306 PHE A CA 1
ATOM 2239 C C . PHE A 1 306 ? 1.757 -3.718 -12.390 1.00 63.75 306 PHE A C 1
ATOM 2241 O O . PHE A 1 306 ? 2.103 -4.689 -13.053 1.00 63.75 306 PHE A O 1
ATOM 2248 N N . GLN A 1 307 ? 2.556 -2.665 -12.217 1.00 59.50 307 GLN A N 1
ATOM 2249 C CA . GLN A 1 307 ? 3.879 -2.545 -12.842 1.00 59.50 307 GLN A CA 1
ATOM 2250 C C . GLN A 1 307 ? 4.824 -3.679 -12.415 1.00 59.50 307 GLN A C 1
ATOM 2252 O O . GLN A 1 307 ? 5.575 -4.221 -13.229 1.00 59.50 307 GLN A O 1
ATOM 2257 N N . THR A 1 308 ? 4.780 -4.076 -11.141 1.00 56.44 308 THR A N 1
ATOM 2258 C CA . THR A 1 308 ? 5.547 -5.225 -10.634 1.00 56.44 308 THR A CA 1
ATOM 2259 C C . THR A 1 308 ? 5.045 -6.533 -11.250 1.00 56.44 308 THR A C 1
ATOM 2261 O O . THR A 1 308 ? 5.850 -7.363 -11.680 1.00 56.44 308 THR A O 1
ATOM 2264 N N . GLY A 1 309 ? 3.723 -6.696 -11.359 1.00 57.53 309 GLY A N 1
ATOM 2265 C CA . GLY A 1 309 ? 3.081 -7.827 -12.027 1.00 57.53 309 GLY A CA 1
ATOM 2266 C C . GLY A 1 309 ? 3.468 -7.947 -13.504 1.00 57.53 309 GLY A C 1
ATOM 2267 O O . GLY A 1 309 ? 3.903 -9.017 -13.934 1.00 57.53 309 GLY A O 1
ATOM 2268 N N . GLU A 1 310 ? 3.409 -6.855 -14.267 1.00 57.09 310 GLU A N 1
ATOM 2269 C CA . GLU A 1 310 ? 3.789 -6.804 -15.687 1.00 57.09 310 GLU A CA 1
ATOM 2270 C C . GLU A 1 310 ? 5.271 -7.139 -15.904 1.00 57.09 310 GLU A C 1
ATOM 2272 O O . GLU A 1 310 ? 5.608 -7.915 -16.804 1.00 57.09 310 GLU A O 1
ATOM 2277 N N . ARG A 1 311 ? 6.162 -6.615 -15.044 1.00 56.22 311 ARG A N 1
ATOM 2278 C CA . ARG A 1 311 ? 7.597 -6.958 -15.055 1.00 56.22 311 ARG A CA 1
ATOM 2279 C C . ARG A 1 311 ? 7.826 -8.449 -14.817 1.00 56.22 311 ARG A C 1
ATOM 2281 O O . ARG A 1 311 ? 8.703 -9.034 -15.444 1.00 56.22 311 ARG A O 1
ATOM 2288 N N . SER A 1 312 ? 7.043 -9.064 -13.931 1.00 52.19 312 SER A N 1
ATOM 2289 C CA . SER A 1 312 ? 7.188 -10.486 -13.594 1.00 52.19 312 SER A CA 1
ATOM 2290 C C . SER A 1 312 ? 6.630 -11.440 -14.658 1.00 52.19 312 SER A C 1
ATOM 2292 O O . SER A 1 312 ? 7.109 -12.566 -14.776 1.00 52.19 312 SER A O 1
ATOM 2294 N N . THR A 1 313 ? 5.649 -10.999 -15.452 1.00 53.69 313 THR A N 1
ATOM 2295 C CA . THR A 1 313 ? 4.905 -11.850 -16.398 1.00 53.69 313 THR A CA 1
ATOM 2296 C C . THR A 1 313 ? 5.317 -11.680 -17.862 1.00 53.69 313 THR A C 1
ATOM 2298 O O . THR A 1 313 ? 4.789 -12.384 -18.721 1.00 53.69 313 THR A O 1
ATOM 2301 N N . ASN A 1 314 ? 6.285 -10.801 -18.166 1.00 57.72 314 ASN A N 1
ATOM 2302 C CA . ASN A 1 314 ? 6.704 -10.479 -19.538 1.00 57.72 314 ASN A CA 1
ATOM 2303 C C . ASN A 1 314 ? 5.510 -10.149 -20.447 1.00 57.72 314 ASN A C 1
ATOM 2305 O O . ASN A 1 314 ? 5.415 -10.640 -21.574 1.00 57.72 314 ASN A O 1
ATOM 2309 N N . CYS A 1 315 ? 4.598 -9.318 -19.939 1.00 54.72 315 CYS A N 1
ATOM 2310 C CA . CYS A 1 315 ? 3.431 -8.862 -20.678 1.00 54.72 315 CYS A CA 1
ATOM 2311 C C . CYS A 1 315 ? 3.804 -8.406 -22.103 1.00 54.72 315 CYS A C 1
ATOM 2313 O O . CYS A 1 315 ? 4.638 -7.502 -22.239 1.00 54.72 315 CYS A O 1
ATOM 2315 N N . PRO A 1 316 ? 3.229 -9.008 -23.170 1.00 48.62 316 PRO A N 1
ATOM 2316 C CA . PRO A 1 316 ? 3.374 -8.469 -24.515 1.00 48.62 316 PRO A CA 1
ATOM 2317 C C . PRO A 1 316 ? 2.717 -7.090 -24.552 1.00 48.62 316 PRO A C 1
ATOM 2319 O O . PRO A 1 316 ? 1.643 -6.910 -23.980 1.00 48.62 316 PRO A O 1
ATOM 2322 N N . THR A 1 317 ? 3.360 -6.126 -25.209 1.00 47.81 317 THR A N 1
ATOM 2323 C CA . THR A 1 317 ? 2.925 -4.728 -25.259 1.00 47.81 317 THR A CA 1
ATOM 2324 C C . THR A 1 317 ? 1.441 -4.627 -25.626 1.00 47.81 317 THR A C 1
ATOM 2326 O O . THR A 1 317 ? 1.055 -4.976 -26.747 1.00 47.81 317 THR A O 1
ATOM 2329 N N . VAL A 1 318 ? 0.592 -4.160 -24.704 1.00 44.22 318 VAL A N 1
ATOM 2330 C CA . VAL A 1 318 ? -0.787 -3.786 -25.036 1.00 44.22 318 VAL A CA 1
ATOM 2331 C C . VAL A 1 318 ? -0.903 -2.269 -25.045 1.00 44.22 318 VAL A C 1
ATOM 2333 O O . VAL A 1 318 ? -0.719 -1.605 -24.023 1.00 44.22 318 VAL A O 1
ATOM 2336 N N . GLY A 1 319 ? -1.166 -1.745 -26.245 1.00 53.78 319 GLY A N 1
ATOM 2337 C CA . GLY A 1 319 ? -0.996 -0.334 -26.578 1.00 53.78 319 GLY A CA 1
ATOM 2338 C C . GLY A 1 319 ? 0.486 0.003 -26.739 1.00 53.78 319 GLY A C 1
ATOM 2339 O O . GLY A 1 319 ? 1.279 -0.231 -25.834 1.00 53.78 319 GLY A O 1
ATOM 2340 N N . SER A 1 320 ? 0.877 0.531 -27.901 1.00 60.47 320 SER A N 1
ATOM 2341 C CA . SER A 1 320 ? 2.244 1.042 -28.076 1.00 60.47 320 SER A CA 1
ATOM 2342 C C . SER A 1 320 ? 2.474 2.231 -27.145 1.00 60.47 320 SER A C 1
ATOM 2344 O O . SER A 1 320 ? 1.525 2.974 -26.866 1.00 60.47 320 SER A O 1
ATOM 2346 N N . CYS A 1 321 ? 3.718 2.473 -26.728 1.00 67.69 321 CYS A N 1
ATOM 2347 C CA . CYS A 1 321 ? 4.053 3.684 -25.983 1.00 67.69 321 CYS A CA 1
ATOM 2348 C C . CYS A 1 321 ? 3.577 4.953 -26.723 1.00 67.69 321 CYS A C 1
ATOM 2350 O O . CYS A 1 321 ? 3.067 5.893 -26.117 1.00 67.69 321 CYS A O 1
ATOM 2352 N N . ASN A 1 322 ? 3.601 4.921 -28.061 1.00 66.44 322 ASN A N 1
ATOM 2353 C CA . ASN A 1 322 ? 3.042 5.960 -28.926 1.00 66.44 322 ASN A CA 1
ATOM 2354 C C . ASN A 1 322 ? 1.550 6.236 -28.686 1.00 66.44 322 ASN A C 1
ATOM 2356 O O . ASN A 1 322 ? 1.138 7.390 -28.684 1.00 66.44 322 ASN A O 1
ATOM 2360 N N . THR A 1 323 ? 0.726 5.207 -28.486 1.00 67.50 323 THR A N 1
ATOM 2361 C CA . THR A 1 323 ? -0.712 5.385 -28.229 1.00 67.50 323 THR A CA 1
ATOM 2362 C C . THR A 1 323 ? -0.936 6.122 -26.911 1.00 67.50 323 THR A C 1
ATOM 2364 O O . THR A 1 323 ? -1.727 7.059 -26.849 1.00 67.50 323 THR A O 1
ATOM 2367 N N . ARG A 1 324 ? -0.176 5.753 -25.876 1.00 69.75 324 ARG A N 1
ATOM 2368 C CA . ARG A 1 324 ? -0.260 6.376 -24.550 1.00 69.75 324 ARG A CA 1
ATOM 2369 C C . ARG A 1 324 ? 0.266 7.812 -24.566 1.00 69.75 324 ARG A C 1
ATOM 2371 O O . ARG A 1 324 ? -0.362 8.700 -23.996 1.00 69.75 324 ARG A O 1
ATOM 2378 N N . LEU A 1 325 ? 1.349 8.066 -25.303 1.00 72.94 325 LEU A N 1
ATOM 2379 C CA . LEU A 1 325 ? 1.855 9.418 -25.556 1.00 72.94 325 LEU A CA 1
ATOM 2380 C C . LEU A 1 325 ? 0.819 10.300 -26.257 1.00 72.94 325 LEU A C 1
ATOM 2382 O O . LEU A 1 325 ? 0.618 11.435 -25.835 1.00 72.94 325 LEU A O 1
ATOM 2386 N N . VAL A 1 326 ? 0.131 9.788 -27.283 1.00 73.75 326 VAL A N 1
ATOM 2387 C CA . VAL A 1 326 ? -0.946 10.522 -27.974 1.00 73.75 326 VAL A CA 1
ATOM 2388 C C . VAL A 1 326 ? -2.072 10.893 -27.003 1.00 73.75 326 VAL A C 1
ATOM 2390 O O . VAL A 1 326 ? -2.600 12.004 -27.061 1.00 73.75 326 VAL A O 1
ATOM 2393 N N . ASN A 1 327 ? -2.395 10.014 -26.055 1.00 71.81 327 ASN A N 1
ATOM 2394 C CA . ASN A 1 327 ? -3.408 10.300 -25.043 1.00 71.81 327 ASN A CA 1
ATOM 2395 C C . ASN A 1 327 ? -2.938 11.372 -24.049 1.00 71.81 327 ASN A C 1
ATOM 2397 O O . ASN A 1 327 ? -3.696 12.304 -23.774 1.00 71.81 327 ASN A O 1
ATOM 2401 N N . CYS A 1 328 ? -1.675 11.350 -23.608 1.00 76.12 328 CYS A N 1
ATOM 2402 C CA . CYS A 1 328 ? -1.106 12.451 -22.819 1.00 76.12 328 CYS A CA 1
ATOM 2403 C C . CYS A 1 328 ? -1.071 13.776 -23.607 1.00 76.12 328 CYS A C 1
ATOM 2405 O O . CYS A 1 328 ? -1.335 14.846 -23.054 1.00 76.12 328 CYS A O 1
ATOM 2407 N N . GLN A 1 329 ? -0.823 13.713 -24.918 1.00 79.62 329 GLN A N 1
ATOM 2408 C CA . GLN A 1 329 ? -0.834 14.868 -25.820 1.00 79.62 329 GLN A CA 1
ATOM 2409 C C . GLN A 1 329 ? -2.228 15.456 -26.051 1.00 79.62 329 GLN A C 1
ATOM 2411 O O . GLN A 1 329 ? -2.331 16.609 -26.465 1.00 79.62 329 GLN A O 1
ATOM 2416 N N . SER A 1 330 ? -3.311 14.736 -25.743 1.00 77.25 330 SER A N 1
ATOM 2417 C CA . SER A 1 330 ? -4.673 15.282 -25.853 1.00 77.25 330 SER A CA 1
ATOM 2418 C C . SER A 1 330 ? -4.890 16.528 -24.978 1.00 77.25 330 SER A C 1
ATOM 2420 O O . SER A 1 330 ? -5.742 17.369 -25.286 1.00 77.25 330 SER A O 1
ATOM 2422 N N . ALA A 1 331 ? -4.074 16.703 -23.933 1.00 78.38 331 ALA A N 1
ATOM 2423 C CA . ALA A 1 331 ? -4.059 17.907 -23.114 1.00 78.38 331 ALA A CA 1
ATOM 2424 C C . ALA A 1 331 ? -3.641 19.167 -23.892 1.00 78.38 331 ALA A C 1
ATOM 2426 O O . ALA A 1 331 ? -4.100 20.252 -23.546 1.00 78.38 331 ALA A O 1
ATOM 2427 N N . ASP A 1 332 ? -2.858 19.048 -24.971 1.00 80.69 332 ASP A N 1
ATOM 2428 C CA . ASP A 1 332 ? -2.461 20.175 -25.830 1.00 80.69 332 ASP A CA 1
ATOM 2429 C C . ASP A 1 332 ? -3.683 20.891 -26.412 1.00 80.69 332 ASP A C 1
ATOM 2431 O O . ASP A 1 332 ? -3.788 22.118 -26.402 1.00 80.69 332 ASP A O 1
ATOM 2435 N N . VAL A 1 333 ? -4.674 20.110 -26.850 1.00 82.88 333 VAL A N 1
ATOM 2436 C CA . VAL A 1 333 ? -5.931 20.637 -27.392 1.00 82.88 333 VAL A CA 1
ATOM 2437 C C . VAL A 1 333 ? -6.670 21.458 -26.334 1.00 82.88 333 VAL A C 1
ATOM 2439 O O . VAL A 1 333 ? -7.192 22.532 -26.634 1.00 82.88 333 VAL A O 1
ATOM 2442 N N . GLN A 1 334 ? -6.677 20.993 -25.083 1.00 79.44 334 GLN A N 1
ATOM 2443 C CA . GLN A 1 334 ? -7.329 21.700 -23.981 1.00 79.44 334 GLN A CA 1
ATOM 2444 C C . GLN A 1 334 ? -6.556 22.971 -23.596 1.00 79.44 334 GLN A C 1
ATOM 2446 O O . GLN A 1 334 ? -7.165 24.032 -23.443 1.00 79.44 334 GLN A O 1
ATOM 2451 N N . LEU A 1 335 ? -5.224 22.903 -23.519 1.00 81.69 335 LEU A N 1
ATOM 2452 C CA . LEU A 1 335 ? -4.354 24.030 -23.158 1.00 81.69 335 LEU A CA 1
ATOM 2453 C C . LEU A 1 335 ? -4.305 25.135 -24.224 1.00 81.69 335 LEU A C 1
ATOM 2455 O O . LEU A 1 335 ? -4.032 26.289 -23.901 1.00 81.69 335 LEU A O 1
ATOM 2459 N N . LYS A 1 336 ? -4.654 24.831 -25.479 1.00 83.81 336 LYS A N 1
ATOM 2460 C CA . LY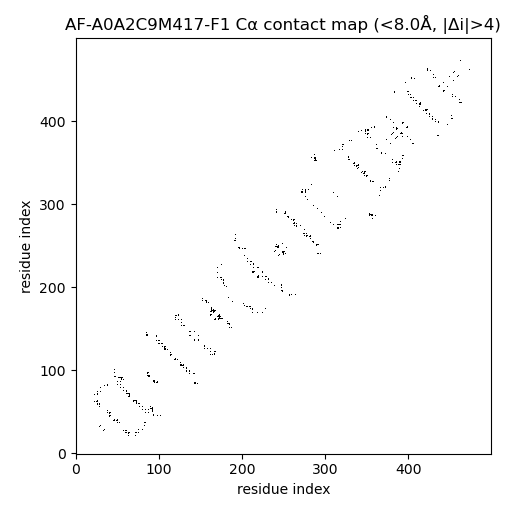S A 1 336 ? -4.885 25.852 -26.518 1.00 83.81 336 LYS A CA 1
ATOM 2461 C C . LYS A 1 336 ? -6.119 26.716 -26.250 1.00 83.81 336 LYS A C 1
ATOM 2463 O O . LYS A 1 336 ? -6.178 27.852 -26.711 1.00 83.81 336 LYS A O 1
ATOM 2468 N N . THR A 1 337 ? -7.105 26.185 -25.528 1.00 83.31 337 THR A N 1
ATOM 2469 C CA . THR A 1 337 ? -8.374 26.879 -25.235 1.00 83.31 337 THR A CA 1
ATOM 2470 C C . THR A 1 337 ? -8.414 27.488 -23.837 1.00 83.31 337 THR A C 1
ATOM 2472 O O . THR A 1 337 ? -9.032 28.530 -23.629 1.00 83.31 337 THR A O 1
ATOM 2475 N N . VAL A 1 338 ? -7.725 26.867 -22.880 1.00 81.75 338 VAL A N 1
ATOM 2476 C CA . VAL A 1 338 ? -7.625 27.321 -21.495 1.00 81.75 338 VAL A CA 1
ATOM 2477 C C . VAL A 1 338 ? -6.193 27.771 -21.259 1.00 81.75 338 VAL A C 1
ATOM 2479 O O . VAL A 1 338 ? -5.293 26.945 -21.259 1.00 81.75 338 VAL A O 1
ATOM 2482 N N . THR A 1 339 ? -5.977 29.067 -21.032 1.00 84.62 339 THR A N 1
ATOM 2483 C CA . THR A 1 339 ? -4.654 29.638 -20.729 1.00 84.62 339 THR A CA 1
ATOM 2484 C C . THR A 1 339 ? -4.525 30.003 -19.249 1.00 84.62 339 THR A C 1
ATOM 2486 O O . THR A 1 339 ? -5.528 30.236 -18.562 1.00 84.62 339 THR A O 1
ATOM 2489 N N . ALA A 1 340 ? -3.287 30.129 -18.759 1.00 74.81 340 ALA A N 1
ATOM 2490 C CA . ALA A 1 340 ? -3.003 30.610 -17.403 1.00 74.81 340 ALA A CA 1
ATOM 2491 C C . ALA A 1 340 ? -3.631 31.988 -17.116 1.00 74.81 340 ALA A C 1
ATOM 2493 O O . ALA A 1 340 ? -3.998 32.280 -15.979 1.00 74.81 340 ALA A O 1
ATOM 2494 N N . THR A 1 341 ? -3.784 32.812 -18.155 1.00 75.50 341 THR A N 1
ATOM 2495 C CA . THR A 1 341 ? -4.354 34.161 -18.084 1.00 75.50 341 THR A CA 1
ATOM 2496 C C . THR A 1 341 ? -5.881 34.143 -18.029 1.00 75.50 341 THR A C 1
ATOM 2498 O O . THR A 1 341 ? -6.479 34.978 -17.360 1.00 75.50 341 THR A O 1
ATOM 2501 N N . THR A 1 342 ? -6.523 33.192 -18.718 1.00 79.81 342 THR A N 1
ATOM 2502 C CA . THR A 1 342 ? -7.992 33.100 -18.793 1.00 79.81 342 THR A CA 1
ATOM 2503 C C . THR A 1 342 ? -8.600 32.343 -17.616 1.00 79.81 342 THR A C 1
ATOM 2505 O O . THR A 1 342 ? -9.672 32.707 -17.149 1.00 79.81 342 THR A O 1
ATOM 2508 N N . SER A 1 343 ? -7.943 31.285 -17.130 1.00 85.00 343 SER A N 1
ATOM 2509 C CA . SER A 1 343 ? -8.404 30.517 -15.967 1.00 85.00 343 SER A CA 1
ATOM 2510 C C . SER A 1 343 ? -7.237 29.755 -15.346 1.00 85.00 343 SER A C 1
ATOM 2512 O O . SER A 1 343 ? -7.008 28.584 -15.648 1.00 85.00 343 SER A O 1
ATOM 2514 N N . LYS A 1 344 ? -6.481 30.421 -14.463 1.00 76.94 344 LYS A N 1
ATOM 2515 C CA . LYS A 1 344 ? -5.272 29.850 -13.845 1.00 76.94 344 LYS A CA 1
ATOM 2516 C C . LYS A 1 344 ? -5.537 28.507 -13.157 1.00 76.94 344 LYS A C 1
ATOM 2518 O O . LYS A 1 344 ? -4.762 27.574 -13.321 1.00 76.94 344 LYS A O 1
ATOM 2523 N N . GLN A 1 345 ? -6.642 28.385 -12.421 1.00 73.94 345 GLN A N 1
ATOM 2524 C CA . GLN A 1 345 ? -6.973 27.158 -11.691 1.00 73.94 345 GLN A CA 1
ATOM 2525 C C . GLN A 1 345 ? -7.269 25.981 -12.634 1.00 73.94 345 GLN A C 1
ATOM 2527 O O . GLN A 1 345 ? -6.782 24.874 -12.411 1.00 73.94 345 GLN A O 1
ATOM 2532 N N . GLN A 1 346 ? -8.033 26.213 -13.705 1.00 73.31 346 GLN A N 1
ATOM 2533 C CA . GLN A 1 346 ? -8.364 25.170 -14.677 1.00 73.31 346 GLN A CA 1
ATOM 2534 C C . GLN A 1 346 ? -7.162 24.814 -15.554 1.00 73.31 346 GLN A C 1
ATOM 2536 O O . GLN A 1 346 ? -6.904 23.633 -15.769 1.00 73.31 346 GLN A O 1
ATOM 2541 N N . PHE A 1 347 ? -6.398 25.821 -15.989 1.00 78.38 347 PHE A N 1
ATOM 2542 C CA . PHE A 1 347 ? -5.122 25.640 -16.676 1.00 78.38 347 PHE A CA 1
ATOM 2543 C C . PHE A 1 347 ? -4.209 24.722 -15.864 1.00 78.38 347 PHE A C 1
ATOM 2545 O O . PHE A 1 347 ? -3.779 23.685 -16.355 1.00 78.38 347 PHE A O 1
ATOM 2552 N N . CYS A 1 348 ? -4.009 25.034 -14.581 1.00 74.75 348 CYS A N 1
ATOM 2553 C CA . CYS A 1 348 ? -3.142 24.236 -13.727 1.00 74.75 348 CYS A CA 1
ATOM 2554 C C . CYS A 1 348 ? -3.663 22.830 -13.458 1.00 74.75 348 CYS A C 1
ATOM 2556 O O . CYS A 1 348 ? -2.864 21.903 -13.399 1.00 74.75 348 CYS A O 1
ATOM 2558 N N . LYS A 1 349 ? -4.981 22.626 -13.393 1.00 70.62 349 LYS A N 1
ATOM 2559 C CA . LYS A 1 349 ? -5.555 21.279 -13.303 1.00 70.62 349 LYS A CA 1
ATOM 2560 C C . LYS A 1 349 ? -5.237 20.432 -14.543 1.00 70.62 349 LYS A C 1
ATOM 2562 O O . LYS A 1 349 ? -4.855 19.272 -14.397 1.00 70.62 349 LYS A O 1
ATOM 2567 N N . ILE A 1 350 ? -5.366 21.007 -15.742 1.00 73.44 350 ILE A N 1
ATOM 2568 C CA . ILE A 1 350 ? -5.048 20.325 -17.009 1.00 73.44 350 ILE A CA 1
ATOM 2569 C C . ILE A 1 350 ? -3.547 20.023 -17.075 1.00 73.44 350 ILE A C 1
ATOM 2571 O O . ILE A 1 350 ? -3.163 18.891 -17.362 1.00 73.44 350 ILE A O 1
ATOM 2575 N N . VAL A 1 351 ? -2.707 21.005 -16.728 1.00 74.94 351 VAL A N 1
ATOM 2576 C CA . VAL A 1 351 ? -1.249 20.851 -16.681 1.00 74.94 351 VAL A CA 1
ATOM 2577 C C . VAL A 1 351 ? -0.850 19.732 -15.713 1.00 74.94 351 VAL A C 1
ATOM 2579 O O . VAL A 1 351 ? -0.164 18.797 -16.106 1.00 74.94 351 VAL A O 1
ATOM 2582 N N . THR A 1 352 ? -1.329 19.740 -14.468 1.00 66.25 352 THR A N 1
ATOM 2583 C CA . THR A 1 352 ? -1.012 18.679 -13.499 1.00 66.25 352 THR A CA 1
ATOM 2584 C C . THR A 1 352 ? -1.461 17.296 -13.977 1.00 66.25 352 THR A C 1
ATOM 2586 O O . THR A 1 352 ? -0.736 16.323 -13.783 1.00 66.25 352 THR A O 1
ATOM 2589 N N . SER A 1 353 ? -2.623 17.190 -14.627 1.00 65.50 353 SER A N 1
ATOM 2590 C CA . SER A 1 353 ? -3.095 15.919 -15.189 1.00 65.50 353 SER A CA 1
ATOM 2591 C C . SER A 1 353 ? -2.189 15.410 -16.312 1.00 65.50 353 SER A C 1
ATOM 2593 O O . SER A 1 353 ? -1.855 14.229 -16.345 1.00 65.50 353 SER A O 1
ATOM 2595 N N . ALA A 1 354 ? -1.771 16.290 -17.221 1.00 73.12 354 ALA A N 1
ATOM 2596 C CA . ALA A 1 354 ? -0.901 15.927 -18.334 1.00 73.12 354 ALA A CA 1
ATOM 2597 C C . ALA A 1 354 ? 0.511 15.547 -17.863 1.00 73.12 354 ALA A C 1
ATOM 2599 O O . ALA A 1 354 ? 1.063 14.563 -18.341 1.00 73.12 354 ALA A O 1
ATOM 2600 N N . ILE A 1 355 ? 1.055 16.256 -16.867 1.00 70.69 355 ILE A N 1
ATOM 2601 C CA . ILE A 1 355 ? 2.327 15.905 -16.211 1.00 70.69 355 ILE A CA 1
ATOM 2602 C C . ILE A 1 355 ? 2.266 14.492 -15.645 1.00 70.69 355 ILE A C 1
ATOM 2604 O O . ILE A 1 355 ? 3.130 13.678 -15.940 1.00 70.69 355 ILE A O 1
ATOM 2608 N N . ARG A 1 356 ? 1.220 14.181 -14.870 1.00 66.12 356 ARG A N 1
ATOM 2609 C CA . ARG A 1 356 ? 1.043 12.846 -14.282 1.00 66.12 356 ARG A CA 1
ATOM 2610 C C . ARG A 1 356 ? 0.945 11.759 -15.348 1.00 66.12 356 ARG A C 1
ATOM 2612 O O . ARG A 1 356 ? 1.452 10.665 -15.128 1.00 66.12 356 ARG A O 1
ATOM 2619 N N . CYS A 1 357 ? 0.322 12.064 -16.484 1.00 70.62 357 CYS A N 1
ATOM 2620 C CA . CYS A 1 357 ? 0.278 11.164 -17.631 1.00 70.62 357 CYS A CA 1
ATOM 2621 C C . CYS A 1 357 ? 1.688 10.911 -18.188 1.00 70.62 357 CYS A C 1
ATOM 2623 O O . CYS A 1 357 ? 2.098 9.761 -18.292 1.00 70.62 357 CYS A O 1
ATOM 2625 N N . PHE A 1 358 ? 2.470 11.960 -18.467 1.00 74.56 358 PHE A N 1
ATOM 2626 C CA . PHE A 1 358 ? 3.839 11.809 -18.978 1.00 74.56 358 PHE A CA 1
ATOM 2627 C C . PHE A 1 358 ? 4.784 11.125 -17.985 1.00 74.56 358 PHE A C 1
ATOM 2629 O O . PHE A 1 358 ? 5.535 10.236 -18.379 1.00 74.56 358 PHE A O 1
ATOM 2636 N N . ASP A 1 359 ? 4.707 11.462 -16.697 1.00 69.88 359 ASP A N 1
ATOM 2637 C CA . ASP A 1 359 ? 5.474 10.789 -15.644 1.00 69.88 359 ASP A CA 1
ATOM 2638 C C . ASP A 1 359 ? 5.103 9.307 -15.549 1.00 69.88 359 ASP A C 1
ATOM 2640 O O . ASP A 1 359 ? 5.976 8.454 -15.390 1.00 69.88 359 ASP A O 1
ATOM 2644 N N . PHE A 1 360 ? 3.817 8.978 -15.677 1.00 69.44 360 PHE A N 1
ATOM 2645 C CA . PHE A 1 360 ? 3.366 7.594 -15.712 1.00 69.44 360 PHE A CA 1
ATOM 2646 C C . PHE A 1 360 ? 3.957 6.845 -16.916 1.00 69.44 360 PHE A C 1
ATOM 2648 O O . PHE A 1 360 ? 4.545 5.781 -16.735 1.00 69.44 360 PHE A O 1
ATOM 2655 N N . VAL A 1 361 ? 3.867 7.421 -18.119 1.00 72.12 361 VAL A N 1
ATOM 2656 C CA . VAL A 1 361 ? 4.402 6.819 -19.348 1.00 72.12 361 VAL A CA 1
ATOM 2657 C C . VAL A 1 361 ? 5.933 6.674 -19.275 1.00 72.12 361 VAL A C 1
ATOM 2659 O O . VAL A 1 361 ? 6.458 5.634 -19.657 1.00 72.12 361 VAL A O 1
ATOM 2662 N N . ARG A 1 362 ? 6.666 7.647 -18.713 1.00 70.56 362 ARG A N 1
ATOM 2663 C CA . ARG A 1 362 ? 8.134 7.577 -18.541 1.00 70.56 362 ARG A CA 1
ATOM 2664 C C . ARG A 1 362 ? 8.572 6.487 -17.572 1.00 70.56 362 ARG A C 1
ATOM 2666 O O . ARG A 1 362 ? 9.597 5.850 -17.794 1.00 70.56 362 ARG A O 1
ATOM 2673 N N . ASN A 1 363 ? 7.808 6.276 -16.507 1.00 65.44 363 ASN A N 1
ATOM 2674 C CA . ASN A 1 363 ? 8.103 5.238 -15.524 1.00 65.44 363 ASN A CA 1
ATOM 2675 C C . ASN A 1 363 ? 7.532 3.866 -15.918 1.00 65.44 363 ASN A C 1
ATOM 2677 O O . ASN A 1 363 ? 7.712 2.894 -15.180 1.00 65.44 363 ASN A O 1
ATOM 2681 N N . ASP A 1 364 ? 6.855 3.773 -17.066 1.00 63.22 364 ASP A N 1
ATOM 2682 C CA . ASP A 1 364 ? 6.370 2.514 -17.602 1.00 63.22 364 ASP A CA 1
ATOM 2683 C C . ASP A 1 364 ? 7.545 1.697 -18.191 1.00 63.22 364 ASP A C 1
ATOM 2685 O O . ASP A 1 364 ? 8.180 2.121 -19.164 1.00 63.22 364 ASP A O 1
ATOM 2689 N N . PRO A 1 365 ? 7.831 0.491 -17.661 1.00 59.34 365 PRO A N 1
ATOM 2690 C CA . PRO A 1 365 ? 8.906 -0.378 -18.156 1.00 59.34 365 PRO A CA 1
ATOM 2691 C C . PRO A 1 365 ? 8.735 -0.797 -19.623 1.00 59.34 365 PRO A C 1
ATOM 2693 O O . PRO A 1 365 ? 9.670 -1.286 -20.261 1.00 59.34 365 PRO A O 1
ATOM 2696 N N . ILE A 1 366 ? 7.518 -0.698 -20.157 1.00 62.25 366 ILE A N 1
ATOM 2697 C CA . ILE A 1 366 ? 7.209 -0.946 -21.562 1.00 62.25 366 ILE A CA 1
ATOM 2698 C C . ILE A 1 366 ? 7.754 0.202 -22.416 1.00 62.25 366 ILE A C 1
ATOM 2700 O O . ILE A 1 366 ? 8.466 -0.047 -23.386 1.00 62.25 366 ILE A O 1
ATOM 2704 N N . CYS A 1 367 ? 7.498 1.446 -22.019 1.00 67.38 367 CYS A N 1
ATOM 2705 C CA . CYS A 1 367 ? 7.985 2.634 -22.715 1.00 67.38 367 CYS A CA 1
ATOM 2706 C C . CYS A 1 367 ? 9.506 2.791 -22.640 1.00 67.38 367 CYS A C 1
ATOM 2708 O O . CYS A 1 367 ? 10.130 3.205 -23.618 1.00 67.38 367 CYS A O 1
ATOM 2710 N N . GLU A 1 368 ? 10.115 2.389 -21.523 1.00 65.81 368 GLU A N 1
ATOM 2711 C CA . GLU A 1 368 ? 11.574 2.319 -21.395 1.00 65.81 368 GLU A CA 1
ATOM 2712 C C . GLU A 1 368 ? 12.181 1.327 -22.407 1.00 65.81 368 GLU A C 1
ATOM 2714 O O . GLU A 1 368 ? 13.174 1.633 -23.066 1.00 65.81 368 GLU A O 1
ATOM 2719 N N . ARG A 1 369 ? 11.549 0.159 -22.611 1.00 61.53 369 ARG A N 1
ATOM 2720 C CA . ARG A 1 369 ? 11.995 -0.850 -23.594 1.00 61.53 369 ARG A CA 1
ATOM 2721 C C . ARG A 1 369 ? 11.768 -0.436 -25.047 1.00 61.53 369 ARG A C 1
ATOM 2723 O O . ARG A 1 369 ? 12.515 -0.875 -25.919 1.00 61.53 369 ARG A O 1
ATOM 2730 N N . GLU A 1 370 ? 10.757 0.386 -25.315 1.00 63.12 370 GLU A N 1
ATOM 2731 C CA . GLU A 1 370 ? 10.441 0.888 -26.658 1.00 63.12 370 GLU A CA 1
ATOM 2732 C C . GLU A 1 370 ? 11.270 2.122 -27.068 1.00 63.12 370 GLU A C 1
ATOM 2734 O O . GLU A 1 370 ? 11.027 2.669 -28.142 1.00 63.12 370 GLU A O 1
ATOM 2739 N N . ASN A 1 371 ? 12.273 2.537 -26.271 1.00 60.91 371 ASN A N 1
ATOM 2740 C CA . ASN A 1 371 ? 13.070 3.756 -26.493 1.00 60.91 371 ASN A CA 1
ATOM 2741 C C . ASN A 1 371 ? 12.173 4.970 -26.771 1.00 60.91 371 ASN A C 1
ATOM 2743 O O . ASN A 1 371 ? 12.294 5.633 -27.806 1.00 60.91 371 ASN A O 1
ATOM 2747 N N . MET A 1 372 ? 11.225 5.213 -25.866 1.00 64.75 372 MET A N 1
ATOM 2748 C CA . MET A 1 372 ? 10.259 6.295 -25.994 1.00 64.75 372 MET A CA 1
ATOM 2749 C C . MET A 1 372 ? 10.928 7.633 -26.356 1.00 64.75 372 MET A C 1
ATOM 2751 O O . MET A 1 372 ? 11.885 8.061 -25.716 1.00 64.75 372 MET A O 1
ATOM 2755 N N . MET A 1 373 ? 10.377 8.317 -27.361 1.00 58.78 373 MET A N 1
ATOM 2756 C CA . MET A 1 373 ? 10.776 9.679 -27.713 1.00 58.78 373 MET A CA 1
ATOM 2757 C C . MET A 1 373 ? 9.917 10.683 -26.944 1.00 58.78 373 MET A C 1
ATOM 2759 O O . MET A 1 373 ? 8.691 10.673 -27.074 1.00 58.78 373 MET A O 1
ATOM 2763 N N . VAL A 1 374 ? 10.557 11.581 -26.195 1.00 60.97 374 VAL A N 1
ATOM 2764 C CA . VAL A 1 374 ? 9.885 12.742 -25.599 1.00 60.97 374 VAL A CA 1
ATOM 2765 C C . VAL A 1 374 ? 9.287 13.594 -26.708 1.00 60.97 374 VAL A C 1
ATOM 2767 O O . VAL A 1 374 ? 9.959 13.964 -27.674 1.00 60.97 374 VAL A O 1
ATOM 2770 N N . SER A 1 375 ? 8.000 13.900 -26.579 1.00 68.19 375 SER A N 1
ATOM 2771 C CA . SER A 1 375 ? 7.321 14.760 -27.545 1.00 68.19 375 SER A CA 1
ATOM 2772 C C . SER A 1 375 ? 7.546 16.237 -27.237 1.00 68.19 375 SER A C 1
ATOM 2774 O O . SER A 1 375 ? 7.652 16.626 -26.078 1.00 68.19 375 SER A O 1
ATOM 2776 N N . GLU A 1 376 ? 7.536 17.092 -28.263 1.00 68.75 376 GLU A N 1
ATOM 2777 C CA . GLU A 1 376 ? 7.703 18.547 -28.085 1.00 68.75 376 GLU A CA 1
ATOM 2778 C C . GLU A 1 376 ? 6.687 19.153 -27.106 1.00 68.75 376 GLU A C 1
ATOM 2780 O O . GLU A 1 376 ? 6.983 20.117 -26.398 1.00 68.75 376 GLU A O 1
ATOM 2785 N N . PHE A 1 377 ? 5.491 18.565 -27.048 1.00 76.62 377 PHE A N 1
ATOM 2786 C CA . PHE A 1 377 ? 4.448 18.974 -26.122 1.00 76.62 377 PHE A CA 1
ATOM 2787 C C . PHE A 1 377 ? 4.793 18.636 -24.665 1.00 76.62 377 PHE A C 1
ATOM 2789 O O . PHE A 1 377 ? 4.635 19.490 -23.799 1.00 76.62 377 PHE A O 1
ATOM 2796 N N . GLU A 1 378 ? 5.321 17.440 -24.389 1.00 72.19 378 GLU A N 1
ATOM 2797 C CA . GLU A 1 378 ? 5.796 17.048 -23.051 1.00 72.19 378 GLU A CA 1
ATOM 2798 C C . GLU A 1 378 ? 6.902 17.984 -22.552 1.00 72.19 378 GLU A C 1
ATOM 2800 O O . GLU A 1 378 ? 6.923 18.402 -21.394 1.00 72.19 378 GLU A O 1
ATOM 2805 N N . THR A 1 379 ? 7.800 18.372 -23.450 1.00 69.12 379 THR A N 1
ATOM 2806 C CA . THR A 1 379 ? 8.855 19.326 -23.142 1.00 69.12 379 THR A CA 1
ATOM 2807 C C . THR A 1 379 ? 8.300 20.704 -22.790 1.00 69.12 379 THR A C 1
ATOM 2809 O O . THR A 1 379 ? 8.661 21.257 -21.753 1.00 69.12 379 THR A O 1
ATOM 2812 N N . SER A 1 380 ? 7.414 21.272 -23.616 1.00 74.56 380 SER A N 1
ATOM 2813 C CA . SER A 1 380 ? 6.805 22.578 -23.314 1.00 74.56 380 SER A CA 1
ATOM 2814 C C . SER A 1 380 ? 5.982 22.525 -22.022 1.00 74.56 380 SER A C 1
ATOM 2816 O O . SER A 1 380 ? 6.009 23.445 -21.204 1.00 74.56 380 SER A O 1
ATOM 2818 N N . MET A 1 381 ? 5.330 21.393 -21.766 1.00 76.75 381 MET A N 1
ATOM 2819 C CA . MET A 1 381 ? 4.666 21.098 -20.502 1.00 76.75 381 MET A CA 1
ATOM 2820 C C . MET A 1 381 ? 5.628 21.170 -19.306 1.00 76.75 381 MET A C 1
ATOM 2822 O O . MET A 1 381 ? 5.308 21.823 -18.312 1.00 76.75 381 MET A O 1
ATOM 2826 N N . ALA A 1 382 ? 6.807 20.552 -19.400 1.00 69.38 382 ALA A N 1
ATOM 2827 C CA . ALA A 1 382 ? 7.812 20.524 -18.336 1.00 69.38 382 ALA A CA 1
ATOM 2828 C C . ALA A 1 382 ? 8.512 21.860 -18.081 1.00 69.38 382 ALA A C 1
ATOM 2830 O O . ALA A 1 382 ? 8.823 22.189 -16.928 1.00 69.38 382 ALA A O 1
ATOM 2831 N N . VAL A 1 383 ? 8.759 22.610 -19.152 1.00 66.69 383 VAL A N 1
ATOM 2832 C CA . VAL A 1 383 ? 9.579 23.825 -19.132 1.00 66.69 383 VAL A CA 1
ATOM 2833 C C . VAL A 1 383 ? 8.736 25.079 -18.930 1.00 66.69 383 VAL A C 1
ATOM 2835 O O . VAL A 1 383 ? 9.139 25.955 -18.173 1.00 66.69 383 VAL A O 1
ATOM 2838 N N . ASP A 1 384 ? 7.558 25.163 -19.548 1.00 72.38 384 ASP A N 1
ATOM 2839 C CA . ASP A 1 384 ? 6.777 26.403 -19.596 1.00 72.38 384 ASP A CA 1
ATOM 2840 C C . ASP A 1 384 ? 5.516 26.320 -18.718 1.00 72.38 384 ASP A C 1
ATOM 2842 O O . ASP A 1 384 ? 5.209 27.225 -17.931 1.00 72.38 384 ASP A O 1
ATOM 2846 N N . ALA A 1 385 ? 4.772 25.215 -18.824 1.00 75.81 385 ALA A N 1
ATOM 2847 C CA . ALA A 1 385 ? 3.459 25.095 -18.193 1.00 75.81 385 ALA A CA 1
ATOM 2848 C C . ALA A 1 385 ? 3.535 24.684 -16.710 1.00 75.81 385 ALA A C 1
ATOM 2850 O O . ALA A 1 385 ? 2.884 25.303 -15.864 1.00 75.81 385 ALA A O 1
ATOM 2851 N N . ALA A 1 386 ? 4.346 23.674 -16.376 1.00 71.38 386 ALA A N 1
ATOM 2852 C CA . ALA A 1 386 ? 4.486 23.146 -15.016 1.00 71.38 386 ALA A CA 1
ATOM 2853 C C . ALA A 1 386 ? 4.954 24.202 -13.991 1.00 71.38 386 ALA A C 1
ATOM 2855 O O . ALA A 1 386 ? 4.291 24.343 -12.953 1.00 71.38 386 ALA A O 1
ATOM 2856 N N . PRO A 1 387 ? 5.996 25.021 -14.274 1.00 69.06 387 PRO A N 1
ATOM 2857 C CA . PRO A 1 387 ? 6.458 26.045 -13.332 1.00 69.06 387 PRO A CA 1
ATOM 2858 C C . PRO A 1 387 ? 5.396 27.106 -13.033 1.00 69.06 387 PRO A C 1
ATOM 2860 O O . PRO A 1 387 ? 5.233 27.523 -11.888 1.00 69.06 387 PRO A O 1
ATOM 2863 N N . THR A 1 388 ? 4.607 27.493 -14.042 1.00 71.88 388 THR A N 1
ATOM 2864 C CA . THR A 1 388 ? 3.514 28.477 -13.910 1.00 71.88 388 THR A CA 1
ATOM 2865 C C . THR A 1 388 ? 2.456 28.040 -12.886 1.00 71.88 388 THR A C 1
ATOM 2867 O O . THR A 1 388 ? 1.778 28.870 -12.268 1.00 71.88 388 THR A O 1
ATOM 2870 N N . CYS A 1 389 ? 2.333 26.730 -12.686 1.00 66.31 389 CYS A N 1
ATOM 2871 C CA . CYS A 1 389 ? 1.356 26.104 -11.809 1.00 66.31 389 CYS A CA 1
ATOM 2872 C C . CYS A 1 389 ? 1.922 25.631 -10.472 1.00 66.31 389 CYS A C 1
ATOM 2874 O O . CYS A 1 389 ? 1.170 25.079 -9.672 1.00 66.31 389 CYS A O 1
ATOM 2876 N N . GLY A 1 390 ? 3.222 25.829 -10.222 1.00 59.25 390 GLY A N 1
ATOM 2877 C CA . GLY A 1 390 ? 3.902 25.241 -9.065 1.00 59.25 390 GLY A CA 1
ATOM 2878 C C . GLY A 1 390 ? 3.864 23.709 -9.068 1.00 59.25 390 GLY A C 1
ATOM 2879 O O . GLY A 1 390 ? 4.077 23.088 -8.030 1.00 59.25 390 GLY A O 1
ATOM 2880 N N . ALA A 1 391 ? 3.553 23.099 -10.215 1.00 54.84 391 ALA A N 1
ATOM 2881 C CA . ALA A 1 391 ? 3.533 21.659 -10.371 1.00 54.84 391 ALA A CA 1
ATOM 2882 C C . ALA A 1 391 ? 4.974 21.192 -10.581 1.00 54.84 391 ALA A C 1
ATOM 2884 O O . ALA A 1 391 ? 5.637 21.603 -11.534 1.00 54.84 391 ALA A O 1
ATOM 2885 N N . VAL A 1 392 ? 5.464 20.350 -9.678 1.00 55.38 392 VAL A N 1
ATOM 2886 C CA . VAL A 1 392 ? 6.781 19.731 -9.816 1.00 55.38 392 VAL A CA 1
ATOM 2887 C C . VAL A 1 392 ? 6.614 18.499 -10.708 1.00 55.38 392 VAL A C 1
ATOM 2889 O O . VAL A 1 392 ? 5.841 17.607 -10.366 1.00 55.38 392 VAL A O 1
ATOM 2892 N N . ILE A 1 393 ? 7.286 18.467 -11.862 1.00 56.16 393 ILE A N 1
ATOM 2893 C CA . ILE A 1 393 ? 7.465 17.220 -12.622 1.00 56.16 393 ILE A CA 1
ATOM 2894 C C . ILE A 1 393 ? 8.614 16.466 -11.967 1.00 56.16 393 ILE A C 1
ATOM 2896 O O . ILE A 1 393 ? 9.736 16.967 -12.007 1.00 56.16 393 ILE A O 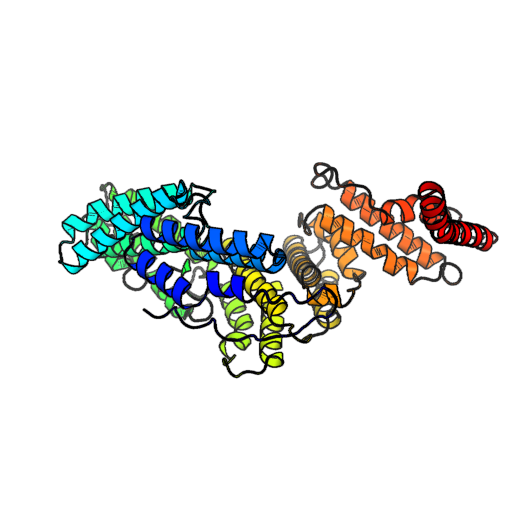1
ATOM 2900 N N . GLY A 1 394 ? 8.338 15.303 -11.378 1.00 60.28 394 GLY A N 1
ATOM 2901 C CA . GLY A 1 394 ? 9.352 14.434 -10.773 1.00 60.28 394 GLY A CA 1
ATOM 2902 C C . GLY A 1 394 ? 10.357 15.131 -9.841 1.00 60.28 394 GLY A C 1
ATOM 2903 O O . GLY A 1 394 ? 10.101 16.180 -9.251 1.00 60.28 394 GLY A O 1
ATOM 2904 N N . THR A 1 395 ? 11.526 14.519 -9.680 1.00 65.94 395 THR A N 1
ATOM 2905 C CA . THR A 1 395 ? 12.681 15.143 -9.021 1.00 65.94 395 THR A CA 1
ATOM 2906 C C . THR A 1 395 ? 13.403 16.093 -9.982 1.00 65.94 395 THR A C 1
ATOM 2908 O O . THR A 1 395 ? 13.224 16.031 -11.200 1.00 65.94 395 THR A O 1
ATOM 2911 N N . CYS A 1 396 ? 14.304 16.941 -9.481 1.00 71.88 396 CYS A N 1
ATOM 2912 C CA . CYS A 1 396 ? 15.137 17.778 -10.351 1.00 71.88 396 CYS A CA 1
ATOM 2913 C C . CYS A 1 396 ? 15.993 16.970 -11.339 1.00 71.88 396 CYS A C 1
ATOM 2915 O O . CYS A 1 396 ? 16.268 17.445 -12.441 1.00 71.88 396 CYS A O 1
ATOM 2917 N N . MET A 1 397 ? 16.348 15.727 -10.993 1.00 73.44 397 MET A N 1
ATOM 2918 C CA . MET A 1 397 ? 16.974 14.801 -11.938 1.00 73.44 397 MET A CA 1
ATOM 2919 C C . MET A 1 397 ? 16.029 14.390 -13.070 1.00 73.44 397 MET A C 1
ATOM 2921 O O . MET A 1 397 ? 16.474 14.296 -14.208 1.00 73.44 397 MET A O 1
ATOM 2925 N N . ASP A 1 398 ? 14.744 14.172 -12.797 1.00 68.88 398 ASP A N 1
ATOM 2926 C CA . ASP A 1 398 ? 13.779 13.761 -13.825 1.00 68.88 398 ASP A CA 1
ATOM 2927 C C . ASP A 1 398 ? 13.504 14.895 -14.817 1.00 68.88 398 ASP A C 1
ATOM 2929 O O . ASP A 1 398 ? 13.445 14.667 -16.023 1.00 68.88 398 ASP A O 1
ATOM 2933 N N . ARG A 1 399 ? 13.468 16.143 -14.336 1.00 72.75 399 ARG A N 1
ATOM 2934 C CA . ARG A 1 399 ? 13.365 17.337 -15.195 1.00 72.75 399 ARG A CA 1
ATOM 2935 C C . ARG A 1 399 ? 14.603 17.523 -16.068 1.00 72.75 399 ARG A C 1
ATOM 2937 O O . ARG A 1 399 ? 14.483 17.884 -17.233 1.00 72.75 399 ARG A O 1
ATOM 2944 N N . ILE A 1 400 ? 15.789 17.248 -15.524 1.00 79.94 400 ILE A N 1
ATOM 2945 C CA . ILE A 1 400 ? 17.041 17.255 -16.292 1.00 79.94 400 ILE A CA 1
ATOM 2946 C C . ILE A 1 400 ? 17.046 16.142 -17.347 1.00 79.94 400 ILE A C 1
ATOM 2948 O O . ILE A 1 400 ? 17.453 16.408 -18.472 1.00 79.94 400 ILE A O 1
ATOM 2952 N N . LYS A 1 401 ? 16.525 14.946 -17.040 1.00 76.44 401 LYS A N 1
ATOM 2953 C CA . LYS A 1 401 ? 16.370 13.867 -18.032 1.00 76.44 401 LYS A CA 1
ATOM 2954 C C . LYS A 1 401 ? 15.452 14.270 -19.188 1.00 76.44 401 LYS A C 1
ATOM 2956 O O . LYS A 1 401 ? 15.807 14.037 -20.335 1.00 76.44 401 LYS A O 1
ATOM 2961 N N . VAL A 1 402 ? 14.337 14.959 -18.913 1.00 74.81 402 VAL A N 1
ATOM 2962 C CA . VAL A 1 402 ? 13.470 15.520 -19.974 1.00 74.81 402 VAL A CA 1
ATOM 2963 C C . VAL A 1 402 ? 14.267 16.448 -20.901 1.00 74.81 402 VAL A C 1
ATOM 2965 O O . VAL A 1 402 ? 14.068 16.438 -22.114 1.00 74.81 402 VAL A O 1
ATOM 2968 N N . CYS A 1 403 ? 15.176 17.255 -20.343 1.00 81.06 403 CYS A N 1
ATOM 2969 C CA . CYS A 1 403 ? 16.046 18.123 -21.134 1.00 81.06 403 CYS A CA 1
ATOM 2970 C C . CYS A 1 403 ? 17.158 17.351 -21.869 1.00 81.06 403 CYS A C 1
ATOM 2972 O O . CYS A 1 403 ? 17.554 17.770 -22.956 1.00 81.06 403 CYS A O 1
ATOM 2974 N N . ASP A 1 404 ? 17.656 16.240 -21.319 1.00 80.88 404 ASP A N 1
ATOM 2975 C CA . ASP A 1 404 ? 18.613 15.353 -21.997 1.00 80.88 404 ASP A CA 1
ATOM 2976 C C . ASP A 1 404 ? 18.014 14.739 -23.267 1.00 80.88 404 ASP A C 1
ATOM 2978 O O . ASP A 1 404 ? 18.681 14.680 -24.300 1.00 80.88 404 ASP A O 1
ATOM 2982 N N . ASP A 1 405 ? 16.724 14.404 -23.241 1.00 73.25 405 ASP A N 1
ATOM 2983 C CA . ASP A 1 405 ? 16.021 13.793 -24.374 1.00 73.25 405 ASP A CA 1
ATOM 2984 C C . ASP A 1 405 ? 15.930 14.719 -25.617 1.00 73.25 405 ASP A C 1
ATOM 2986 O O . ASP A 1 405 ? 15.664 14.249 -26.730 1.00 73.25 405 ASP A O 1
ATOM 2990 N N . PHE A 1 406 ? 16.255 16.021 -25.494 1.00 74.81 406 PHE A N 1
ATOM 2991 C CA . PHE A 1 406 ? 16.461 16.911 -26.652 1.00 74.81 406 PHE A CA 1
ATOM 2992 C C . PHE A 1 406 ? 17.587 16.452 -27.578 1.00 74.81 406 PHE A C 1
ATOM 2994 O O . PHE A 1 406 ? 17.600 16.867 -28.740 1.00 74.81 406 PHE A O 1
ATOM 3001 N N . GLU A 1 407 ? 18.525 15.631 -27.096 1.00 82.25 407 GLU A N 1
ATOM 3002 C CA . GLU A 1 407 ? 19.573 15.032 -27.923 1.00 82.25 407 GLU A CA 1
ATOM 3003 C C . GLU A 1 407 ? 18.983 14.364 -29.160 1.00 82.25 407 GLU A C 1
ATOM 3005 O O . GLU A 1 407 ? 19.406 14.634 -30.285 1.00 82.25 407 GLU A O 1
ATOM 3010 N N . HIS A 1 408 ? 17.938 13.564 -28.972 1.00 73.88 408 HIS A N 1
ATOM 3011 C CA . HIS A 1 408 ? 17.286 12.857 -30.064 1.00 73.88 408 HIS A CA 1
ATOM 3012 C C . HIS A 1 408 ? 16.571 13.809 -31.028 1.00 73.88 408 HIS A C 1
ATOM 3014 O O . HIS A 1 408 ? 16.689 13.656 -32.244 1.00 73.88 408 HIS A O 1
ATOM 3020 N N . ILE A 1 409 ? 15.883 14.830 -30.505 1.00 72.94 409 ILE A N 1
ATOM 3021 C CA . ILE A 1 409 ? 15.173 15.827 -31.322 1.00 72.94 409 ILE A CA 1
ATOM 3022 C C . ILE A 1 409 ? 16.164 16.610 -32.192 1.00 72.94 409 ILE A C 1
ATOM 3024 O O . ILE A 1 409 ? 15.933 16.803 -33.385 1.00 72.94 409 ILE A O 1
ATOM 3028 N N . ILE A 1 410 ? 17.283 17.042 -31.609 1.00 79.88 410 ILE A N 1
ATOM 3029 C CA . ILE A 1 410 ? 18.309 17.826 -32.303 1.00 79.88 410 ILE A CA 1
ATOM 3030 C C . ILE A 1 410 ? 19.056 16.960 -33.323 1.00 79.88 410 ILE A C 1
ATOM 3032 O O . ILE A 1 410 ? 19.260 17.405 -34.452 1.00 79.88 410 ILE A O 1
ATOM 3036 N N . ASN A 1 411 ? 19.398 15.716 -32.974 1.00 79.69 411 ASN A N 1
ATOM 3037 C CA . ASN A 1 411 ? 20.100 14.790 -33.870 1.00 79.69 411 ASN A CA 1
ATOM 3038 C C . ASN A 1 411 ? 19.257 14.362 -35.084 1.00 79.69 411 ASN A C 1
ATOM 3040 O O . ASN A 1 411 ? 19.818 14.000 -36.118 1.00 79.69 411 ASN A O 1
ATOM 3044 N N . ASN A 1 412 ? 17.926 14.442 -34.993 1.00 75.75 412 ASN A N 1
ATOM 3045 C CA . ASN A 1 412 ? 17.020 14.160 -36.109 1.00 75.75 412 ASN A CA 1
ATOM 3046 C C . ASN A 1 412 ? 16.889 15.324 -37.106 1.00 75.75 412 ASN A C 1
ATOM 3048 O O . ASN A 1 412 ? 16.322 15.144 -38.186 1.00 75.75 412 ASN A O 1
ATOM 3052 N N . ILE A 1 413 ? 17.419 16.509 -36.786 1.00 78.81 413 ILE A N 1
ATOM 3053 C CA . ILE A 1 413 ? 17.441 17.649 -37.703 1.00 78.81 413 ILE A CA 1
ATOM 3054 C C . ILE A 1 413 ? 18.795 17.696 -38.394 1.00 78.81 413 ILE A C 1
ATOM 3056 O O . ILE A 1 413 ? 19.841 17.868 -37.771 1.00 78.81 413 ILE A O 1
ATOM 3060 N N . ASN A 1 414 ? 18.783 17.599 -39.720 1.00 80.69 414 ASN A N 1
ATOM 3061 C CA . ASN A 1 414 ? 20.004 17.739 -40.492 1.00 80.69 414 ASN A CA 1
ATOM 3062 C C . ASN A 1 414 ? 20.457 19.208 -40.487 1.00 80.69 414 ASN A C 1
ATOM 3064 O O . ASN A 1 414 ? 19.941 20.038 -41.235 1.00 80.69 414 ASN A O 1
ATOM 3068 N N . ALA A 1 415 ? 21.467 19.502 -39.666 1.00 80.12 415 ALA A N 1
ATOM 3069 C CA . ALA A 1 415 ? 22.052 20.833 -39.505 1.00 80.12 415 ALA A CA 1
ATOM 3070 C C . ALA A 1 415 ? 22.558 21.460 -40.818 1.00 80.12 415 ALA A C 1
ATOM 3072 O O . ALA A 1 415 ? 22.693 22.677 -40.903 1.00 80.12 415 ALA A O 1
ATOM 3073 N N . THR A 1 416 ? 22.834 20.648 -41.845 1.00 77.25 416 THR A N 1
ATOM 3074 C CA . THR A 1 416 ? 23.303 21.124 -43.155 1.00 77.25 416 THR A CA 1
ATOM 3075 C C . THR A 1 416 ? 22.144 21.587 -44.031 1.00 77.25 416 THR A C 1
ATOM 3077 O O . THR A 1 416 ? 22.263 22.596 -44.723 1.00 77.25 416 THR A O 1
ATOM 3080 N N . THR A 1 417 ? 21.028 20.855 -44.017 1.00 80.81 417 THR A N 1
ATOM 3081 C CA . THR A 1 417 ? 19.872 21.137 -44.881 1.00 80.81 417 THR A CA 1
ATOM 3082 C C . THR A 1 417 ? 18.835 22.036 -44.217 1.00 80.81 417 THR A C 1
ATOM 3084 O O . THR A 1 417 ? 18.114 22.730 -44.925 1.00 80.81 417 THR A O 1
ATOM 3087 N N . ASP A 1 418 ? 18.767 22.051 -42.883 1.00 83.19 418 ASP A N 1
ATOM 3088 C CA . ASP A 1 418 ? 17.871 22.916 -42.107 1.00 83.19 418 ASP A CA 1
ATOM 3089 C C . ASP A 1 418 ? 18.575 23.512 -40.865 1.00 83.19 418 ASP A C 1
ATOM 3091 O O . ASP A 1 418 ? 18.292 23.157 -39.714 1.00 83.19 418 ASP A O 1
ATOM 3095 N N . PRO A 1 419 ? 19.533 24.432 -41.076 1.00 80.69 419 PRO A N 1
ATOM 3096 C CA . PRO A 1 419 ? 20.296 25.054 -39.992 1.00 80.69 419 PRO A CA 1
ATOM 3097 C C . PRO A 1 419 ? 19.437 25.915 -39.063 1.00 80.69 419 PRO A C 1
ATOM 3099 O O . PRO A 1 419 ? 19.747 26.060 -37.882 1.00 80.69 419 PRO A O 1
ATOM 3102 N N . VAL A 1 420 ? 18.358 26.509 -39.582 1.00 81.31 420 VAL A N 1
ATOM 3103 C CA . VAL A 1 420 ? 17.487 27.391 -38.799 1.00 81.31 420 VAL A CA 1
ATOM 3104 C C . VAL A 1 420 ? 16.676 26.567 -37.805 1.00 81.31 420 VAL A C 1
ATOM 3106 O O . VAL A 1 420 ? 16.650 26.914 -36.621 1.00 81.31 420 VAL A O 1
ATOM 3109 N N . ALA A 1 421 ? 16.065 25.458 -38.241 1.00 76.56 421 ALA A N 1
ATOM 3110 C CA . ALA A 1 421 ? 15.375 24.556 -37.325 1.00 76.56 421 ALA A CA 1
ATOM 3111 C C . ALA A 1 421 ? 16.347 23.940 -36.312 1.00 76.56 421 ALA A C 1
ATOM 3113 O O . ALA A 1 421 ? 16.055 23.946 -35.114 1.00 76.56 421 ALA A O 1
ATOM 3114 N N . PHE A 1 422 ? 17.530 23.506 -36.762 1.00 82.56 422 PHE A N 1
ATOM 3115 C CA . PHE A 1 422 ? 18.568 22.948 -35.891 1.00 82.56 422 PHE A CA 1
ATOM 3116 C C . PHE A 1 422 ? 18.954 23.919 -34.767 1.00 82.56 422 PHE A C 1
ATOM 3118 O O . PHE A 1 422 ? 18.965 23.559 -33.586 1.00 82.56 422 PHE A O 1
ATOM 3125 N N . CYS A 1 423 ? 19.194 25.186 -35.106 1.00 84.56 423 CYS A N 1
ATOM 3126 C CA . CYS A 1 423 ? 19.577 26.197 -34.128 1.00 84.56 423 CYS A CA 1
ATOM 3127 C C . CYS A 1 423 ? 18.435 26.648 -33.222 1.00 84.56 423 CYS A C 1
ATOM 3129 O O . CYS A 1 423 ? 18.659 26.925 -32.040 1.00 84.56 423 CYS A O 1
ATOM 3131 N N . ASN A 1 424 ? 17.201 26.663 -33.725 1.00 80.88 424 ASN A N 1
ATOM 3132 C CA . ASN A 1 424 ? 16.031 26.899 -32.890 1.00 80.88 424 ASN A CA 1
ATOM 3133 C C . ASN A 1 424 ? 15.859 25.795 -31.840 1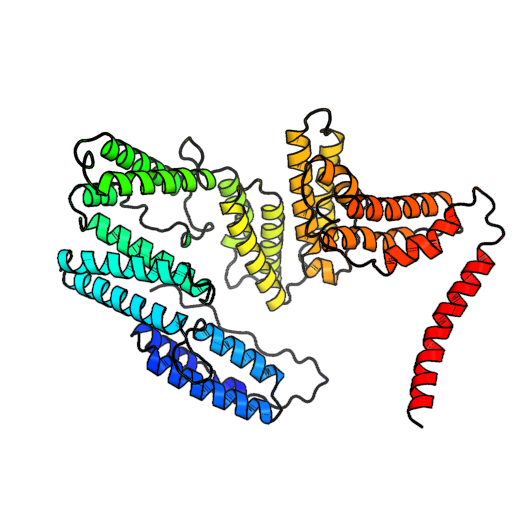.00 80.88 424 ASN A C 1
ATOM 3135 O O . ASN A 1 424 ? 15.674 26.121 -30.668 1.00 80.88 424 ASN A O 1
ATOM 3139 N N . ARG A 1 425 ? 15.998 24.517 -32.218 1.00 79.38 425 ARG A N 1
ATOM 3140 C CA . ARG A 1 425 ? 15.917 23.394 -31.268 1.00 79.38 425 ARG A CA 1
ATOM 3141 C C . ARG A 1 425 ? 17.082 23.355 -30.295 1.00 79.38 425 ARG A C 1
ATOM 3143 O O . ARG A 1 425 ? 16.863 23.162 -29.106 1.00 79.38 425 ARG A O 1
ATOM 3150 N N . THR A 1 426 ? 18.295 23.633 -30.766 1.00 82.44 426 THR A N 1
ATOM 3151 C CA . THR A 1 426 ? 19.477 23.760 -29.900 1.00 82.44 426 THR A CA 1
ATOM 3152 C C . THR A 1 426 ? 19.248 24.806 -28.806 1.00 82.44 426 THR A C 1
ATOM 3154 O O . THR A 1 426 ? 19.491 24.550 -27.630 1.00 82.44 426 THR A O 1
ATOM 3157 N N . ARG A 1 427 ? 18.714 25.979 -29.168 1.00 84.44 427 ARG A N 1
ATOM 3158 C CA . ARG A 1 427 ? 18.378 27.035 -28.205 1.00 84.44 427 ARG A CA 1
ATOM 3159 C C . ARG A 1 427 ? 17.261 26.624 -27.241 1.00 84.44 427 ARG A C 1
ATOM 3161 O O . ARG A 1 427 ? 17.347 26.956 -26.065 1.00 84.44 427 ARG A O 1
ATOM 3168 N N . GLN A 1 428 ? 16.246 25.900 -27.712 1.00 77.81 428 GLN A N 1
ATOM 3169 C CA . GLN A 1 428 ? 15.191 25.359 -26.846 1.00 77.81 428 GLN A CA 1
ATOM 3170 C C . GLN A 1 428 ? 15.746 24.355 -25.825 1.00 77.81 428 GLN A C 1
ATOM 3172 O O . GLN A 1 428 ? 15.425 24.472 -24.646 1.00 77.81 428 GLN A O 1
ATOM 3177 N N . GLY A 1 429 ? 16.628 23.440 -26.239 1.00 80.06 429 GLY A N 1
ATOM 3178 C CA . GLY A 1 429 ? 17.278 22.492 -25.328 1.00 80.06 429 GLY A CA 1
ATOM 3179 C C . GLY A 1 429 ? 18.121 23.188 -24.255 1.00 80.06 429 GLY A C 1
ATOM 3180 O O . GLY A 1 429 ? 18.042 22.841 -23.082 1.00 80.06 429 GLY A O 1
ATOM 3181 N N . ILE A 1 430 ? 18.864 24.238 -24.622 1.00 84.94 430 ILE A N 1
ATOM 3182 C CA . ILE A 1 430 ? 19.624 25.057 -23.659 1.00 84.94 430 ILE A CA 1
ATOM 3183 C C . ILE A 1 430 ? 18.689 25.764 -22.672 1.00 84.94 430 ILE A C 1
ATOM 3185 O O . ILE A 1 430 ? 18.916 25.694 -21.465 1.00 84.94 430 ILE A O 1
ATOM 3189 N N . ASN A 1 431 ? 17.621 26.390 -23.175 1.00 82.50 431 ASN A N 1
ATOM 3190 C CA . ASN A 1 431 ? 16.627 27.043 -22.327 1.00 82.50 431 ASN A CA 1
ATOM 3191 C C . ASN A 1 431 ? 15.953 26.052 -21.367 1.00 82.50 431 ASN A C 1
ATOM 3193 O O . ASN A 1 431 ? 15.679 26.425 -20.235 1.00 82.50 431 ASN A O 1
ATOM 3197 N N . CYS A 1 432 ? 15.726 24.798 -21.777 1.00 81.62 432 CYS A N 1
ATOM 3198 C CA . CYS A 1 432 ? 15.209 23.748 -20.894 1.00 81.62 432 CYS A CA 1
ATOM 3199 C C . CYS A 1 432 ? 16.108 23.585 -19.659 1.00 81.62 432 CYS A C 1
ATOM 3201 O O . CYS A 1 432 ? 15.641 23.733 -18.529 1.00 81.62 432 CYS A O 1
ATOM 3203 N N . PHE A 1 433 ? 17.414 23.372 -19.867 1.00 85.69 433 PHE A N 1
ATOM 3204 C CA . PHE A 1 433 ? 18.374 23.247 -18.766 1.00 85.69 433 PHE A CA 1
ATOM 3205 C C . PHE A 1 433 ? 18.469 24.521 -17.920 1.00 85.69 433 PHE A C 1
ATOM 3207 O O . PHE A 1 433 ? 18.528 24.431 -16.695 1.00 85.69 433 PHE A O 1
ATOM 3214 N N . ASP A 1 434 ? 18.474 25.703 -18.544 1.00 85.62 434 ASP A N 1
ATOM 3215 C CA . ASP A 1 434 ? 18.538 26.982 -17.827 1.00 85.62 434 ASP A CA 1
ATOM 3216 C C . ASP A 1 434 ? 17.312 27.187 -16.927 1.00 85.62 434 ASP A C 1
ATOM 3218 O O . ASP A 1 434 ? 17.458 27.517 -15.748 1.00 85.62 434 ASP A O 1
ATOM 3222 N N . THR A 1 435 ? 16.107 26.927 -17.437 1.00 80.38 435 THR A N 1
ATOM 3223 C CA . THR A 1 435 ? 14.861 27.016 -16.664 1.00 80.38 435 THR A CA 1
ATOM 3224 C C . THR A 1 435 ? 14.861 26.032 -15.496 1.00 80.38 435 THR A C 1
ATOM 3226 O O . THR A 1 435 ? 14.564 26.423 -14.370 1.00 80.38 435 THR A O 1
ATOM 3229 N N . VAL A 1 436 ? 15.252 24.771 -15.716 1.00 79.50 436 VAL A N 1
ATOM 3230 C CA . VAL A 1 436 ? 15.309 23.775 -14.631 1.00 79.50 436 VAL A CA 1
ATOM 3231 C C . VAL A 1 436 ? 16.350 24.157 -13.577 1.00 79.50 436 VAL A C 1
ATOM 3233 O O . VAL A 1 436 ? 16.081 24.032 -12.387 1.00 79.50 436 VAL A O 1
ATOM 3236 N N . ARG A 1 437 ? 17.525 24.665 -13.972 1.00 83.00 437 ARG A N 1
ATOM 3237 C CA . ARG A 1 437 ? 18.585 25.056 -13.025 1.00 83.00 437 ARG A CA 1
ATOM 3238 C C . ARG A 1 437 ? 18.289 26.344 -12.261 1.00 83.00 437 ARG A C 1
ATOM 3240 O O . ARG A 1 437 ? 18.812 26.516 -11.163 1.00 83.00 437 ARG A O 1
ATOM 3247 N N . THR A 1 438 ? 17.499 27.248 -12.833 1.00 80.88 438 THR A N 1
ATOM 3248 C CA . THR A 1 438 ? 17.102 28.506 -12.179 1.00 80.88 438 THR A CA 1
ATOM 3249 C C . THR A 1 438 ? 15.863 28.356 -11.299 1.00 80.88 438 THR A C 1
ATOM 3251 O O . THR A 1 438 ? 15.559 29.263 -10.526 1.00 80.88 438 THR A O 1
ATOM 3254 N N . ASP A 1 439 ? 15.180 27.208 -11.351 1.00 76.12 439 ASP A N 1
ATOM 3255 C CA . ASP A 1 439 ? 14.121 26.863 -10.408 1.00 76.12 439 ASP A CA 1
ATOM 3256 C C . ASP A 1 439 ? 14.699 26.731 -8.987 1.00 76.12 439 ASP A C 1
ATOM 3258 O O . ASP A 1 439 ? 15.645 25.970 -8.745 1.00 76.12 439 ASP A O 1
ATOM 3262 N N . ASN A 1 440 ? 14.118 27.469 -8.036 1.00 71.00 440 ASN A N 1
ATOM 3263 C CA . ASN A 1 440 ? 14.537 27.492 -6.631 1.00 71.00 440 ASN A CA 1
ATOM 3264 C C . ASN A 1 440 ? 14.518 26.099 -5.983 1.00 71.00 440 ASN A C 1
ATOM 3266 O O . ASN A 1 440 ? 15.326 25.825 -5.096 1.00 71.00 440 ASN A O 1
ATOM 3270 N N . ASN A 1 441 ? 13.620 25.218 -6.433 1.00 66.56 441 ASN A N 1
ATOM 3271 C CA . ASN A 1 441 ? 13.535 23.852 -5.925 1.00 66.56 441 ASN A CA 1
ATOM 3272 C C . ASN A 1 441 ? 14.714 22.990 -6.409 1.00 66.56 441 ASN A C 1
ATOM 3274 O O . ASN A 1 441 ? 15.122 22.073 -5.709 1.00 66.56 441 ASN A O 1
ATOM 3278 N N . CYS A 1 442 ? 15.316 23.313 -7.560 1.00 70.19 442 CYS A N 1
ATOM 3279 C CA . CYS A 1 442 ? 16.416 22.542 -8.150 1.00 70.19 442 CYS A CA 1
ATOM 3280 C C . CYS A 1 442 ? 17.809 23.111 -7.896 1.00 70.19 442 CYS A C 1
ATOM 3282 O O . CYS A 1 442 ? 18.808 22.407 -8.061 1.00 70.19 442 CYS A O 1
ATOM 3284 N N . THR A 1 443 ? 17.900 24.355 -7.435 1.00 66.56 443 THR A N 1
ATOM 3285 C CA . THR A 1 443 ? 19.176 24.955 -7.022 1.00 66.56 443 THR A CA 1
ATOM 3286 C C . THR A 1 443 ? 19.719 24.329 -5.732 1.00 66.56 443 THR A C 1
ATOM 3288 O O . THR A 1 443 ? 20.933 24.322 -5.522 1.00 66.56 443 THR A O 1
ATOM 3291 N N . GLN A 1 444 ? 18.848 23.773 -4.880 1.00 62.62 444 GLN A N 1
ATOM 3292 C CA . GLN A 1 444 ? 19.234 23.145 -3.609 1.00 62.62 444 GLN A CA 1
ATOM 3293 C C . GLN A 1 444 ? 19.801 21.726 -3.784 1.00 62.62 444 GLN A C 1
ATOM 3295 O O . GLN A 1 444 ? 20.732 21.352 -3.069 1.00 62.62 444 GLN A O 1
ATOM 3300 N N . ASP A 1 445 ? 19.328 20.985 -4.789 1.00 63.22 445 ASP A N 1
ATOM 3301 C CA . ASP A 1 445 ? 19.641 19.563 -4.996 1.00 63.22 445 ASP A CA 1
ATOM 3302 C C . ASP A 1 445 ? 21.022 19.292 -5.628 1.00 63.22 445 ASP A C 1
ATOM 3304 O O . ASP A 1 445 ? 21.426 18.138 -5.768 1.00 63.22 445 ASP A O 1
ATOM 3308 N N . LYS A 1 446 ? 21.779 20.337 -6.006 1.00 65.62 446 LYS A N 1
ATOM 3309 C CA . LYS A 1 446 ? 23.133 20.248 -6.606 1.00 65.62 446 LYS A CA 1
ATOM 3310 C C . LYS A 1 446 ? 23.259 19.180 -7.708 1.00 65.62 446 LYS A C 1
ATOM 3312 O O . LYS A 1 446 ? 24.254 18.453 -7.770 1.00 65.62 446 LYS A O 1
ATOM 3317 N N . VAL A 1 447 ? 22.268 19.088 -8.595 1.00 72.25 447 VAL A N 1
ATOM 3318 C CA . VAL A 1 447 ? 22.258 18.067 -9.650 1.00 72.25 447 VAL A CA 1
ATOM 3319 C C . VAL A 1 447 ? 23.436 18.265 -10.614 1.00 72.25 447 VAL A C 1
ATOM 3321 O O . VAL A 1 447 ? 23.694 19.377 -11.100 1.00 72.25 447 VAL A O 1
ATOM 3324 N N . GLN A 1 448 ? 24.170 17.177 -10.874 1.00 80.44 448 GLN A N 1
ATOM 3325 C CA . GLN A 1 448 ? 25.345 17.185 -11.747 1.00 80.44 448 GLN A CA 1
ATOM 3326 C C . GLN A 1 448 ? 24.981 17.600 -13.179 1.00 80.44 448 GLN A C 1
ATOM 3328 O O . GLN A 1 448 ? 23.871 17.370 -13.652 1.00 80.44 448 GLN A O 1
ATOM 3333 N N . VAL A 1 449 ? 25.924 18.248 -13.867 1.00 80.81 449 VAL A N 1
ATOM 3334 C CA . VAL A 1 449 ? 25.800 18.575 -15.295 1.00 80.81 449 VAL A CA 1
ATOM 3335 C C . VAL A 1 449 ? 25.875 17.285 -16.095 1.00 80.81 449 VAL A C 1
ATOM 3337 O O . VAL A 1 449 ? 26.808 16.500 -15.927 1.00 80.81 449 VAL A O 1
ATOM 3340 N N . THR A 1 450 ? 24.892 17.063 -16.957 1.00 85.38 450 THR A N 1
ATOM 3341 C CA . THR A 1 450 ? 24.832 15.853 -17.773 1.00 85.38 450 THR A CA 1
ATOM 3342 C C . THR A 1 450 ? 25.807 15.951 -18.944 1.00 85.38 450 THR A C 1
ATOM 3344 O O . THR A 1 450 ? 26.303 17.025 -19.323 1.00 85.38 450 THR A O 1
ATOM 3347 N N . LYS A 1 451 ? 26.109 14.799 -19.548 1.00 86.62 451 LYS A N 1
ATOM 3348 C CA . LYS A 1 451 ? 26.959 14.745 -20.740 1.00 86.62 451 LYS A CA 1
ATOM 3349 C C . LYS A 1 451 ? 26.328 15.521 -21.899 1.00 86.62 451 LYS A C 1
ATOM 3351 O O . LYS A 1 451 ? 27.045 16.227 -22.614 1.00 86.62 451 LYS A O 1
ATOM 3356 N N . TRP A 1 452 ? 25.010 15.415 -22.069 1.00 87.25 452 TRP A N 1
ATOM 3357 C CA . TRP A 1 452 ? 24.305 16.136 -23.118 1.00 87.25 452 TRP A CA 1
ATOM 3358 C C . TRP A 1 452 ? 24.271 17.639 -22.855 1.00 87.25 452 TRP A C 1
ATOM 3360 O O . TRP A 1 452 ? 24.628 18.394 -23.753 1.00 87.25 452 TRP A O 1
ATOM 3370 N N . GLU A 1 453 ? 23.985 18.090 -21.629 1.00 87.88 453 GLU A N 1
ATOM 3371 C CA . GLU A 1 453 ? 24.035 19.518 -21.283 1.00 87.88 453 GLU A CA 1
ATOM 3372 C C . GLU A 1 453 ? 25.409 20.133 -21.610 1.00 87.88 453 GLU A C 1
ATOM 3374 O O . GLU A 1 453 ? 25.516 21.225 -22.176 1.00 87.88 453 GLU A O 1
ATOM 3379 N N . THR A 1 454 ? 26.484 19.399 -21.319 1.00 87.50 454 THR A N 1
ATOM 3380 C CA . THR A 1 454 ? 27.848 19.814 -21.672 1.00 87.50 454 THR A CA 1
ATOM 3381 C C . THR A 1 454 ? 28.039 19.872 -23.192 1.00 87.50 454 THR A C 1
ATOM 3383 O O . THR A 1 454 ? 28.598 20.836 -23.716 1.00 87.50 454 THR A O 1
ATOM 3386 N N . THR A 1 455 ? 27.556 18.857 -23.910 1.00 85.25 455 THR A N 1
ATOM 3387 C CA . THR A 1 455 ? 27.667 18.735 -25.372 1.00 85.25 455 THR A CA 1
ATOM 3388 C C . THR A 1 455 ? 26.898 19.847 -26.082 1.00 85.25 455 THR A C 1
ATOM 3390 O O . THR A 1 455 ? 27.465 20.564 -26.911 1.00 85.25 455 THR A O 1
ATOM 3393 N N . ILE A 1 456 ? 25.633 20.059 -25.720 1.00 85.31 456 ILE A N 1
ATOM 3394 C CA . ILE A 1 456 ? 24.780 21.059 -26.352 1.00 85.31 456 ILE A CA 1
ATOM 3395 C C . ILE A 1 456 ? 25.312 22.472 -26.109 1.00 85.31 456 ILE A C 1
ATOM 3397 O O . ILE A 1 456 ? 25.332 23.268 -27.041 1.00 85.31 456 ILE A O 1
ATOM 3401 N N . ARG A 1 457 ? 25.827 22.787 -24.912 1.00 88.50 457 ARG A N 1
ATOM 3402 C CA . ARG A 1 457 ? 26.355 24.126 -24.597 1.00 88.50 457 ARG A CA 1
ATOM 3403 C C . ARG A 1 457 ? 27.728 24.400 -25.205 1.00 88.50 457 ARG A C 1
ATOM 3405 O O . ARG A 1 457 ? 27.952 25.504 -25.699 1.00 88.50 457 ARG A O 1
ATOM 3412 N N . ASN A 1 458 ? 28.637 23.425 -25.168 1.00 84.31 458 ASN A N 1
ATOM 3413 C CA . ASN A 1 458 ? 30.042 23.652 -25.524 1.00 84.31 458 ASN A CA 1
ATOM 3414 C C . ASN A 1 458 ? 30.378 23.286 -26.969 1.00 84.31 458 ASN A C 1
ATOM 3416 O O . ASN A 1 458 ? 31.326 23.839 -27.519 1.00 84.31 458 ASN A O 1
ATOM 3420 N N . LEU A 1 459 ? 29.629 22.368 -27.582 1.00 78.12 459 LEU A N 1
ATOM 3421 C CA . LEU A 1 459 ? 29.919 21.869 -28.927 1.00 78.12 459 LEU A CA 1
ATOM 3422 C C . LEU A 1 459 ? 28.865 22.323 -29.937 1.00 78.12 459 LEU A C 1
ATOM 3424 O O . LEU A 1 459 ? 29.223 22.789 -31.016 1.00 78.12 459 LEU A O 1
ATOM 3428 N N . ILE A 1 460 ? 27.581 22.260 -29.577 1.00 78.31 460 ILE A N 1
ATOM 3429 C CA . ILE A 1 460 ? 26.484 22.507 -30.526 1.00 78.31 460 ILE A CA 1
ATOM 3430 C C . ILE A 1 460 ? 26.064 23.984 -30.559 1.00 78.31 460 ILE A C 1
ATOM 3432 O O . ILE A 1 460 ? 25.998 24.586 -31.629 1.00 78.31 460 ILE A O 1
ATOM 3436 N N . ALA A 1 461 ? 25.844 24.618 -29.405 1.00 82.62 461 ALA A N 1
ATOM 3437 C CA . ALA A 1 461 ? 25.430 26.021 -29.312 1.00 82.62 461 ALA A CA 1
ATOM 3438 C C . ALA A 1 461 ? 26.354 27.000 -30.059 1.00 82.62 461 ALA A C 1
ATOM 3440 O O . ALA A 1 461 ? 25.837 27.928 -30.692 1.00 82.62 461 ALA A O 1
ATOM 3441 N N . PRO A 1 462 ? 27.696 26.840 -30.036 1.00 84.44 462 PRO A N 1
ATOM 3442 C CA . PRO A 1 462 ? 28.591 27.710 -30.794 1.00 84.44 462 PRO A CA 1
ATOM 3443 C C . PRO A 1 462 ? 28.333 27.676 -32.304 1.00 84.44 462 PRO A C 1
ATOM 3445 O O . PRO A 1 462 ? 28.480 28.710 -32.954 1.00 84.44 462 PRO A O 1
ATOM 3448 N N . MET A 1 463 ? 27.867 26.546 -32.854 1.00 78.81 463 MET A N 1
ATOM 3449 C CA . MET A 1 463 ? 27.512 26.416 -34.276 1.00 78.81 463 MET A CA 1
ATOM 3450 C C . MET A 1 463 ? 26.324 27.311 -34.665 1.00 78.81 463 MET A C 1
ATOM 3452 O O . MET A 1 463 ? 26.162 27.650 -35.832 1.00 78.81 463 MET A O 1
ATOM 3456 N N . CYS A 1 464 ? 25.531 27.739 -33.681 1.00 82.31 464 CYS A N 1
ATOM 3457 C CA . CYS A 1 464 ? 24.309 28.518 -33.860 1.00 82.31 464 CYS A CA 1
ATOM 3458 C C . CYS A 1 464 ? 24.436 30.003 -33.506 1.00 82.31 464 CYS A C 1
ATOM 3460 O O . CYS A 1 464 ? 23.481 30.759 -33.686 1.00 82.31 464 CYS A O 1
ATOM 3462 N N . LYS A 1 465 ? 25.601 30.447 -33.014 1.00 74.56 465 LYS A N 1
ATOM 3463 C CA . LYS A 1 465 ? 25.859 31.858 -32.673 1.00 74.56 465 LYS A CA 1
ATOM 3464 C C . LYS A 1 465 ? 26.326 32.704 -33.866 1.00 74.56 465 LYS A C 1
ATOM 3466 O O . LYS A 1 465 ? 26.287 33.928 -33.784 1.00 74.56 465 LYS A O 1
ATOM 3471 N N . GLY A 1 466 ? 26.738 32.079 -34.971 1.00 59.47 466 GLY A N 1
ATOM 3472 C CA . GLY A 1 466 ? 27.137 32.762 -36.204 1.00 59.47 466 GLY A CA 1
ATOM 3473 C C . GLY A 1 466 ? 25.983 32.826 -37.198 1.00 59.47 466 GLY A C 1
ATOM 3474 O O . GLY A 1 466 ? 25.737 31.863 -37.918 1.00 5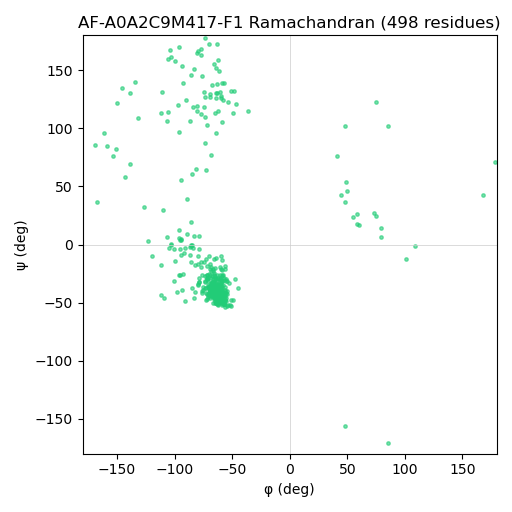9.47 466 GLY A O 1
ATOM 3475 N N . GLY A 1 467 ? 25.260 33.946 -37.238 1.00 49.50 467 GLY A N 1
ATOM 3476 C CA . GLY A 1 467 ? 24.208 34.164 -38.230 1.00 49.50 467 GLY A CA 1
ATOM 3477 C C . GLY A 1 467 ? 24.726 33.950 -39.658 1.00 49.50 467 GLY A C 1
ATOM 3478 O O . GLY A 1 467 ? 25.683 34.595 -40.069 1.00 49.50 467 GLY A O 1
ATOM 3479 N N . ALA A 1 468 ? 24.085 33.032 -40.387 1.00 45.09 468 ALA A N 1
ATOM 3480 C CA . ALA A 1 468 ? 24.132 32.872 -41.841 1.00 45.09 468 ALA A CA 1
ATOM 3481 C C . ALA A 1 468 ? 25.513 33.053 -42.510 1.00 45.09 468 ALA A C 1
ATOM 3483 O O . ALA A 1 468 ? 25.758 34.048 -43.177 1.00 45.09 468 ALA A O 1
ATOM 3484 N N . THR A 1 469 ? 26.398 32.060 -42.399 1.00 44.28 469 THR A N 1
ATOM 3485 C CA . THR A 1 469 ? 27.281 31.607 -43.501 1.00 44.28 469 THR A CA 1
ATOM 3486 C C . THR A 1 469 ? 27.950 30.290 -43.090 1.00 44.28 469 THR A C 1
ATOM 3488 O O . THR A 1 469 ? 29.064 30.247 -42.572 1.00 44.28 469 THR A O 1
ATOM 3491 N N . MET A 1 470 ? 27.257 29.169 -43.319 1.00 46.56 470 MET A N 1
ATOM 3492 C CA . MET A 1 470 ? 27.795 27.815 -43.125 1.00 46.56 470 MET A CA 1
ATOM 3493 C C . MET A 1 470 ? 28.807 27.442 -44.221 1.00 46.56 470 MET A C 1
ATOM 3495 O O . MET A 1 470 ? 28.579 26.523 -44.998 1.00 46.56 470 MET A O 1
ATOM 3499 N N . VAL A 1 471 ? 29.939 28.142 -44.304 1.00 45.00 471 VAL A N 1
ATOM 3500 C CA . VAL A 1 471 ? 31.031 27.755 -45.220 1.00 45.00 471 VAL A CA 1
ATOM 3501 C C . VAL A 1 471 ? 32.083 26.890 -44.506 1.00 45.00 471 VAL A C 1
ATOM 3503 O O . VAL A 1 471 ? 32.959 26.337 -45.155 1.00 45.00 471 VAL A O 1
ATOM 3506 N N . HIS A 1 472 ? 32.030 26.733 -43.176 1.00 46.00 472 HIS A N 1
ATOM 3507 C CA . HIS A 1 472 ? 33.085 26.036 -42.407 1.00 46.00 472 HIS A CA 1
ATOM 3508 C C . HIS A 1 472 ? 32.604 24.841 -41.557 1.00 46.00 472 HIS A C 1
ATOM 3510 O O . HIS A 1 472 ? 33.409 24.191 -40.892 1.00 46.00 472 HIS A O 1
ATOM 3516 N N . VAL A 1 473 ? 31.315 24.486 -41.622 1.00 48.84 473 VAL A N 1
ATOM 3517 C CA . VAL A 1 473 ? 30.735 23.336 -40.897 1.00 48.84 473 VAL A CA 1
ATOM 3518 C C . VAL A 1 473 ? 31.371 21.975 -41.254 1.00 48.84 473 VAL A C 1
ATOM 3520 O O . VAL A 1 473 ? 31.557 21.178 -40.331 1.00 48.84 473 VAL A O 1
ATOM 3523 N N . PRO A 1 474 ? 31.807 21.691 -42.504 1.00 50.34 474 PRO A N 1
ATOM 3524 C CA . PRO A 1 474 ? 32.411 20.394 -42.817 1.00 50.34 474 PRO A CA 1
ATOM 3525 C C . PRO A 1 474 ? 33.707 20.133 -42.044 1.00 50.34 474 PRO A C 1
ATOM 3527 O O . PRO A 1 474 ? 33.989 18.987 -41.714 1.00 50.34 474 PRO A O 1
ATOM 3530 N N . LEU A 1 475 ? 34.481 21.178 -41.721 1.00 45.59 475 LEU A N 1
ATOM 3531 C CA . LEU A 1 475 ? 35.788 21.028 -41.077 1.00 45.59 475 LEU A CA 1
ATOM 3532 C C . LEU A 1 475 ? 35.660 20.668 -39.588 1.00 45.59 475 LEU A C 1
ATOM 3534 O O . LEU A 1 475 ? 36.406 19.831 -39.091 1.00 45.59 475 LEU A O 1
ATOM 3538 N N . ILE A 1 476 ? 34.688 21.259 -38.885 1.00 54.06 476 ILE A N 1
ATOM 3539 C CA . ILE A 1 476 ? 34.460 21.000 -37.453 1.00 54.06 476 ILE A CA 1
ATOM 3540 C C . ILE A 1 476 ? 33.827 19.616 -37.248 1.00 54.06 476 ILE A C 1
ATOM 3542 O O . ILE A 1 476 ? 34.227 18.895 -36.336 1.00 54.06 476 ILE A O 1
ATOM 3546 N N . LEU A 1 477 ? 32.917 19.193 -38.136 1.00 50.41 477 LEU A N 1
ATOM 3547 C CA . LEU A 1 477 ? 32.353 17.836 -38.122 1.00 50.41 477 LEU A CA 1
ATOM 3548 C C . LEU A 1 477 ? 33.401 16.760 -38.456 1.00 50.41 477 LEU A C 1
ATOM 3550 O O . LEU A 1 477 ? 33.409 15.713 -37.813 1.00 50.41 477 LEU A O 1
ATOM 3554 N N . LEU A 1 478 ? 34.338 17.027 -39.378 1.00 46.75 478 LEU A N 1
ATOM 3555 C CA . LEU A 1 478 ? 35.461 16.117 -39.655 1.00 46.75 478 LEU A CA 1
ATOM 3556 C C . LEU A 1 478 ? 36.389 15.965 -38.443 1.00 46.75 478 LEU A C 1
ATOM 3558 O O . LEU A 1 478 ? 36.793 14.850 -38.119 1.00 46.75 478 LEU A O 1
ATOM 3562 N N . VAL A 1 479 ? 36.688 17.062 -37.740 1.00 52.34 479 VAL A N 1
ATOM 3563 C CA . VAL A 1 479 ? 37.524 17.036 -36.528 1.00 52.34 479 VAL A CA 1
ATOM 3564 C C . VAL A 1 479 ? 36.802 16.345 -35.364 1.00 52.34 479 VAL A C 1
ATOM 3566 O O . VAL A 1 479 ? 37.418 15.548 -34.660 1.00 52.34 479 VAL A O 1
ATOM 3569 N N . ALA A 1 480 ? 35.494 16.554 -35.191 1.00 53.06 480 ALA A N 1
ATOM 3570 C CA . ALA A 1 480 ? 34.708 15.875 -34.159 1.00 53.06 480 ALA A CA 1
ATOM 3571 C C . ALA A 1 480 ? 34.564 14.363 -34.427 1.00 53.06 480 ALA A C 1
ATOM 3573 O O . ALA A 1 480 ? 34.735 13.557 -33.512 1.00 53.06 480 ALA A O 1
ATOM 3574 N N . CYS A 1 481 ? 34.340 13.950 -35.682 1.00 49.00 481 CYS A N 1
ATOM 3575 C CA . CYS A 1 481 ? 34.336 12.534 -36.059 1.00 49.00 481 CYS A CA 1
ATOM 3576 C C . CYS A 1 481 ? 35.715 11.879 -35.895 1.00 49.00 481 CYS A C 1
ATOM 3578 O O . CYS A 1 481 ? 35.782 10.720 -35.482 1.00 49.00 481 CYS A O 1
ATOM 3580 N N . LEU A 1 482 ? 36.809 12.602 -36.166 1.00 46.16 482 LEU A N 1
ATOM 3581 C CA . LEU A 1 482 ? 38.175 12.125 -35.918 1.00 46.16 482 LEU A CA 1
ATOM 3582 C C . LEU A 1 482 ? 38.454 11.953 -34.417 1.00 46.16 482 LEU A C 1
ATOM 3584 O O . LEU A 1 482 ? 39.008 10.935 -34.018 1.00 46.16 482 LEU A O 1
ATOM 3588 N N . LEU A 1 483 ? 37.998 12.867 -33.559 1.00 51.06 483 LEU A N 1
ATOM 3589 C CA . LEU A 1 483 ? 38.205 12.755 -32.109 1.00 51.06 483 LEU A CA 1
ATOM 3590 C C . LEU A 1 483 ? 37.393 11.610 -31.473 1.00 51.06 483 LEU A C 1
ATOM 3592 O O . LEU A 1 483 ? 37.927 10.870 -30.650 1.00 51.06 483 LEU A O 1
ATOM 3596 N N . VAL A 1 484 ? 36.144 11.389 -31.901 1.00 52.69 484 VAL A N 1
ATOM 3597 C CA . VAL A 1 484 ? 35.305 10.277 -31.398 1.00 52.69 484 VAL A CA 1
ATOM 3598 C C . VAL A 1 484 ? 35.797 8.908 -31.892 1.00 52.69 484 VAL A C 1
ATOM 3600 O O . VAL A 1 484 ? 35.665 7.902 -31.191 1.00 52.69 484 VAL A O 1
ATOM 3603 N N . SER A 1 485 ? 36.390 8.844 -33.087 1.00 49.88 485 SER A N 1
ATOM 3604 C CA . SER A 1 485 ? 36.969 7.603 -33.620 1.00 49.88 485 SER A CA 1
ATOM 3605 C C . SER A 1 485 ? 38.340 7.277 -33.019 1.00 49.88 485 SER A C 1
ATOM 3607 O O . SER A 1 485 ? 38.652 6.097 -32.850 1.00 49.88 485 SER A O 1
ATOM 3609 N N . MET A 1 486 ? 39.120 8.282 -32.602 1.00 45.84 486 MET A N 1
ATOM 3610 C CA . MET A 1 486 ? 40.371 8.058 -31.870 1.00 45.84 486 MET A CA 1
ATOM 3611 C C . MET A 1 486 ? 40.143 7.465 -30.476 1.00 45.84 486 MET A C 1
ATOM 3613 O O . MET A 1 486 ? 40.922 6.607 -30.072 1.00 45.84 486 MET A O 1
ATOM 3617 N N . ASP A 1 487 ? 39.056 7.805 -29.779 1.00 47.69 487 ASP A N 1
ATOM 3618 C CA . ASP A 1 487 ? 38.764 7.237 -28.453 1.00 47.69 487 ASP A CA 1
ATOM 3619 C C . ASP A 1 487 ? 38.556 5.708 -28.526 1.00 47.69 487 ASP A C 1
ATOM 3621 O O . ASP A 1 487 ? 39.126 4.943 -27.753 1.00 47.69 487 ASP A O 1
ATOM 3625 N N . LYS A 1 488 ? 37.870 5.211 -29.566 1.00 50.00 488 LYS A N 1
ATOM 3626 C CA . LYS A 1 488 ? 37.679 3.760 -29.773 1.00 50.00 488 LYS A CA 1
ATOM 3627 C C . LYS A 1 488 ? 38.960 2.994 -30.126 1.00 50.00 488 LYS A C 1
ATOM 3629 O O . LYS A 1 488 ? 38.982 1.773 -29.981 1.00 50.00 488 LYS A O 1
ATOM 3634 N N . ILE A 1 489 ? 40.006 3.679 -30.588 1.00 51.47 489 ILE A N 1
ATOM 3635 C CA . ILE A 1 489 ? 41.287 3.070 -30.977 1.00 51.47 489 ILE A CA 1
ATOM 3636 C C . ILE A 1 489 ? 42.311 3.195 -29.842 1.00 51.47 489 ILE A C 1
ATOM 3638 O O . ILE A 1 489 ? 43.028 2.239 -29.549 1.00 51.47 489 ILE A O 1
ATOM 3642 N N . VAL A 1 490 ? 42.360 4.343 -29.166 1.00 49.41 490 VAL A N 1
ATOM 3643 C CA . VAL A 1 490 ? 43.373 4.664 -28.153 1.00 49.41 490 VAL A CA 1
ATOM 3644 C C . VAL A 1 490 ? 43.106 3.938 -26.833 1.00 49.41 490 VAL A C 1
ATOM 3646 O O . VAL A 1 490 ? 44.049 3.401 -26.251 1.00 49.41 490 VAL A O 1
ATOM 3649 N N . THR A 1 491 ? 41.852 3.817 -26.378 1.00 52.75 491 THR A N 1
ATOM 3650 C CA . THR A 1 491 ? 41.552 3.116 -25.114 1.00 52.75 491 THR A CA 1
ATOM 3651 C C . THR A 1 491 ? 41.957 1.629 -25.121 1.00 52.75 491 THR A C 1
ATOM 3653 O O . THR A 1 491 ? 42.587 1.196 -24.154 1.00 52.75 491 THR A O 1
ATOM 3656 N N . PRO A 1 492 ? 41.685 0.815 -26.167 1.00 49.50 492 PRO A N 1
ATOM 3657 C CA . PRO A 1 492 ? 42.148 -0.576 -26.199 1.00 49.50 492 PRO A CA 1
ATOM 3658 C C . PRO A 1 492 ? 43.666 -0.719 -26.410 1.00 49.50 492 PRO A C 1
ATOM 3660 O O . PRO A 1 492 ? 44.251 -1.679 -25.907 1.00 49.50 492 PRO A O 1
ATOM 3663 N N . LEU A 1 493 ? 44.322 0.227 -27.093 1.00 39.81 493 LEU A N 1
ATOM 3664 C CA . LEU A 1 493 ? 45.784 0.246 -27.251 1.00 39.81 493 LEU A CA 1
ATOM 3665 C C . LEU A 1 493 ? 46.498 0.566 -25.931 1.00 39.81 493 LEU A C 1
ATOM 3667 O O . LEU A 1 493 ? 47.456 -0.114 -25.574 1.00 39.81 493 LEU A O 1
ATOM 3671 N N . TRP A 1 494 ? 45.987 1.520 -25.151 1.00 39.38 494 TRP A N 1
ATOM 3672 C CA . TRP A 1 494 ? 46.542 1.864 -23.838 1.00 39.38 494 TRP A CA 1
ATOM 3673 C C . TRP A 1 494 ? 46.345 0.740 -22.807 1.00 39.38 494 TRP A C 1
ATOM 3675 O O . TRP A 1 494 ? 47.232 0.461 -22.000 1.00 39.38 494 TRP A O 1
ATOM 3685 N N . LYS A 1 495 ? 45.226 0.008 -22.900 1.00 48.66 495 LYS A N 1
ATOM 3686 C CA . LYS A 1 495 ? 44.958 -1.198 -22.094 1.00 48.66 495 LYS A CA 1
ATOM 3687 C C . LYS A 1 495 ? 45.893 -2.368 -22.426 1.00 48.66 495 LYS A C 1
ATOM 3689 O O . LYS A 1 495 ? 46.176 -3.172 -21.550 1.00 48.66 495 LYS A O 1
ATOM 3694 N N . ARG A 1 496 ? 46.382 -2.460 -23.670 1.00 51.34 496 ARG A N 1
ATOM 3695 C CA . ARG A 1 496 ? 47.394 -3.456 -24.071 1.00 51.34 496 ARG A CA 1
ATOM 3696 C C . ARG A 1 496 ? 48.811 -3.051 -23.673 1.00 51.34 496 ARG A C 1
ATOM 3698 O O . ARG A 1 496 ? 49.594 -3.923 -23.329 1.00 51.34 496 ARG A O 1
ATOM 3705 N N . ILE A 1 497 ? 49.130 -1.757 -23.694 1.00 48.34 497 ILE A N 1
ATOM 3706 C CA . ILE A 1 497 ? 50.451 -1.244 -23.293 1.00 48.34 497 ILE A CA 1
ATOM 3707 C C . ILE A 1 497 ? 50.658 -1.327 -21.772 1.00 48.34 497 ILE A C 1
ATOM 3709 O O . ILE A 1 497 ? 51.777 -1.523 -21.331 1.00 48.34 497 ILE A O 1
ATOM 3713 N N . THR A 1 498 ? 49.594 -1.228 -20.972 1.00 53.25 498 THR A N 1
ATOM 3714 C CA . THR A 1 498 ? 49.661 -1.350 -19.499 1.00 53.25 498 THR A CA 1
ATOM 3715 C C . THR A 1 498 ? 49.585 -2.796 -18.982 1.00 53.25 498 THR A C 1
ATOM 3717 O O . THR A 1 498 ? 49.650 -3.015 -17.775 1.00 53.25 498 THR A O 1
ATOM 3720 N N . GLN A 1 499 ? 49.438 -3.780 -19.878 1.00 51.16 499 GLN A N 1
ATOM 3721 C CA . GLN A 1 499 ? 49.441 -5.222 -19.574 1.00 51.16 499 GLN A CA 1
ATOM 3722 C C . GLN A 1 499 ? 50.729 -5.940 -20.026 1.00 51.16 499 GLN A C 1
ATOM 3724 O O . GLN A 1 499 ? 50.807 -7.165 -19.929 1.00 51.16 499 GLN A O 1
ATOM 3729 N N . ILE A 1 500 ? 51.721 -5.183 -20.506 1.00 49.00 500 ILE A N 1
ATOM 3730 C CA . ILE A 1 500 ? 53.123 -5.588 -20.699 1.00 49.00 500 ILE A CA 1
ATOM 3731 C C . ILE A 1 500 ? 53.926 -4.877 -19.614 1.00 49.00 500 ILE A C 1
ATOM 3733 O O . ILE A 1 500 ? 54.807 -5.536 -19.020 1.00 49.00 500 ILE A O 1
#

Radius of gyration: 29.85 Å; Cα contacts (8 Å, |Δi|>4): 493; chains: 1; bounding box: 80×62×76 Å

Nearest PDB structures (foldseek):
  4xdn-assembly1_A  TM=1.911E-01  e=2.333E+00  Saccharomyces cerevisiae

Organism: Biomphalaria glabrata (NCBI:txid6526)

Sequence (500 aa):
MKAFFLLATFAVVCVTYIQCQDCSPVNACIGNDFREKIKRKSQVADFPAVCIDYKNALDCINAASVAGCQVAGSAAITTLTNLTHKTCGPDGKLTGCGYDVYQCVLQAQNILLDYKNNNVTAACPVVTKFSTCANAIKANTECDAGLVASLIDAETMFKQDALLTGCYGPCAAAIGNCTLGLATDISGLYITQTNWTNFCIDAYKALSCMKQLNAGSVCAGTSEAQVLQAQLASQDAYLKDYCDASGRPSQCVVGLSMCNADIVNLSPQSDIKTQCAAAANFLECTSSLPCEQELASVVQDMRNQFQTGERSTNCPTVGSCNTRLVNCQSADVQLKTVTATTSKQQFCKIVTSAIRCFDFVRNDPICERENMMVSEFETSMAVDAAPTCGAVIGTCMDRIKVCDDFEHIINNINATTDPVAFCNRTRQGINCFDTVRTDNNCTQDKVQVTKWETTIRNLIAPMCKGGATMVHVPLILLVACLLVSMDKIVTPLWKRITQI